Protein AF-A0A356KJ47-F1 (afdb_monomer_lite)

pLDDT: mean 88.31, std 11.06, range [38.31, 97.88]

Structure (mmCIF, N/CA/C/O backbone):
data_AF-A0A356KJ47-F1
#
_entry.id   AF-A0A356KJ47-F1
#
loop_
_atom_site.group_PDB
_atom_site.id
_atom_site.type_symbol
_atom_site.label_atom_id
_atom_site.label_alt_id
_atom_site.label_comp_id
_atom_site.label_asym_id
_atom_site.label_entity_id
_atom_site.label_seq_id
_atom_site.pdbx_PDB_ins_code
_atom_site.Cartn_x
_atom_site.Cartn_y
_atom_site.Cartn_z
_atom_site.occupancy
_atom_site.B_iso_or_equiv
_atom_site.auth_seq_id
_atom_site.auth_comp_id
_atom_site.auth_asym_id
_atom_site.auth_atom_id
_atom_site.pdbx_PDB_model_num
ATOM 1 N N . ARG A 1 1 ? 1.247 -5.560 5.040 1.00 91.50 1 ARG A N 1
ATOM 2 C CA . ARG A 1 1 ? 2.659 -5.220 4.708 1.00 91.50 1 ARG A CA 1
ATOM 3 C C . ARG A 1 1 ? 2.977 -5.726 3.303 1.00 91.50 1 ARG A C 1
ATOM 5 O O . ARG A 1 1 ? 2.408 -6.741 2.907 1.00 91.50 1 ARG A O 1
ATOM 12 N N . CYS A 1 2 ? 3.851 -5.047 2.567 1.00 95.38 2 CYS A N 1
ATOM 13 C CA . CYS A 1 2 ? 4.277 -5.444 1.225 1.00 95.38 2 CYS A CA 1
ATOM 14 C C . CYS A 1 2 ? 5.088 -6.750 1.220 1.00 95.38 2 CYS A C 1
ATOM 16 O O . CYS A 1 2 ? 5.732 -7.090 2.218 1.00 95.38 2 CYS A O 1
ATOM 18 N N . ALA A 1 3 ? 5.081 -7.457 0.088 1.00 93.62 3 ALA A N 1
ATOM 19 C CA . ALA A 1 3 ? 5.963 -8.597 -0.157 1.00 93.62 3 ALA A CA 1
ATOM 20 C C . ALA A 1 3 ? 7.435 -8.176 -0.009 1.00 93.62 3 ALA A C 1
ATOM 22 O O . ALA A 1 3 ? 7.797 -7.057 -0.378 1.00 93.62 3 ALA A O 1
ATOM 23 N N . GLU A 1 4 ? 8.268 -9.054 0.562 1.00 91.94 4 GLU A N 1
ATOM 24 C CA . GLU A 1 4 ? 9.717 -8.839 0.753 1.00 91.94 4 GLU A CA 1
ATOM 25 C C . GLU A 1 4 ? 10.092 -7.517 1.470 1.00 91.94 4 GLU A C 1
ATOM 27 O O . GLU A 1 4 ? 11.220 -7.050 1.349 1.00 91.94 4 GLU A O 1
ATOM 32 N N . ARG A 1 5 ? 9.155 -6.873 2.194 1.00 92.38 5 ARG A N 1
ATOM 33 C CA . ARG A 1 5 ? 9.317 -5.510 2.754 1.00 92.38 5 ARG A CA 1
ATOM 34 C C . ARG A 1 5 ? 9.749 -4.463 1.709 1.00 92.38 5 ARG A C 1
ATOM 36 O O . ARG A 1 5 ? 10.420 -3.487 2.047 1.00 92.38 5 ARG A O 1
ATOM 43 N N . ARG A 1 6 ? 9.354 -4.656 0.448 1.00 95.62 6 ARG A N 1
ATOM 44 C CA . ARG A 1 6 ? 9.635 -3.735 -0.662 1.00 95.62 6 ARG A CA 1
ATOM 45 C C . ARG A 1 6 ? 8.869 -2.427 -0.505 1.00 95.62 6 ARG A C 1
ATOM 47 O O . ARG A 1 6 ? 7.752 -2.419 0.024 1.00 95.62 6 ARG A O 1
ATOM 54 N N . PHE A 1 7 ? 9.426 -1.342 -1.033 1.00 95.88 7 PHE A N 1
ATOM 55 C CA . PHE A 1 7 ? 8.836 -0.004 -0.956 1.00 95.88 7 PHE A CA 1
ATOM 56 C C . PHE A 1 7 ? 7.680 0.230 -1.959 1.00 95.88 7 PHE A C 1
ATOM 58 O O . PHE A 1 7 ? 7.539 1.304 -2.538 1.00 95.88 7 PHE A O 1
ATOM 65 N N . PHE A 1 8 ? 6.814 -0.769 -2.180 1.00 96.38 8 PHE A N 1
ATOM 66 C CA . PHE A 1 8 ? 5.700 -0.682 -3.142 1.00 96.38 8 PHE A CA 1
ATOM 67 C C . PHE A 1 8 ? 4.587 0.301 -2.742 1.00 96.38 8 PHE A C 1
ATOM 69 O O . PHE A 1 8 ? 3.729 0.596 -3.568 1.00 96.38 8 PHE A O 1
ATOM 76 N N . LEU A 1 9 ? 4.587 0.776 -1.494 1.00 94.69 9 LEU A N 1
ATOM 77 C CA . LEU A 1 9 ? 3.679 1.802 -0.979 1.00 94.69 9 LEU A CA 1
ATOM 78 C C . LEU A 1 9 ? 4.397 3.141 -0.754 1.00 94.69 9 LEU A C 1
ATOM 80 O O . LEU A 1 9 ? 3.871 3.989 -0.043 1.00 94.69 9 LEU A O 1
ATOM 84 N N . ARG A 1 10 ? 5.601 3.332 -1.325 1.00 91.94 10 ARG A N 1
ATOM 85 C CA . ARG A 1 10 ? 6.352 4.597 -1.288 1.00 91.94 10 ARG A CA 1
ATOM 86 C C . ARG A 1 10 ? 5.416 5.763 -1.644 1.00 91.94 10 ARG A C 1
ATOM 88 O O . ARG A 1 10 ? 4.994 5.837 -2.807 1.00 91.94 10 ARG A O 1
ATOM 95 N N . PRO A 1 11 ? 5.080 6.642 -0.683 1.00 86.81 11 PRO A N 1
ATOM 96 C CA . PRO A 1 11 ? 4.053 7.640 -0.919 1.00 86.81 11 PRO A CA 1
ATOM 97 C C . PRO A 1 11 ? 4.434 8.615 -2.037 1.00 86.81 11 PRO A C 1
ATOM 99 O O . PRO A 1 11 ? 5.569 9.069 -2.148 1.00 86.81 11 PRO A O 1
ATOM 102 N N . SER A 1 12 ? 3.467 8.891 -2.900 1.00 84.44 12 SER A N 1
ATOM 103 C CA . SER A 1 12 ? 3.481 9.937 -3.922 1.00 84.44 12 SER A CA 1
ATOM 104 C C . SER A 1 12 ? 2.027 10.289 -4.234 1.00 84.44 12 SER A C 1
ATOM 106 O O . SER A 1 12 ? 1.117 9.578 -3.790 1.00 84.44 12 SER A O 1
ATOM 108 N N . LEU A 1 13 ? 1.794 11.352 -5.005 1.00 83.44 13 LEU A N 1
ATOM 109 C CA . LEU A 1 13 ? 0.445 11.729 -5.435 1.00 83.44 13 LEU A CA 1
ATOM 110 C C . LEU A 1 13 ? -0.241 10.561 -6.163 1.00 83.44 13 LEU A C 1
ATOM 112 O O . LEU A 1 13 ? -1.369 10.207 -5.835 1.00 83.44 13 LEU A O 1
ATOM 116 N N . GLU A 1 14 ? 0.468 9.881 -7.065 1.00 87.00 14 GLU A N 1
ATOM 117 C CA . GLU A 1 14 ? -0.036 8.726 -7.812 1.00 87.00 14 GLU A CA 1
ATOM 118 C C . GLU A 1 14 ? -0.272 7.505 -6.913 1.00 87.00 14 GLU A C 1
ATOM 120 O O . GLU A 1 14 ? -1.329 6.878 -7.002 1.00 87.00 14 GLU A O 1
ATOM 125 N N . THR A 1 15 ? 0.675 7.170 -6.025 1.00 91.25 15 THR A N 1
ATOM 126 C CA . THR A 1 15 ? 0.504 6.071 -5.059 1.00 91.25 15 THR A CA 1
ATOM 127 C C . THR A 1 15 ? -0.738 6.306 -4.200 1.00 91.25 15 THR A C 1
ATOM 129 O O . THR A 1 15 ? -1.563 5.404 -4.051 1.00 91.25 15 THR A O 1
ATOM 132 N N . MET A 1 16 ? -0.909 7.515 -3.660 1.00 90.12 16 MET A N 1
ATOM 133 C CA . MET A 1 16 ? -2.009 7.818 -2.746 1.00 90.12 16 MET A CA 1
ATOM 134 C C . MET A 1 16 ? -3.350 7.989 -3.461 1.00 90.12 16 MET A C 1
ATOM 136 O O . MET A 1 16 ? -4.344 7.466 -2.968 1.00 90.12 16 MET A O 1
ATOM 140 N N . HIS A 1 17 ? -3.401 8.603 -4.647 1.00 88.94 17 HIS A N 1
ATOM 141 C CA . HIS A 1 17 ? -4.619 8.673 -5.474 1.00 88.94 17 HIS A CA 1
ATOM 142 C C . HIS A 1 17 ? -5.134 7.278 -5.821 1.00 88.94 17 HIS A C 1
ATOM 144 O O . HIS A 1 17 ? -6.324 6.983 -5.696 1.00 88.94 17 HIS A O 1
ATOM 150 N N . LEU A 1 18 ? -4.210 6.377 -6.151 1.00 92.50 18 LEU A N 1
ATOM 151 C CA . LEU A 1 18 ? -4.520 4.989 -6.443 1.00 92.50 18 LEU A CA 1
ATOM 152 C C . LEU A 1 18 ? -5.058 4.233 -5.218 1.00 92.50 18 LEU A C 1
ATOM 154 O O . LEU A 1 18 ? -5.988 3.431 -5.367 1.00 92.50 18 LEU A O 1
ATOM 158 N N . LEU A 1 19 ? -4.488 4.482 -4.034 1.00 94.75 19 LEU A N 1
ATOM 159 C CA . LEU A 1 19 ? -4.875 3.850 -2.771 1.00 94.75 19 LEU A CA 1
ATOM 160 C C . LEU A 1 19 ? -6.186 4.400 -2.204 1.00 94.75 19 LEU A C 1
ATOM 162 O O . LEU A 1 19 ? -7.038 3.599 -1.834 1.00 94.75 19 LEU A O 1
ATOM 166 N N . LEU A 1 20 ? -6.388 5.719 -2.165 1.00 93.44 20 LEU A N 1
ATOM 167 C CA . LEU A 1 20 ? -7.616 6.318 -1.633 1.00 93.44 20 LEU A CA 1
ATOM 168 C C . LEU A 1 20 ? -8.830 5.947 -2.497 1.00 93.44 20 LEU A C 1
ATOM 170 O O . LEU A 1 20 ? -9.850 5.522 -1.961 1.00 93.44 20 LEU A O 1
ATOM 174 N N . TYR A 1 21 ? -8.712 5.940 -3.829 1.00 93.69 21 TYR A N 1
ATOM 175 C CA . TYR A 1 21 ? -9.805 5.445 -4.674 1.00 93.69 21 TYR A CA 1
ATOM 176 C C . TYR A 1 21 ? -10.115 3.953 -4.413 1.00 93.69 21 TYR A C 1
ATOM 178 O O . TYR A 1 21 ? -11.278 3.544 -4.348 1.00 93.69 21 TYR A O 1
ATOM 186 N N . ALA A 1 22 ? -9.085 3.121 -4.206 1.00 96.50 22 ALA A N 1
ATOM 187 C CA . ALA A 1 22 ? -9.275 1.721 -3.817 1.00 96.50 22 ALA A CA 1
ATOM 188 C C . ALA A 1 22 ? -9.893 1.571 -2.411 1.00 96.50 22 ALA A C 1
ATOM 190 O O . ALA A 1 22 ? -10.615 0.605 -2.176 1.00 96.50 22 ALA A O 1
ATOM 191 N N . LEU A 1 23 ? -9.639 2.515 -1.499 1.00 96.69 23 LEU A N 1
ATOM 192 C CA . LEU A 1 23 ? -10.193 2.570 -0.144 1.00 96.69 23 LEU A CA 1
ATOM 193 C C . LEU A 1 23 ? -11.690 2.907 -0.166 1.00 96.69 23 LEU A C 1
ATOM 195 O O . LEU A 1 23 ? -12.477 2.147 0.393 1.00 96.69 23 LEU A O 1
ATOM 199 N N . GLY A 1 24 ? -12.106 3.950 -0.890 1.00 95.75 24 GLY A N 1
ATOM 200 C CA . GLY A 1 24 ? -13.528 4.280 -1.068 1.00 95.75 24 GLY A CA 1
ATOM 201 C C . GLY A 1 24 ? -14.309 3.144 -1.735 1.00 95.75 24 GLY A C 1
ATOM 202 O O . GLY A 1 24 ? -15.331 2.695 -1.214 1.00 95.75 24 GLY A O 1
ATOM 203 N N . ARG A 1 25 ? -13.769 2.551 -2.814 1.00 96.56 25 ARG A N 1
ATOM 204 C CA . ARG A 1 25 ? -14.350 1.331 -3.415 1.00 96.56 25 ARG A CA 1
ATOM 205 C C . ARG A 1 25 ? -14.387 0.138 -2.454 1.00 96.56 25 ARG A C 1
ATOM 207 O O . ARG A 1 25 ? -15.264 -0.716 -2.593 1.00 96.56 25 ARG A O 1
ATOM 214 N N . ALA A 1 26 ? -13.460 0.042 -1.501 1.00 97.19 26 ALA A N 1
ATOM 215 C CA . ALA A 1 26 ? -13.468 -1.011 -0.492 1.00 97.19 26 ALA A CA 1
ATOM 216 C C . ALA A 1 26 ? -14.526 -0.787 0.594 1.00 97.19 26 ALA A C 1
ATOM 218 O O . ALA A 1 26 ? -15.157 -1.767 0.988 1.00 97.19 26 ALA A O 1
ATOM 219 N N . LEU A 1 27 ? -14.765 0.452 1.030 1.00 97.06 27 LEU A N 1
ATOM 220 C CA . LEU A 1 27 ? -15.774 0.795 2.042 1.00 97.06 27 LEU A CA 1
ATOM 221 C C . LEU A 1 27 ? -17.210 0.721 1.516 1.00 97.06 27 LEU A C 1
ATOM 223 O O . LEU A 1 27 ? -18.087 0.238 2.225 1.00 97.06 27 LEU A O 1
ATOM 227 N N . GLN A 1 28 ? -17.455 1.165 0.278 1.00 95.38 28 GLN A N 1
ATOM 228 C CA . GLN A 1 28 ? -18.810 1.271 -0.273 1.00 95.38 28 GLN A CA 1
ATOM 229 C C . GLN A 1 28 ? -19.624 -0.029 -0.100 1.00 95.38 28 GLN A C 1
ATOM 231 O O . GLN A 1 28 ? -19.170 -1.133 -0.437 1.00 95.38 28 GLN A O 1
ATOM 236 N N . GLY A 1 29 ? -20.833 0.130 0.453 1.00 93.25 29 GLY A N 1
ATOM 237 C CA . GLY A 1 29 ? -21.786 -0.947 0.734 1.00 93.25 29 GLY A CA 1
ATOM 238 C C . GLY A 1 29 ? -21.471 -1.830 1.950 1.00 93.25 29 GLY A C 1
ATOM 239 O O . GLY A 1 29 ? -21.972 -2.949 1.985 1.00 93.25 29 GLY A O 1
ATOM 240 N N . LYS A 1 30 ? -20.634 -1.390 2.904 1.00 95.19 30 LYS A N 1
ATOM 241 C CA . LYS A 1 30 ? -20.268 -2.164 4.111 1.00 95.19 30 LYS A CA 1
ATOM 242 C C . LYS A 1 30 ? -20.576 -1.422 5.403 1.00 95.19 30 LYS A C 1
ATOM 244 O O . LYS A 1 30 ? -20.488 -0.198 5.462 1.00 95.19 30 LYS A O 1
ATOM 249 N N . ARG A 1 31 ? -20.855 -2.184 6.459 1.00 95.81 31 ARG A N 1
ATOM 250 C CA . ARG A 1 31 ? -21.093 -1.706 7.829 1.00 95.81 31 ARG A CA 1
ATOM 251 C C . ARG A 1 31 ? -19.779 -1.387 8.553 1.00 95.81 31 ARG A C 1
ATOM 253 O O . ARG A 1 31 ? -19.488 -1.976 9.585 1.00 95.81 31 ARG A O 1
ATOM 260 N N . LEU A 1 32 ? -18.953 -0.501 7.999 1.00 96.88 32 LEU A N 1
ATOM 261 C CA . LEU A 1 32 ? -17.626 -0.182 8.541 1.00 96.88 32 LEU A CA 1
ATOM 262 C C . LEU A 1 32 ? -17.419 1.333 8.630 1.00 96.88 32 LEU A C 1
ATOM 264 O O . LEU A 1 32 ? -17.431 2.021 7.611 1.00 96.88 32 LEU A O 1
ATOM 268 N N . ALA A 1 33 ? -17.165 1.835 9.836 1.00 96.75 33 ALA A N 1
ATOM 269 C CA . ALA A 1 33 ? -16.771 3.218 10.081 1.00 96.75 33 ALA A CA 1
ATOM 270 C C . ALA A 1 33 ? -15.241 3.334 10.048 1.00 96.75 33 ALA A C 1
ATOM 272 O O . ALA A 1 33 ? -14.554 2.796 10.917 1.00 96.75 33 ALA A O 1
ATOM 273 N N . LEU A 1 34 ? -14.688 4.021 9.045 1.00 96.75 34 LEU A N 1
ATOM 274 C CA . LEU A 1 34 ? -13.248 4.259 8.943 1.00 96.75 34 LEU A CA 1
ATOM 275 C C . LEU A 1 34 ? -12.839 5.443 9.823 1.00 96.75 34 LEU A C 1
ATOM 277 O O . LEU A 1 34 ? -13.273 6.560 9.574 1.00 96.75 34 LEU A O 1
ATOM 281 N N . LEU A 1 35 ? -11.969 5.205 10.804 1.00 95.25 35 LEU A N 1
ATOM 282 C CA . LEU A 1 35 ? -11.455 6.239 11.708 1.00 95.25 35 LEU A CA 1
ATOM 283 C C . LEU A 1 35 ? -10.106 6.781 11.223 1.00 95.25 35 LEU A C 1
ATOM 285 O O . LEU A 1 35 ? -9.904 7.987 11.150 1.00 95.25 35 LEU A O 1
ATOM 289 N N . VAL A 1 36 ? -9.179 5.888 10.854 1.00 92.69 36 VAL A N 1
ATOM 290 C CA . VAL A 1 36 ? -7.845 6.266 10.355 1.00 92.69 36 VAL A CA 1
ATOM 291 C C . VAL A 1 36 ? -7.423 5.369 9.205 1.00 92.69 36 VAL A C 1
ATOM 293 O O . VAL A 1 36 ? -7.503 4.147 9.300 1.00 92.69 36 VAL A O 1
ATOM 296 N N . PHE A 1 37 ? -6.866 5.973 8.159 1.00 92.94 37 PHE A N 1
ATOM 297 C CA . PHE A 1 37 ? -6.012 5.314 7.173 1.00 92.94 37 PHE A CA 1
ATOM 298 C C . PHE A 1 37 ? -4.659 6.035 7.140 1.00 92.94 37 PHE A C 1
ATOM 300 O O . PHE A 1 37 ? -4.618 7.261 7.210 1.00 92.94 37 PHE A O 1
ATOM 307 N N . SER A 1 38 ? -3.551 5.292 7.100 1.00 90.19 38 SER A N 1
ATOM 308 C CA . SER A 1 38 ? -2.186 5.826 7.231 1.00 90.19 38 SER A CA 1
ATOM 309 C C . SER A 1 38 ? -1.208 4.950 6.450 1.00 90.19 38 SER A C 1
ATOM 311 O O . SER A 1 38 ? -1.144 3.746 6.697 1.00 90.19 38 SER A O 1
ATOM 313 N N . VAL A 1 39 ? -0.457 5.515 5.497 1.00 91.69 39 VAL A N 1
ATOM 314 C CA . VAL A 1 39 ? 0.405 4.740 4.577 1.00 91.69 39 VAL A CA 1
ATOM 315 C C . VAL A 1 39 ? 1.890 5.012 4.808 1.00 91.69 39 VAL A C 1
ATOM 317 O O . VAL A 1 39 ? 2.344 6.149 4.768 1.00 91.69 39 VAL A O 1
ATOM 320 N N . GLN A 1 40 ? 2.667 3.947 4.989 1.00 90.81 40 GLN A N 1
ATOM 321 C CA . GLN A 1 40 ? 4.129 3.928 5.068 1.00 90.81 40 GLN A CA 1
ATOM 322 C C . GLN A 1 40 ? 4.699 3.254 3.811 1.00 90.81 40 GLN A C 1
ATOM 324 O O . GLN A 1 40 ? 4.045 2.424 3.183 1.00 90.81 40 GLN A O 1
ATOM 329 N N . ALA A 1 41 ? 5.967 3.493 3.470 1.00 92.12 41 ALA A N 1
ATOM 330 C CA . ALA A 1 41 ? 6.531 2.984 2.212 1.00 92.12 41 ALA A CA 1
ATOM 331 C C . ALA A 1 41 ? 6.454 1.443 2.032 1.00 92.12 41 ALA A C 1
ATOM 333 O O . ALA A 1 41 ? 6.437 0.949 0.904 1.00 92.12 41 ALA A O 1
ATOM 334 N N . THR A 1 42 ? 6.363 0.671 3.125 1.00 93.44 42 THR A N 1
ATOM 335 C CA . THR A 1 42 ? 6.281 -0.808 3.123 1.00 93.44 42 THR A CA 1
ATOM 336 C C . THR A 1 42 ? 4.957 -1.389 3.636 1.00 93.44 42 THR A C 1
ATOM 338 O O . THR A 1 42 ? 4.785 -2.616 3.637 1.00 93.44 42 THR A O 1
ATOM 341 N N . HIS A 1 43 ? 4.036 -0.571 4.150 1.00 93.62 43 HIS A N 1
ATOM 342 C CA . HIS A 1 43 ? 2.796 -1.036 4.780 1.00 93.62 43 HIS A CA 1
ATOM 343 C C . HIS A 1 43 ? 1.778 0.094 4.959 1.00 93.62 43 HIS A C 1
ATOM 345 O O . HIS A 1 43 ? 2.051 1.235 4.637 1.00 93.62 43 HIS A O 1
ATOM 351 N N . TYR A 1 44 ? 0.592 -0.233 5.452 1.00 94.12 44 TYR A N 1
ATOM 352 C CA . TYR A 1 44 ? -0.376 0.756 5.902 1.00 94.12 44 TYR A CA 1
ATOM 353 C C . TYR A 1 44 ? -0.928 0.310 7.253 1.00 94.12 44 TYR A C 1
ATOM 355 O O . TYR A 1 44 ? -0.923 -0.891 7.560 1.00 94.12 44 TYR A O 1
ATOM 363 N N . HIS A 1 45 ? -1.410 1.275 8.024 1.00 93.69 45 HIS A N 1
ATOM 364 C CA . HIS A 1 45 ? -2.281 1.074 9.173 1.00 93.69 45 HIS A CA 1
ATOM 365 C C . HIS A 1 45 ? -3.685 1.545 8.815 1.00 93.69 45 HIS A C 1
ATOM 367 O O . HIS A 1 45 ? -3.869 2.485 8.038 1.00 93.69 45 HIS A O 1
ATOM 373 N N . VAL A 1 46 ? -4.677 0.863 9.373 1.00 95.25 46 VAL A N 1
ATOM 374 C CA . VAL A 1 46 ? -6.081 1.235 9.255 1.00 95.25 46 VAL A CA 1
ATOM 375 C C . VAL A 1 46 ? -6.762 0.961 10.593 1.00 95.25 46 VAL A C 1
ATOM 377 O O . VAL A 1 46 ? -6.485 -0.065 11.217 1.00 95.25 46 VAL A O 1
ATOM 380 N N . VAL A 1 47 ? -7.610 1.881 11.043 1.00 96.12 47 VAL A N 1
ATOM 381 C CA . VAL A 1 47 ? -8.435 1.746 12.249 1.00 96.12 47 VAL A CA 1
ATOM 382 C C . VAL A 1 47 ? -9.885 1.923 11.817 1.00 96.12 47 VAL A C 1
ATOM 384 O O . VAL A 1 47 ? -10.235 2.947 11.233 1.00 96.12 47 VAL A O 1
ATOM 387 N N . ILE A 1 48 ? -10.699 0.896 12.048 1.00 95.94 48 ILE A N 1
ATOM 388 C CA . ILE A 1 48 ? -12.097 0.797 11.618 1.00 95.94 48 ILE A CA 1
ATOM 389 C C . ILE A 1 48 ? -12.916 0.286 12.801 1.00 95.94 48 ILE A C 1
ATOM 391 O O . ILE A 1 48 ? -12.501 -0.683 13.437 1.00 95.94 48 ILE A O 1
ATOM 395 N N . ALA A 1 49 ? -14.079 0.887 13.049 1.00 95.12 49 ALA A N 1
ATOM 396 C CA . ALA A 1 49 ? -15.116 0.277 13.873 1.00 95.12 49 ALA A CA 1
ATOM 397 C C . ALA A 1 49 ? -16.049 -0.558 12.978 1.00 95.12 49 ALA A C 1
ATOM 399 O O . ALA A 1 49 ? -16.485 -0.096 11.918 1.00 95.12 49 ALA A O 1
ATOM 400 N N . ASP A 1 50 ? -16.336 -1.796 13.384 1.00 93.44 50 ASP A N 1
ATOM 401 C CA . ASP A 1 50 ? -17.334 -2.638 12.720 1.00 93.44 50 ASP A CA 1
ATOM 402 C C . ASP A 1 50 ? -18.722 -2.303 13.276 1.00 93.44 50 ASP A C 1
ATOM 404 O O . ASP A 1 50 ? -18.928 -2.305 14.487 1.00 93.44 50 ASP A O 1
ATOM 408 N N . LEU A 1 51 ? -19.661 -1.987 12.387 1.00 93.69 51 LEU A N 1
ATOM 409 C CA . LEU A 1 51 ? -21.038 -1.607 12.713 1.00 93.69 51 LEU A CA 1
ATOM 410 C C . LEU A 1 51 ? -22.012 -2.783 12.508 1.00 93.69 51 LEU A C 1
ATOM 412 O O . LEU A 1 51 ? -23.230 -2.601 12.416 1.00 93.69 51 LEU A O 1
ATOM 416 N N . SER A 1 52 ? -21.493 -4.003 12.370 1.00 88.69 52 SER A N 1
ATOM 417 C CA . SER A 1 52 ? -22.298 -5.222 12.326 1.00 88.69 52 SER A CA 1
ATOM 418 C C . SER A 1 52 ? -22.868 -5.535 13.709 1.00 88.69 52 SER A C 1
ATOM 420 O O . SER A 1 52 ? -22.146 -5.578 14.701 1.00 88.69 52 SER A O 1
ATOM 422 N N . LYS A 1 53 ? -24.182 -5.778 13.774 1.00 86.31 53 LYS A N 1
ATOM 423 C CA . LYS A 1 53 ? -24.871 -6.161 15.015 1.00 86.31 53 LYS A CA 1
ATOM 424 C C . LYS A 1 53 ? -24.294 -7.470 15.594 1.00 86.31 53 LYS A C 1
ATOM 426 O O . LYS A 1 53 ? -23.861 -8.324 14.814 1.00 86.31 53 LYS A O 1
ATOM 431 N N . PRO A 1 54 ? -24.358 -7.692 16.922 1.00 78.69 54 PRO A N 1
ATOM 432 C CA . PRO A 1 54 ? -24.046 -8.988 17.526 1.00 78.69 54 PRO A CA 1
ATOM 433 C C . PRO A 1 54 ? -24.764 -10.143 16.808 1.00 78.69 54 PRO A C 1
ATOM 435 O O . PRO A 1 54 ? -25.925 -10.013 16.428 1.00 78.69 54 PRO A O 1
ATOM 438 N N . GLY A 1 55 ? -24.057 -11.250 16.570 1.00 74.94 55 GLY A N 1
ATOM 439 C CA . GLY A 1 55 ? -24.570 -12.403 15.813 1.00 74.94 55 GLY A CA 1
ATOM 440 C C . GLY A 1 55 ? -24.584 -12.258 14.281 1.00 74.94 55 GLY A C 1
ATOM 441 O O . GLY A 1 55 ? -24.837 -13.243 13.591 1.00 74.94 55 GLY A O 1
ATOM 442 N N . HIS A 1 56 ? -24.272 -11.083 13.720 1.00 80.12 56 HIS A N 1
ATOM 443 C CA . HIS A 1 56 ? -24.164 -10.889 12.267 1.00 80.12 56 HIS A CA 1
ATOM 444 C C . HIS A 1 56 ? -22.708 -10.974 11.761 1.00 80.12 56 HIS A C 1
ATOM 446 O O . HIS A 1 56 ? -21.763 -10.733 12.516 1.00 80.12 56 HIS A O 1
ATOM 452 N N . PRO A 1 57 ? -22.495 -11.290 10.466 1.00 82.00 57 PRO A N 1
ATOM 453 C CA . PRO A 1 57 ? -21.162 -11.353 9.877 1.00 82.00 57 PRO A CA 1
ATOM 454 C C . PRO A 1 57 ? -20.483 -9.984 9.760 1.00 82.00 57 PRO A C 1
ATOM 456 O O . PRO A 1 57 ? -21.065 -9.036 9.239 1.00 82.00 57 PRO A O 1
ATOM 459 N N . SER A 1 58 ? -19.216 -9.924 10.169 1.00 86.94 58 SER A N 1
ATOM 460 C CA . SER A 1 58 ? -18.319 -8.785 9.943 1.00 86.94 58 SER A CA 1
ATOM 461 C C . SER A 1 58 ? -18.056 -8.550 8.451 1.00 86.94 58 SER A C 1
ATOM 463 O O . SER A 1 58 ? -17.734 -9.484 7.711 1.00 86.94 58 SER A O 1
ATOM 465 N N . ASP A 1 59 ? -18.108 -7.289 8.019 1.00 91.81 59 ASP A N 1
ATOM 466 C CA . ASP A 1 59 ? -17.691 -6.871 6.672 1.00 91.81 59 ASP A CA 1
ATOM 467 C C . ASP A 1 59 ? -16.164 -6.683 6.542 1.00 91.81 59 ASP A C 1
ATOM 469 O O . ASP A 1 59 ? -15.640 -6.514 5.434 1.00 91.81 59 ASP A O 1
ATOM 473 N N . LEU A 1 60 ? -15.422 -6.717 7.655 1.00 91.44 60 LEU A N 1
ATOM 474 C CA . LEU A 1 60 ? -13.992 -6.402 7.706 1.00 91.44 60 LEU A CA 1
ATOM 475 C C . LEU A 1 60 ? -13.122 -7.314 6.807 1.00 91.44 60 LEU A C 1
ATOM 477 O O . LEU A 1 60 ? -12.259 -6.777 6.101 1.00 91.44 60 LEU A O 1
ATOM 481 N N . PRO A 1 61 ? -13.343 -8.647 6.720 1.00 89.75 61 PRO A N 1
ATOM 482 C CA . PRO A 1 61 ? -12.605 -9.501 5.786 1.00 89.75 61 PRO A CA 1
ATOM 483 C C . PRO A 1 61 ? -12.859 -9.124 4.321 1.00 89.75 61 PRO A C 1
ATOM 485 O O . PRO A 1 61 ? -11.927 -9.117 3.516 1.00 89.75 61 PRO A O 1
ATOM 488 N N . LEU A 1 62 ? -14.097 -8.745 3.976 1.00 90.81 62 LEU A N 1
ATOM 489 C CA . LEU A 1 62 ? -14.493 -8.339 2.622 1.00 90.81 62 LEU A CA 1
ATOM 490 C C . LEU A 1 62 ? -13.889 -6.983 2.244 1.00 90.81 62 LEU A C 1
ATOM 492 O O . LEU A 1 62 ? -13.450 -6.797 1.108 1.00 90.81 62 LEU A O 1
ATOM 496 N N . PHE A 1 63 ? -13.821 -6.046 3.193 1.00 95.50 63 PHE A N 1
ATOM 497 C CA . PHE A 1 63 ? -13.094 -4.787 3.035 1.00 95.50 63 PHE A CA 1
ATOM 498 C C . PHE A 1 63 ? -11.611 -5.037 2.748 1.00 95.50 63 PHE A C 1
ATOM 500 O O . PHE A 1 63 ? -11.106 -4.584 1.717 1.00 95.50 63 PHE A O 1
ATOM 507 N N . PHE A 1 64 ? -10.919 -5.808 3.596 1.00 95.06 64 PHE A N 1
ATOM 508 C CA . PHE A 1 64 ? -9.499 -6.093 3.391 1.00 95.06 64 PHE A CA 1
ATOM 509 C C . PHE A 1 64 ? -9.255 -6.878 2.101 1.00 95.06 64 PHE A C 1
ATOM 511 O O . PHE A 1 64 ? -8.292 -6.577 1.392 1.00 95.06 64 PHE A O 1
ATOM 518 N N . GLN A 1 65 ? -10.111 -7.840 1.752 1.00 93.69 65 GLN A N 1
ATOM 519 C CA . GLN A 1 65 ? -10.022 -8.552 0.480 1.00 93.69 65 GLN A CA 1
ATOM 520 C C . GLN A 1 65 ? -10.159 -7.571 -0.694 1.00 93.69 65 GLN A C 1
ATOM 522 O O . GLN A 1 65 ? -9.273 -7.529 -1.549 1.00 93.69 65 GLN A O 1
ATOM 527 N N . HIS A 1 66 ? -11.211 -6.745 -0.728 1.00 95.25 66 HIS A N 1
ATOM 528 C CA . HIS A 1 66 ? -11.464 -5.825 -1.840 1.00 95.25 66 HIS A CA 1
ATOM 529 C C . HIS A 1 66 ? -10.366 -4.758 -1.969 1.00 95.25 66 HIS A C 1
ATOM 531 O O . HIS A 1 66 ? -9.803 -4.599 -3.057 1.00 95.25 66 HIS A O 1
ATOM 537 N N . PHE A 1 67 ? -9.992 -4.110 -0.860 1.00 97.31 67 PHE A N 1
ATOM 538 C CA . PHE A 1 67 ? -8.939 -3.095 -0.810 1.00 97.31 67 PHE A CA 1
ATOM 539 C C . PHE A 1 67 ? -7.597 -3.639 -1.306 1.00 97.31 67 PHE A C 1
ATOM 541 O O . PHE A 1 67 ? -7.050 -3.148 -2.295 1.00 97.31 67 PHE A O 1
ATOM 548 N N . ASN A 1 68 ? -7.081 -4.697 -0.666 1.00 96.69 68 ASN A N 1
ATOM 549 C CA . ASN A 1 68 ? -5.775 -5.262 -1.009 1.00 96.69 68 ASN A CA 1
ATOM 550 C C . ASN A 1 68 ? -5.761 -5.801 -2.450 1.00 96.69 68 ASN A C 1
ATOM 552 O O . ASN A 1 68 ? -4.744 -5.680 -3.133 1.00 96.69 68 ASN A O 1
ATOM 556 N N . SER A 1 69 ? -6.881 -6.346 -2.934 1.00 94.38 69 SER A N 1
ATOM 557 C CA . SER A 1 69 ? -7.058 -6.847 -4.303 1.00 94.38 69 SER A CA 1
ATOM 558 C C . SER A 1 69 ? -7.030 -5.717 -5.346 1.00 94.38 69 SER A C 1
ATOM 560 O O . SER A 1 69 ? -6.315 -5.823 -6.348 1.00 94.38 69 SER A O 1
ATOM 562 N N . MET A 1 70 ? -7.738 -4.605 -5.109 1.00 95.62 70 MET A N 1
ATOM 563 C CA . MET A 1 70 ? -7.703 -3.422 -5.981 1.00 95.62 70 MET A CA 1
ATOM 564 C C . MET A 1 70 ? -6.340 -2.726 -5.956 1.00 95.62 70 MET A C 1
ATOM 566 O O . MET A 1 70 ? -5.738 -2.524 -7.015 1.00 95.62 70 MET A O 1
ATOM 570 N N . ALA A 1 71 ? -5.832 -2.410 -4.762 1.00 96.50 71 ALA A N 1
ATOM 571 C CA . ALA A 1 71 ? -4.538 -1.766 -4.572 1.00 96.50 71 ALA A CA 1
ATOM 572 C C . ALA A 1 71 ? -3.407 -2.588 -5.210 1.00 96.50 71 ALA A C 1
ATOM 574 O O . ALA A 1 71 ? -2.579 -2.030 -5.927 1.00 96.50 71 ALA A O 1
ATOM 575 N N . ALA A 1 72 ? -3.413 -3.920 -5.059 1.00 95.88 72 ALA A N 1
ATOM 576 C CA . ALA A 1 72 ? -2.410 -4.780 -5.684 1.00 95.88 72 ALA A CA 1
ATOM 577 C C . ALA A 1 72 ? -2.395 -4.668 -7.216 1.00 95.88 72 ALA A C 1
ATOM 579 O O . ALA A 1 72 ? -1.324 -4.558 -7.815 1.00 95.88 72 ALA A O 1
ATOM 580 N N . ARG A 1 73 ? -3.569 -4.673 -7.866 1.00 93.88 73 ARG A N 1
ATOM 581 C CA . ARG A 1 73 ? -3.660 -4.520 -9.329 1.00 93.88 73 ARG A CA 1
ATOM 582 C C . ARG A 1 73 ? -3.181 -3.145 -9.779 1.00 93.88 73 ARG A C 1
ATOM 584 O O . ARG A 1 73 ? -2.359 -3.071 -10.691 1.00 93.88 73 ARG A O 1
ATOM 591 N N . GLY A 1 74 ? -3.632 -2.082 -9.117 1.00 94.44 74 GLY A N 1
ATOM 592 C CA . GLY A 1 74 ? -3.242 -0.721 -9.470 1.00 94.44 74 GLY A CA 1
ATOM 593 C C . GLY A 1 74 ? -1.740 -0.463 -9.280 1.00 94.44 74 GLY A C 1
ATOM 594 O O . GLY A 1 74 ? -1.079 -0.028 -10.225 1.00 94.44 74 GLY A O 1
ATOM 595 N N . LEU A 1 75 ? -1.179 -0.799 -8.113 1.00 95.81 75 LEU A N 1
ATOM 596 C CA . LEU A 1 75 ? 0.248 -0.614 -7.813 1.00 95.81 75 LEU A CA 1
ATOM 597 C C . LEU A 1 75 ? 1.137 -1.407 -8.779 1.00 95.81 75 LEU A C 1
ATOM 599 O O . LEU A 1 75 ? 2.136 -0.883 -9.262 1.00 95.81 75 LEU A O 1
ATOM 603 N N . ASN A 1 76 ? 0.752 -2.633 -9.150 1.00 94.88 76 ASN A N 1
ATOM 604 C CA . ASN A 1 76 ? 1.464 -3.399 -10.177 1.00 94.88 76 ASN A CA 1
ATOM 605 C C . ASN A 1 76 ? 1.439 -2.716 -11.557 1.00 94.88 76 ASN A C 1
ATOM 607 O O . ASN A 1 76 ? 2.446 -2.711 -12.267 1.00 94.88 76 ASN A O 1
ATOM 611 N N . GLN A 1 77 ? 0.329 -2.093 -11.956 1.00 92.25 77 GLN A N 1
ATOM 612 C CA . GLN A 1 77 ? 0.255 -1.365 -13.231 1.00 92.25 77 GLN A CA 1
ATOM 613 C C . GLN A 1 77 ? 1.167 -0.124 -13.209 1.00 92.25 77 GLN A C 1
ATOM 615 O O . GLN A 1 77 ? 1.985 0.029 -14.127 1.00 92.25 77 GLN A O 1
ATOM 620 N N . HIS A 1 78 ? 1.076 0.677 -12.138 1.00 93.69 78 HIS A N 1
ATOM 621 C CA . HIS A 1 78 ? 1.864 1.889 -11.862 1.00 93.69 78 HIS A CA 1
ATOM 622 C C . HIS A 1 78 ? 3.377 1.613 -11.811 1.00 93.69 78 HIS A C 1
ATOM 624 O O . HIS A 1 78 ? 4.142 2.230 -12.555 1.00 93.69 78 HIS A O 1
ATOM 630 N N . LEU A 1 79 ? 3.796 0.613 -11.026 1.00 94.81 79 LEU A N 1
ATOM 631 C CA . LEU A 1 79 ? 5.191 0.186 -10.850 1.00 94.81 79 LEU A CA 1
ATOM 632 C C . LEU A 1 79 ? 5.706 -0.738 -11.970 1.00 94.81 79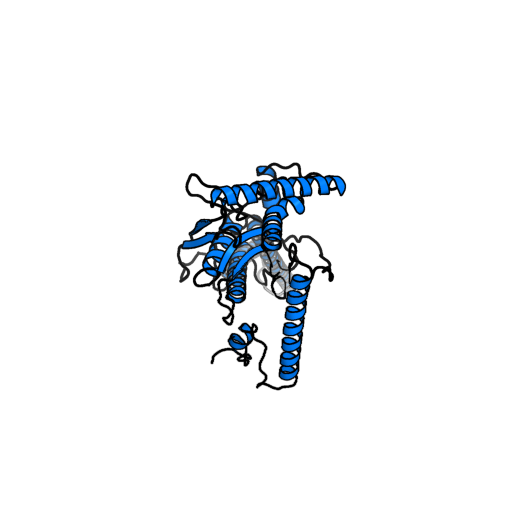 LEU A C 1
ATOM 634 O O . LEU A 1 79 ? 6.840 -1.208 -11.915 1.00 94.81 79 LEU A O 1
ATOM 638 N N . GLY A 1 80 ? 4.914 -1.034 -13.001 1.00 92.81 80 GLY A N 1
ATOM 639 C CA . GLY A 1 80 ? 5.413 -1.785 -14.157 1.00 92.81 80 GLY A CA 1
ATOM 640 C C . GLY A 1 80 ? 5.569 -3.299 -13.976 1.00 92.81 80 GLY A C 1
ATOM 641 O O . GLY A 1 80 ? 6.357 -3.907 -14.699 1.00 92.81 80 GLY A O 1
ATOM 642 N N . ARG A 1 81 ? 4.871 -3.894 -13.007 1.00 92.06 81 ARG A N 1
ATOM 643 C CA . ARG A 1 81 ? 5.193 -5.179 -12.373 1.00 92.06 81 ARG A CA 1
ATOM 644 C C . ARG A 1 81 ? 4.017 -6.187 -12.413 1.00 92.06 81 ARG A C 1
ATOM 646 O O . ARG A 1 81 ? 2.888 -5.826 -12.743 1.00 92.06 81 ARG A O 1
ATOM 653 N N . SER A 1 82 ? 4.300 -7.456 -12.108 1.00 87.94 82 SER A N 1
ATOM 654 C CA . SER A 1 82 ? 3.347 -8.541 -11.807 1.00 87.94 82 SER A CA 1
ATOM 655 C C . SER A 1 82 ? 3.680 -9.200 -10.450 1.00 87.94 82 SER A C 1
ATOM 657 O O . SER A 1 82 ? 4.525 -8.700 -9.710 1.00 87.94 82 SER A O 1
ATOM 659 N N . GLU A 1 83 ? 3.044 -10.317 -10.102 1.00 89.31 83 GLU A N 1
ATOM 660 C CA . GLU A 1 83 ? 3.169 -11.007 -8.802 1.00 89.31 83 GLU A CA 1
ATOM 661 C C . GLU A 1 83 ? 2.549 -10.242 -7.622 1.00 89.31 83 GLU A C 1
ATOM 663 O O . GLU A 1 83 ? 2.007 -9.143 -7.773 1.00 89.31 83 GLU A O 1
ATOM 668 N N . SER A 1 84 ? 2.582 -10.836 -6.425 1.00 93.00 84 SER A N 1
ATOM 669 C CA . SER A 1 84 ? 1.961 -10.244 -5.235 1.00 93.00 84 SER A CA 1
ATOM 670 C C . SER A 1 84 ? 2.521 -8.853 -4.910 1.00 93.00 84 SER A C 1
ATOM 672 O O . SER A 1 84 ? 3.710 -8.566 -5.073 1.00 93.00 84 SER A O 1
ATOM 674 N N . VAL A 1 85 ? 1.661 -7.968 -4.407 1.00 95.75 85 VAL A N 1
ATOM 675 C CA . VAL A 1 85 ? 2.085 -6.725 -3.739 1.00 95.75 85 VAL A CA 1
ATOM 676 C C . VAL A 1 85 ? 2.258 -6.942 -2.237 1.00 95.75 85 VAL A C 1
ATOM 678 O O . VAL A 1 85 ? 3.088 -6.284 -1.615 1.00 95.75 85 VAL A O 1
ATOM 681 N N . TRP A 1 86 ? 1.551 -7.914 -1.669 1.00 95.75 86 TRP A N 1
ATOM 682 C CA . TRP A 1 86 ? 1.449 -8.161 -0.235 1.00 95.75 86 TRP A CA 1
ATOM 683 C C . TRP A 1 86 ? 2.274 -9.371 0.199 1.00 95.75 86 TRP A C 1
ATOM 685 O O . TRP A 1 86 ? 2.504 -10.293 -0.587 1.00 95.75 86 TRP A O 1
ATOM 695 N N . THR A 1 87 ? 2.713 -9.373 1.458 1.00 91.81 87 THR A N 1
ATOM 696 C CA . THR A 1 87 ? 3.271 -10.580 2.084 1.00 91.81 87 THR A CA 1
ATOM 697 C C . THR A 1 87 ? 2.271 -11.736 2.010 1.00 91.81 87 THR A C 1
ATOM 699 O O . THR A 1 87 ? 1.064 -11.505 2.032 1.00 91.81 87 THR A O 1
ATOM 702 N N . GLN A 1 88 ? 2.767 -12.974 1.951 1.00 86.25 88 GLN A N 1
ATOM 703 C CA . GLN A 1 88 ? 1.923 -14.152 2.162 1.00 86.25 88 GLN A CA 1
ATOM 704 C C . GLN A 1 88 ? 1.343 -14.153 3.588 1.00 86.25 88 GLN A C 1
ATOM 706 O O . GLN A 1 88 ? 1.924 -13.560 4.504 1.00 86.25 88 GLN A O 1
ATOM 711 N N . GLY A 1 89 ? 0.207 -14.834 3.756 1.00 82.69 89 GLY A N 1
ATOM 712 C CA . GLY A 1 89 ? -0.597 -14.826 4.980 1.00 82.69 89 GLY A CA 1
ATOM 713 C C . GLY A 1 89 ? -1.678 -13.737 4.989 1.00 82.69 89 GLY A C 1
ATOM 714 O O . GLY A 1 89 ? -1.869 -13.016 4.012 1.00 82.69 89 GLY A O 1
ATOM 715 N N . SER A 1 90 ? -2.406 -13.642 6.104 1.00 81.25 90 SER A N 1
ATOM 716 C CA . SER A 1 90 ? -3.457 -12.634 6.309 1.00 81.25 90 SER A CA 1
ATOM 717 C C . SER A 1 90 ? -2.913 -11.339 6.939 1.00 81.25 90 SER A C 1
ATOM 719 O O . SER A 1 90 ? -1.745 -11.244 7.326 1.00 81.25 90 SER A O 1
ATOM 721 N N . TYR A 1 91 ? -3.768 -10.324 7.049 1.00 86.62 91 TYR A N 1
ATOM 722 C CA . TYR A 1 91 ? -3.459 -9.047 7.688 1.00 86.62 91 TYR A CA 1
ATOM 723 C C . TYR A 1 91 ? -3.305 -9.169 9.216 1.00 86.62 91 TYR A C 1
ATOM 725 O O . TYR A 1 91 ? -3.736 -10.131 9.863 1.00 86.62 91 TYR A O 1
ATOM 733 N N . HIS A 1 92 ? -2.671 -8.163 9.823 1.00 87.50 92 HIS A N 1
ATOM 734 C CA . HIS A 1 92 ? -2.588 -8.070 11.276 1.00 87.50 92 HIS A CA 1
ATOM 735 C C . HIS A 1 92 ? -3.818 -7.347 11.834 1.00 87.50 92 HIS A C 1
ATOM 737 O O . HIS A 1 92 ? -3.789 -6.133 12.000 1.00 87.50 92 HIS A O 1
ATOM 743 N N . SER A 1 93 ? -4.883 -8.093 12.135 1.00 89.44 93 SER A N 1
ATOM 744 C CA . SER A 1 93 ? -5.946 -7.585 13.010 1.00 89.44 93 SER A CA 1
ATOM 745 C C . SER A 1 93 ? -5.466 -7.480 14.462 1.00 89.44 93 SER A C 1
ATOM 747 O O . SER A 1 93 ? -4.770 -8.386 14.940 1.00 89.44 93 SER A O 1
ATOM 749 N N . LEU A 1 94 ? -5.867 -6.397 15.124 1.00 92.38 94 LEU A N 1
ATOM 750 C CA . LEU A 1 94 ? -5.794 -6.143 16.562 1.00 92.38 94 LEU A CA 1
ATOM 751 C C . LEU A 1 94 ? -7.153 -5.554 16.958 1.00 92.38 94 LEU A C 1
ATOM 753 O O . LEU A 1 94 ? -7.572 -4.551 16.389 1.00 92.38 94 LEU A O 1
ATOM 757 N N . GLU A 1 95 ? -7.842 -6.218 17.869 1.00 93.56 95 GLU A N 1
ATOM 758 C CA . GLU A 1 95 ? -9.162 -5.858 18.381 1.00 93.56 95 GLU A CA 1
ATOM 759 C C . GLU A 1 95 ? -8.994 -4.905 19.569 1.00 93.56 95 GLU A C 1
ATOM 761 O O . GLU A 1 95 ? -8.138 -5.150 20.421 1.00 93.56 95 GLU A O 1
ATOM 766 N N . LEU A 1 96 ? -9.747 -3.805 19.609 1.00 94.75 96 LEU A N 1
ATOM 767 C CA . LEU A 1 96 ? -9.508 -2.691 20.531 1.00 94.75 96 LEU A CA 1
ATOM 768 C C . LEU A 1 96 ? -10.649 -2.597 21.542 1.00 94.75 96 LEU A C 1
ATOM 770 O O . LEU A 1 96 ? -11.781 -2.305 21.166 1.00 94.75 96 LEU A O 1
ATOM 774 N N . TRP A 1 97 ? -10.338 -2.825 22.813 1.00 93.81 97 TRP A N 1
ATOM 775 C CA . TRP A 1 97 ? -11.304 -2.822 23.906 1.00 93.81 97 TRP A CA 1
ATOM 776 C C . TRP A 1 97 ? -11.086 -1.603 24.811 1.00 93.81 97 TRP A C 1
ATOM 778 O O . TRP A 1 97 ? -10.000 -1.418 25.372 1.00 93.81 97 TRP A O 1
ATOM 788 N N . GLY A 1 98 ? -12.129 -0.779 24.937 1.00 92.44 98 GLY A N 1
ATOM 789 C CA . GLY A 1 98 ? -12.125 0.485 25.678 1.00 92.44 98 GLY A CA 1
ATOM 790 C C . GLY A 1 98 ? -11.508 1.669 24.917 1.00 92.44 98 GLY A C 1
ATOM 791 O O . GLY A 1 98 ? -10.604 1.511 24.089 1.00 92.44 98 GLY A O 1
ATOM 792 N N . GLU A 1 99 ? -11.972 2.877 25.247 1.00 93.31 99 GLU A N 1
ATOM 793 C CA . GLU A 1 99 ? -11.520 4.159 24.675 1.00 93.31 99 GLU A CA 1
ATOM 794 C C . GLU A 1 99 ? -9.998 4.334 24.712 1.00 93.31 99 GLU A C 1
ATOM 796 O O . GLU A 1 99 ? -9.406 4.835 23.760 1.00 93.31 99 GLU A O 1
ATOM 801 N N . TYR A 1 100 ? -9.340 3.885 25.785 1.00 94.00 100 TYR A N 1
ATOM 802 C CA . TYR A 1 100 ? -7.890 4.001 25.936 1.00 94.00 100 TYR A CA 1
ATOM 803 C C . TYR A 1 100 ? -7.127 3.180 24.881 1.00 94.00 100 TYR A C 1
ATOM 805 O O . TYR A 1 100 ? -6.172 3.683 24.282 1.00 94.00 100 TYR A O 1
ATOM 813 N N . SER A 1 101 ? -7.549 1.936 24.615 1.00 94.62 101 SER A N 1
ATOM 814 C CA . SER A 1 101 ? -6.962 1.099 23.555 1.00 94.62 101 SER A CA 1
ATOM 815 C C . SER A 1 101 ? -7.189 1.715 22.174 1.00 94.62 101 SER A C 1
ATOM 817 O O . SER A 1 101 ? -6.286 1.703 21.335 1.00 94.62 101 SER A O 1
ATOM 819 N N . LEU A 1 102 ? -8.371 2.301 21.950 1.00 95.56 102 LEU A N 1
ATOM 820 C CA . LEU A 1 102 ? -8.702 3.015 20.719 1.00 95.56 102 LEU A CA 1
ATOM 821 C C . LEU A 1 102 ? -7.814 4.257 20.530 1.00 95.56 102 LEU A C 1
ATOM 823 O O . LEU A 1 102 ? -7.099 4.337 19.532 1.00 95.56 102 LEU A O 1
ATOM 827 N N . LEU A 1 103 ? -7.783 5.172 21.503 1.00 95.19 103 LEU A N 1
ATOM 828 C CA . LEU A 1 103 ? -6.940 6.375 21.521 1.00 95.19 103 LEU A CA 1
ATOM 829 C C . LEU A 1 103 ? -5.469 6.041 21.246 1.00 95.19 103 LEU A C 1
ATOM 831 O O . LEU A 1 103 ? -4.852 6.629 20.359 1.00 95.19 103 LEU A O 1
ATOM 835 N N . GLU A 1 104 ? -4.901 5.074 21.965 1.00 94.62 104 GLU A N 1
ATOM 836 C CA . GLU A 1 104 ? -3.505 4.681 21.773 1.00 94.62 104 GLU A CA 1
ATOM 837 C C . GLU A 1 104 ? -3.231 4.085 20.386 1.00 94.62 104 GLU A C 1
ATOM 839 O O . GLU A 1 104 ? -2.147 4.304 19.840 1.00 94.62 104 GLU A O 1
ATOM 844 N N . GLN A 1 105 ? -4.183 3.359 19.794 1.00 95.00 105 GLN A N 1
ATOM 845 C CA . GLN A 1 105 ? -4.027 2.795 18.453 1.00 95.00 105 GLN A CA 1
ATOM 846 C C . GLN A 1 105 ? -4.211 3.847 17.343 1.00 95.00 105 GLN A C 1
ATOM 848 O O . GLN A 1 105 ? -3.517 3.775 16.325 1.00 95.00 105 GLN A O 1
ATOM 853 N N . LEU A 1 106 ? -5.075 4.849 17.545 1.00 94.75 106 LEU A N 1
ATOM 854 C CA . LEU A 1 106 ? -5.190 6.030 16.678 1.00 94.75 106 LEU A CA 1
ATOM 855 C C . LEU A 1 106 ? -3.867 6.820 16.681 1.00 94.75 106 LEU A C 1
ATOM 857 O O . LEU A 1 106 ? -3.250 7.004 15.629 1.00 94.75 106 LEU A O 1
ATOM 861 N N . LEU A 1 107 ? -3.363 7.168 17.874 1.00 94.56 107 LEU A N 1
ATOM 862 C CA . LEU A 1 107 ? -2.066 7.830 18.070 1.00 94.56 107 LEU A CA 1
ATOM 863 C C . LEU A 1 107 ? -0.916 7.046 17.423 1.00 94.56 107 LEU A C 1
ATOM 865 O O . LEU A 1 107 ? -0.072 7.631 16.741 1.00 94.56 107 LEU A O 1
ATOM 869 N N . TYR A 1 108 ? -0.897 5.721 17.596 1.00 93.00 108 TYR A N 1
ATOM 870 C CA . TYR A 1 108 ? 0.090 4.834 16.979 1.00 93.00 108 TYR A CA 1
ATOM 871 C C . TYR A 1 108 ? 0.033 4.861 15.440 1.00 93.00 108 TYR A C 1
ATOM 873 O O . TYR A 1 108 ? 1.079 4.937 14.790 1.00 93.00 108 TYR A O 1
ATOM 881 N N . ALA A 1 109 ? -1.164 4.843 14.845 1.00 92.38 109 ALA A N 1
ATOM 882 C CA . ALA A 1 109 ? -1.340 4.880 13.393 1.00 92.38 109 ALA A CA 1
ATOM 883 C C . ALA A 1 109 ? -0.913 6.224 12.770 1.00 92.38 109 ALA A C 1
ATOM 885 O O . ALA A 1 109 ? -0.384 6.233 11.652 1.00 92.38 109 ALA A O 1
ATOM 886 N N . TRP A 1 110 ? -1.096 7.341 13.482 1.00 91.50 110 TRP A N 1
ATOM 887 C CA . TRP A 1 110 ? -0.620 8.664 13.064 1.00 91.50 110 TRP A CA 1
ATOM 888 C C . TRP A 1 110 ? 0.905 8.792 13.186 1.00 91.50 110 TRP A C 1
ATOM 890 O O . TRP A 1 110 ? 1.581 9.122 12.214 1.00 91.50 110 TRP A O 1
ATOM 900 N N . ILE A 1 111 ? 1.491 8.474 14.341 1.00 91.81 111 ILE A N 1
ATOM 901 C CA . ILE A 1 111 ? 2.884 8.847 14.647 1.00 91.81 111 ILE A CA 1
ATOM 902 C C . ILE A 1 111 ? 3.976 8.045 13.916 1.00 91.81 111 ILE A C 1
ATOM 904 O O . ILE A 1 111 ? 5.147 8.428 13.958 1.00 91.81 111 ILE A O 1
ATOM 908 N N . GLN A 1 112 ? 3.639 6.941 13.240 1.00 89.44 112 GLN A N 1
ATOM 909 C CA . GLN A 1 112 ? 4.632 6.024 12.656 1.00 89.44 112 GLN A CA 1
ATOM 910 C C . GLN A 1 112 ? 5.762 6.681 11.825 1.00 89.44 112 GLN A C 1
ATOM 912 O O . GLN A 1 112 ? 6.898 6.250 12.014 1.00 89.44 112 GLN A O 1
ATOM 917 N N . PRO A 1 113 ? 5.543 7.711 10.975 1.00 88.56 113 PRO A N 1
ATOM 918 C CA . PRO A 1 113 ? 6.635 8.382 10.258 1.00 88.56 113 PRO A CA 1
ATOM 919 C C . PRO A 1 113 ? 7.669 9.049 11.179 1.00 88.56 113 PRO A C 1
ATOM 921 O O . PRO A 1 113 ? 8.857 9.034 10.872 1.00 88.56 113 PRO A O 1
ATOM 924 N N . VAL A 1 114 ? 7.247 9.593 12.326 1.00 90.00 114 VAL A N 1
ATOM 925 C CA . VAL A 1 114 ? 8.157 10.210 13.310 1.00 90.00 114 VAL A CA 1
ATOM 926 C C . VAL A 1 114 ? 8.928 9.139 14.067 1.00 90.00 114 VAL A C 1
ATOM 928 O O . VAL A 1 114 ? 10.154 9.176 14.145 1.00 90.00 114 VAL A O 1
ATOM 931 N N . LYS A 1 115 ? 8.211 8.125 14.560 1.00 87.44 115 LYS A N 1
ATOM 932 C CA . LYS A 1 115 ? 8.801 7.008 15.305 1.00 87.44 115 LYS A CA 1
ATOM 933 C C . LYS A 1 115 ? 9.839 6.242 14.477 1.00 87.44 115 LYS A C 1
ATOM 935 O O . LYS A 1 115 ? 10.929 5.959 14.969 1.00 87.44 115 LYS A O 1
ATOM 940 N N . ASP A 1 116 ? 9.527 5.955 13.213 1.00 85.88 116 ASP A N 1
ATOM 941 C CA . ASP A 1 116 ? 10.436 5.267 12.291 1.00 85.88 116 ASP A CA 1
ATOM 942 C C . ASP A 1 116 ? 11.577 6.180 11.773 1.00 85.88 116 ASP A C 1
ATOM 944 O O . ASP A 1 116 ? 12.380 5.734 10.953 1.00 85.88 116 ASP A O 1
ATOM 948 N N . GLY A 1 117 ? 11.672 7.440 12.227 1.00 86.50 117 GLY A N 1
ATOM 949 C CA . GLY A 1 117 ? 12.757 8.372 11.889 1.00 86.50 117 GLY A CA 1
ATOM 950 C C . GLY A 1 117 ? 12.693 8.956 10.477 1.00 86.50 117 GLY A C 1
ATOM 951 O O . GLY A 1 117 ? 13.728 9.286 9.910 1.00 86.50 117 GLY A O 1
ATOM 952 N N . GLN A 1 118 ? 11.498 9.039 9.891 1.00 86.75 118 GLN A N 1
ATOM 953 C CA . GLN A 1 118 ? 11.264 9.443 8.498 1.00 86.75 118 GLN A CA 1
ATOM 954 C C . GLN A 1 118 ? 10.755 10.892 8.369 1.00 86.75 118 GLN A C 1
ATOM 956 O O . GLN A 1 118 ? 10.692 11.414 7.259 1.00 86.75 118 GLN A O 1
ATOM 961 N N . ALA A 1 119 ? 10.370 11.533 9.480 1.00 88.88 119 ALA A N 1
ATOM 962 C CA . ALA A 1 119 ? 9.909 12.921 9.542 1.00 88.88 119 ALA A CA 1
ATOM 963 C C . ALA A 1 119 ? 10.008 13.491 10.974 1.00 88.88 119 ALA A C 1
ATOM 965 O O . ALA A 1 119 ? 9.870 12.745 11.938 1.00 88.88 119 ALA A O 1
ATOM 966 N N . LYS A 1 120 ? 10.132 14.820 11.140 1.00 88.81 120 LYS A N 1
ATOM 967 C CA . LYS A 1 120 ? 9.955 15.494 12.456 1.00 88.81 120 LYS A CA 1
ATOM 968 C C . LYS A 1 120 ? 8.507 15.465 12.967 1.00 88.81 120 LYS A C 1
ATOM 970 O O . LYS A 1 120 ? 8.260 15.634 14.154 1.00 88.81 120 LYS A O 1
ATOM 975 N N . SER A 1 121 ? 7.547 15.321 12.056 1.00 87.94 121 SER A N 1
ATOM 976 C CA . SER A 1 121 ? 6.116 15.514 12.296 1.00 87.94 121 SER A CA 1
ATOM 977 C C . SER A 1 121 ? 5.309 14.671 11.300 1.00 87.94 121 SER A C 1
ATOM 979 O O . SER A 1 121 ? 5.725 14.586 10.141 1.00 87.94 121 SER A O 1
ATOM 981 N N . PRO A 1 122 ? 4.160 14.070 11.674 1.00 87.06 122 PRO A N 1
ATOM 982 C CA . PRO A 1 122 ? 3.321 13.336 10.723 1.00 87.06 122 PRO A CA 1
ATOM 983 C C . PRO A 1 122 ? 2.802 14.239 9.588 1.00 87.06 122 PRO A C 1
ATOM 985 O O . PRO A 1 122 ? 2.685 13.790 8.452 1.00 87.06 122 PRO A O 1
ATOM 988 N N . TYR A 1 123 ? 2.624 15.538 9.854 1.00 83.56 123 TYR A N 1
ATOM 989 C CA . TYR A 1 123 ? 2.238 16.566 8.875 1.00 83.56 123 TYR A CA 1
ATOM 990 C C . TYR A 1 123 ? 3.326 16.847 7.813 1.00 83.56 123 TYR A C 1
ATOM 992 O O . TYR A 1 123 ? 3.063 17.522 6.821 1.00 83.56 123 TYR A O 1
ATOM 1000 N N . HIS A 1 124 ? 4.557 16.349 7.999 1.00 85.69 124 HIS A N 1
ATOM 1001 C CA . HIS A 1 124 ? 5.624 16.419 6.990 1.00 85.69 124 HIS A CA 1
ATOM 1002 C C . HIS A 1 124 ? 5.671 15.176 6.085 1.00 85.69 124 HIS A C 1
ATOM 1004 O O . HIS A 1 124 ? 6.483 15.130 5.163 1.00 85.69 124 HIS A O 1
ATOM 1010 N N . TRP A 1 125 ? 4.854 14.153 6.347 1.00 86.00 125 TRP A N 1
ATOM 1011 C CA . TRP A 1 125 ? 4.825 12.940 5.535 1.00 86.00 125 TRP A CA 1
ATOM 1012 C C . TRP A 1 125 ? 4.135 13.230 4.178 1.00 86.00 125 TRP A C 1
ATOM 1014 O O . TRP A 1 125 ? 3.146 13.965 4.158 1.00 86.00 125 TRP A O 1
ATOM 1024 N N . PRO A 1 126 ? 4.618 12.702 3.034 1.00 75.00 126 PRO A N 1
ATOM 1025 C CA . PRO A 1 126 ? 4.174 13.147 1.712 1.00 75.00 126 PRO A CA 1
ATOM 1026 C C . PRO A 1 126 ? 3.034 12.283 1.160 1.00 75.00 126 PRO A C 1
ATOM 1028 O O . PRO A 1 126 ? 3.079 11.062 1.264 1.00 75.00 126 PRO A O 1
ATOM 1031 N N . GLY A 1 127 ? 2.010 12.876 0.542 1.00 63.94 127 GLY A N 1
ATOM 1032 C CA . GLY A 1 127 ? 0.828 12.129 0.094 1.00 63.94 127 GLY A CA 1
ATOM 1033 C C . GLY A 1 127 ? -0.158 12.950 -0.728 1.00 63.94 127 GLY A C 1
ATOM 1034 O O . GLY A 1 127 ? 0.207 13.986 -1.273 1.00 63.94 127 GLY A O 1
ATOM 1035 N N . LEU A 1 128 ? -1.404 12.476 -0.846 1.00 50.66 128 LEU A N 1
ATOM 1036 C CA . LEU A 1 128 ? -2.427 13.160 -1.637 1.00 50.66 128 LEU A CA 1
ATOM 1037 C C . LEU A 1 128 ? -2.977 14.357 -0.865 1.00 50.66 128 LEU A C 1
ATOM 1039 O O . LEU A 1 128 ? -3.727 14.202 0.089 1.00 50.66 128 LEU A O 1
ATOM 1043 N N . THR A 1 129 ? -2.673 15.568 -1.295 1.00 44.22 129 THR A N 1
ATOM 1044 C CA . THR A 1 129 ? -3.459 16.737 -0.896 1.00 44.22 129 THR A CA 1
ATOM 1045 C C . THR A 1 129 ? -4.930 16.550 -1.293 1.00 44.22 129 THR A C 1
ATOM 1047 O O . THR A 1 129 ? -5.212 16.349 -2.476 1.00 44.22 129 THR A O 1
ATOM 1050 N N . PHE A 1 130 ? -5.870 16.695 -0.344 1.00 43.38 130 PHE A N 1
ATOM 1051 C CA . PHE A 1 130 ? -7.189 17.261 -0.678 1.00 43.38 130 PHE A CA 1
ATOM 1052 C C . PHE A 1 130 ? -6.943 18.534 -1.535 1.00 43.38 130 PHE A C 1
ATOM 1054 O O . PHE A 1 130 ? -5.994 19.248 -1.230 1.00 43.38 130 PHE A O 1
ATOM 1061 N N . GLN A 1 131 ? -7.731 18.748 -2.602 1.00 38.31 131 GLN A N 1
ATOM 1062 C CA . GLN A 1 131 ? -7.589 19.696 -3.748 1.00 38.31 131 GLN A CA 1
ATOM 1063 C C . GLN A 1 131 ? -8.823 20.599 -4.000 1.00 38.31 131 GLN A C 1
ATOM 1065 O O . GLN A 1 131 ? -8.891 21.240 -5.045 1.00 38.31 131 GLN A O 1
ATOM 1070 N N . ASP A 1 132 ? -9.782 20.689 -3.071 1.00 43.72 132 ASP A N 1
ATOM 1071 C CA . ASP A 1 132 ? -10.689 21.856 -2.997 1.00 43.72 132 ASP A CA 1
ATOM 1072 C C . ASP A 1 132 ? -9.806 23.088 -2.642 1.00 43.72 132 ASP A C 1
ATOM 1074 O O . ASP A 1 132 ? -8.891 22.910 -1.844 1.00 43.72 132 ASP A O 1
ATOM 1078 N N . PRO A 1 133 ? -9.921 24.296 -3.232 1.00 43.81 133 PRO A N 1
ATOM 1079 C CA . PRO A 1 133 ? -8.698 24.970 -3.716 1.00 43.81 133 PRO A CA 1
ATOM 1080 C C . PRO A 1 133 ? -7.806 25.919 -2.853 1.00 43.81 133 PRO A C 1
ATOM 1082 O O . PRO A 1 133 ? -6.913 26.513 -3.448 1.00 43.81 133 PRO A O 1
ATOM 1085 N N . LYS A 1 134 ? -7.868 26.246 -1.549 1.00 40.91 134 LYS A N 1
ATOM 1086 C CA . LYS A 1 134 ? -8.279 25.644 -0.258 1.00 40.91 134 LYS A CA 1
ATOM 1087 C C . LYS A 1 134 ? -7.404 24.471 0.262 1.00 40.91 134 LYS A C 1
ATOM 1089 O O . LYS A 1 134 ? -6.191 24.624 0.348 1.00 40.91 134 LYS A O 1
ATOM 1094 N N . THR A 1 135 ? -8.030 23.363 0.667 1.00 49.59 135 THR A N 1
ATOM 1095 C CA . THR A 1 135 ? -7.566 22.157 1.394 1.00 49.59 135 THR A CA 1
ATOM 1096 C C . THR A 1 135 ? -6.158 21.598 1.106 1.00 49.59 135 THR A C 1
ATOM 1098 O O . THR A 1 135 ? -5.668 21.740 -0.003 1.00 49.59 135 THR A O 1
ATOM 1101 N N . LYS A 1 136 ? -5.546 20.941 2.118 1.00 42.84 136 LYS A N 1
ATOM 1102 C CA . LYS A 1 136 ? -4.383 19.993 2.147 1.00 42.84 136 LYS A CA 1
ATOM 1103 C C . LYS A 1 136 ? -4.455 19.210 3.485 1.00 42.84 136 LYS A C 1
ATOM 1105 O O . LYS A 1 136 ? -5.247 19.613 4.329 1.00 42.84 136 LYS A O 1
ATOM 1110 N N . ASP A 1 137 ? -3.763 18.109 3.805 1.00 55.25 137 ASP A N 1
ATOM 1111 C CA . ASP A 1 137 ? -2.756 17.216 3.187 1.00 55.25 137 ASP A CA 1
ATOM 1112 C C . ASP A 1 137 ? -3.118 15.758 3.594 1.00 55.25 137 ASP A C 1
ATOM 1114 O O . ASP A 1 137 ? -3.497 15.557 4.747 1.00 55.25 137 ASP A O 1
ATOM 1118 N N . VAL A 1 138 ? -2.995 14.728 2.733 1.00 51.72 138 VAL A N 1
ATOM 1119 C CA . VAL A 1 138 ? -3.434 13.345 3.079 1.00 51.72 138 VAL A CA 1
ATOM 1120 C C . VAL A 1 138 ? -2.505 12.210 2.607 1.00 51.72 138 VAL A C 1
ATOM 1122 O O . VAL A 1 138 ? -2.686 11.569 1.567 1.00 51.72 138 VAL A O 1
ATOM 1125 N N . VAL A 1 139 ? -1.554 11.840 3.468 1.00 54.69 139 VAL A N 1
ATOM 1126 C CA . VAL A 1 139 ? -1.076 10.436 3.588 1.00 54.69 139 VAL A CA 1
ATOM 1127 C C . VAL A 1 139 ? -1.758 9.688 4.730 1.00 54.69 139 VAL A C 1
ATOM 1129 O O . VAL A 1 139 ? -1.711 8.457 4.796 1.00 54.69 139 VAL A O 1
ATOM 1132 N N . GLN A 1 140 ? -2.312 10.454 5.666 1.00 70.75 140 GLN A N 1
ATOM 1133 C CA . GLN A 1 140 ? -2.835 10.006 6.941 1.00 70.75 140 GLN A CA 1
ATOM 1134 C C . GLN A 1 140 ? -4.124 10.766 7.226 1.0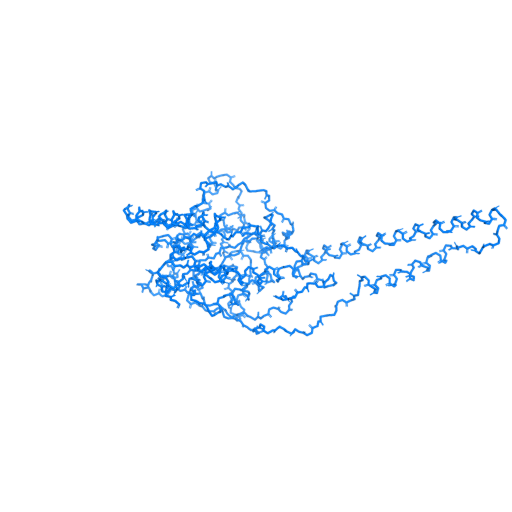0 70.75 140 GLN A C 1
ATOM 1136 O O . GLN A 1 140 ? -4.185 11.975 7.020 1.00 70.75 140 GLN A O 1
ATOM 1141 N N . PHE A 1 141 ? -5.142 10.067 7.712 1.00 84.25 141 PHE A N 1
ATOM 1142 C CA . PHE A 1 141 ? -6.373 10.693 8.188 1.00 84.25 141 PHE A CA 1
ATOM 1143 C C . PHE A 1 141 ? -6.124 11.162 9.623 1.00 84.25 141 PHE A C 1
ATOM 1145 O O . PHE A 1 141 ? -6.372 10.416 10.567 1.00 84.25 141 PHE A O 1
ATOM 1152 N N . LEU A 1 142 ? -5.498 12.333 9.752 1.00 88.56 142 LEU A N 1
ATOM 1153 C CA . LEU A 1 142 ? -5.125 12.993 11.011 1.00 88.56 142 LEU A CA 1
ATOM 1154 C C . LEU A 1 142 ? -6.373 13.497 11.773 1.00 88.56 142 LEU A C 1
ATOM 1156 O O . LEU A 1 142 ? -7.454 13.511 11.176 1.00 88.56 142 LEU A O 1
ATOM 1160 N N . PRO A 1 143 ? -6.264 13.880 13.066 1.00 89.81 143 PRO A N 1
ATOM 1161 C CA . PRO A 1 143 ? -7.410 14.271 13.893 1.00 89.81 143 PRO A CA 1
ATOM 1162 C C . PRO A 1 143 ? -8.374 15.252 13.223 1.00 89.81 143 PRO A C 1
ATOM 1164 O O . PRO A 1 143 ? -9.582 15.048 13.265 1.00 89.81 143 PRO A O 1
ATOM 1167 N N . GLU A 1 144 ? -7.850 16.267 12.541 1.00 88.00 144 GLU A N 1
ATOM 1168 C CA . GLU A 1 144 ? -8.607 17.312 11.846 1.00 88.00 144 GLU A CA 1
ATOM 1169 C C . GLU A 1 144 ? -9.537 16.762 10.744 1.00 88.00 144 GLU A C 1
ATOM 1171 O O . GLU A 1 144 ? -10.542 17.386 10.408 1.00 88.00 144 GLU A O 1
ATOM 1176 N N . GLY A 1 145 ? -9.238 15.576 10.203 1.00 86.06 145 GLY A N 1
ATOM 1177 C CA . GLY A 1 145 ? -10.063 14.887 9.211 1.00 86.06 145 GLY A CA 1
ATOM 1178 C C . GLY A 1 145 ? -11.269 14.139 9.789 1.00 86.06 145 GLY A C 1
ATOM 1179 O O . GLY A 1 145 ? -12.155 13.761 9.022 1.00 86.06 145 GLY A O 1
ATOM 1180 N N . LEU A 1 146 ? -11.342 13.922 11.108 1.00 90.94 146 LEU A N 1
ATOM 1181 C CA . LEU A 1 146 ? -12.477 13.240 11.740 1.00 90.94 146 LEU A CA 1
ATOM 1182 C C . LEU A 1 146 ? -13.784 14.012 11.479 1.00 90.94 146 LEU A C 1
ATOM 1184 O O . LEU A 1 146 ? -13.812 15.247 11.518 1.00 90.94 146 LEU A O 1
ATOM 1188 N N . GLY A 1 147 ? -14.861 13.280 11.187 1.00 91.06 147 GLY A N 1
ATOM 1189 C CA . GLY A 1 147 ? -16.170 13.835 10.832 1.00 91.06 147 GLY A CA 1
ATOM 1190 C C . GLY A 1 147 ? -16.269 14.414 9.414 1.00 91.06 147 GLY A C 1
ATOM 1191 O O . GLY A 1 147 ? -17.262 15.068 9.110 1.00 91.06 147 GLY A O 1
ATOM 1192 N N . THR A 1 148 ? -15.268 14.218 8.546 1.00 90.06 148 THR A N 1
ATOM 1193 C CA . THR A 1 148 ? -15.290 14.708 7.150 1.00 90.06 148 THR A CA 1
ATOM 1194 C C . THR A 1 148 ? -15.508 13.580 6.138 1.00 90.06 148 THR A C 1
ATOM 1196 O O . THR A 1 148 ? -15.298 12.409 6.448 1.00 90.06 148 THR A O 1
ATOM 1199 N N . THR A 1 149 ? -15.892 13.922 4.904 1.00 90.56 149 THR A N 1
ATOM 1200 C CA . THR A 1 149 ? -15.958 12.975 3.778 1.00 90.56 149 THR A CA 1
ATOM 1201 C C . THR A 1 149 ? -14.993 13.409 2.680 1.00 90.56 149 THR A C 1
ATOM 1203 O O . THR A 1 149 ? -15.000 14.562 2.255 1.00 90.56 149 THR A O 1
ATOM 1206 N N . LEU A 1 150 ? -14.161 12.478 2.210 1.00 85.50 150 LEU A N 1
ATOM 1207 C CA . LEU A 1 150 ? -13.155 12.706 1.172 1.00 85.50 150 LEU A CA 1
ATOM 1208 C C . LEU A 1 150 ? -13.617 12.078 -0.151 1.00 85.50 150 LEU A C 1
ATOM 1210 O O . LEU A 1 150 ? -13.691 10.854 -0.267 1.00 85.50 150 LEU A O 1
ATOM 1214 N N . THR A 1 151 ? -13.902 12.910 -1.155 1.00 89.12 151 THR A N 1
ATOM 1215 C CA . THR A 1 151 ? -14.255 12.465 -2.515 1.00 89.12 151 THR A CA 1
ATOM 1216 C C . THR A 1 151 ? -12.999 12.252 -3.362 1.00 89.12 151 THR A C 1
ATOM 1218 O O . THR A 1 151 ? -12.134 13.124 -3.439 1.00 89.12 151 THR A O 1
ATOM 1221 N N . VAL A 1 152 ? -12.886 11.090 -4.012 1.00 87.38 152 VAL A N 1
ATOM 1222 C CA . VAL A 1 152 ? -11.753 10.710 -4.869 1.00 87.38 152 VAL A CA 1
ATOM 1223 C C . VAL A 1 152 ? -12.239 10.367 -6.270 1.00 87.38 152 VAL A C 1
ATOM 1225 O O . VAL A 1 152 ? -12.917 9.356 -6.467 1.00 87.38 152 VAL A O 1
ATOM 1228 N N . SER A 1 153 ? -11.817 11.148 -7.261 1.00 89.19 153 SER A N 1
ATOM 1229 C CA . SER A 1 153 ? -11.983 10.802 -8.674 1.00 89.19 153 SER A CA 1
ATOM 1230 C C . SER A 1 153 ? -11.129 9.589 -9.062 1.00 89.19 153 SER A C 1
ATOM 1232 O O . SER A 1 153 ? -10.078 9.322 -8.479 1.00 89.19 153 SER A O 1
ATOM 1234 N N . ARG A 1 154 ? -11.563 8.813 -10.052 1.00 88.88 154 ARG A N 1
ATOM 1235 C CA . ARG A 1 154 ? -10.887 7.593 -10.506 1.00 88.88 154 ARG A CA 1
ATOM 1236 C C . ARG A 1 154 ? -9.603 7.947 -11.273 1.00 88.88 154 ARG A C 1
ATOM 1238 O O . ARG A 1 154 ? -9.708 8.532 -12.345 1.00 88.88 154 ARG A O 1
ATOM 1245 N N . PRO A 1 155 ? -8.399 7.551 -10.812 1.00 86.31 155 PRO A N 1
ATOM 1246 C CA . PRO A 1 155 ? -7.157 7.894 -11.507 1.00 86.31 155 PRO A CA 1
ATOM 1247 C C . PRO A 1 155 ? -7.055 7.253 -12.901 1.00 86.31 155 PRO A C 1
ATOM 1249 O O . PRO A 1 155 ? -6.877 6.038 -13.020 1.00 86.31 155 PRO A O 1
ATOM 1252 N N . ASP A 1 156 ? -7.072 8.071 -13.959 1.00 82.69 156 ASP A N 1
ATOM 1253 C CA . ASP A 1 156 ? -6.975 7.629 -15.365 1.00 82.69 156 ASP A CA 1
ATOM 1254 C C . ASP A 1 156 ? -5.694 6.841 -15.679 1.00 82.69 156 ASP A C 1
ATOM 1256 O O . ASP A 1 156 ? -5.682 5.919 -16.501 1.00 82.69 156 ASP A O 1
ATOM 1260 N N . PHE A 1 157 ? -4.590 7.178 -15.004 1.00 82.81 157 PHE A N 1
ATOM 1261 C CA . PHE A 1 157 ? -3.310 6.487 -15.168 1.00 82.81 157 PHE A CA 1
ATOM 1262 C C . PHE A 1 157 ? -3.308 5.079 -14.552 1.00 82.81 157 PHE A C 1
ATOM 1264 O O . PHE A 1 157 ? -2.452 4.255 -14.906 1.00 82.81 157 PHE A O 1
ATOM 1271 N N . ALA A 1 158 ? -4.218 4.797 -13.614 1.00 83.94 158 ALA A N 1
ATOM 1272 C CA . ALA A 1 158 ? -4.284 3.529 -12.905 1.00 83.94 158 ALA A CA 1
ATOM 1273 C C . ALA A 1 158 ? -4.947 2.444 -13.770 1.00 83.94 158 ALA A C 1
ATOM 1275 O O . ALA A 1 158 ? -5.344 2.653 -14.920 1.00 83.94 158 ALA A O 1
ATOM 1276 N N . ASN A 1 159 ? -5.019 1.227 -13.235 1.00 85.56 159 ASN A N 1
ATOM 1277 C CA . ASN A 1 159 ? -5.927 0.210 -13.746 1.00 85.56 159 ASN A CA 1
ATOM 1278 C C . ASN A 1 159 ? -6.186 -0.854 -12.671 1.00 85.56 159 ASN A C 1
ATOM 1280 O O . ASN A 1 159 ? -5.278 -1.577 -12.264 1.00 85.56 159 ASN A O 1
ATOM 1284 N N . TYR A 1 160 ? -7.442 -0.973 -12.254 1.00 87.06 160 TYR A N 1
ATOM 1285 C CA . TYR A 1 160 ? -7.879 -1.897 -11.210 1.00 87.06 160 TYR A CA 1
ATOM 1286 C C . TYR A 1 160 ? -8.426 -3.229 -11.752 1.00 87.06 160 TYR A C 1
ATOM 1288 O O . TYR A 1 160 ? -8.951 -4.018 -10.967 1.00 87.06 160 TYR A O 1
ATOM 1296 N N . GLY A 1 161 ? -8.312 -3.514 -13.057 1.00 80.44 161 GLY A N 1
ATOM 1297 C CA . GLY A 1 161 ? -8.840 -4.736 -13.677 1.00 80.44 161 GLY A CA 1
ATOM 1298 C C . GLY A 1 161 ? -8.007 -5.278 -14.846 1.00 80.44 161 GLY A C 1
ATOM 1299 O O . GLY A 1 161 ? -7.250 -4.562 -15.496 1.00 80.44 161 GLY A O 1
ATOM 1300 N N . GLY A 1 162 ? -8.153 -6.573 -15.136 1.00 72.81 162 GLY A N 1
ATOM 1301 C CA . GLY A 1 162 ? -7.477 -7.235 -16.260 1.00 72.81 162 GLY A CA 1
ATOM 1302 C C . GLY A 1 162 ? -5.951 -7.385 -16.121 1.00 72.81 162 GLY A C 1
ATOM 1303 O O . GLY A 1 162 ? -5.329 -6.958 -15.147 1.00 72.81 162 GLY A O 1
ATOM 1304 N N . ARG A 1 163 ? -5.331 -8.035 -17.116 1.00 71.31 163 ARG A N 1
ATOM 1305 C CA . ARG A 1 163 ? -3.875 -8.266 -17.158 1.00 71.31 163 ARG A CA 1
ATOM 1306 C C . ARG A 1 163 ? -3.126 -7.025 -17.661 1.00 71.31 163 ARG A C 1
ATOM 1308 O O . ARG A 1 163 ? -3.598 -6.305 -18.539 1.00 71.31 163 ARG A O 1
ATOM 1315 N N . ARG A 1 164 ? -1.926 -6.782 -17.126 1.00 78.31 164 ARG A N 1
ATOM 1316 C CA . ARG A 1 164 ? -1.010 -5.727 -17.593 1.00 78.31 164 ARG A CA 1
ATOM 1317 C C . ARG A 1 164 ? -0.441 -6.084 -18.970 1.00 78.31 164 ARG A C 1
ATOM 1319 O O . ARG A 1 164 ? 0.123 -7.159 -19.135 1.00 78.31 164 ARG A O 1
ATOM 1326 N N . SER A 1 165 ? -0.511 -5.164 -19.934 1.00 82.56 165 SER A N 1
ATOM 1327 C CA . SER A 1 165 ? 0.258 -5.295 -21.181 1.00 82.56 165 SER A CA 1
ATOM 1328 C C . SER A 1 165 ? 1.758 -5.120 -20.889 1.00 82.56 165 SER A C 1
ATOM 1330 O O . SER A 1 165 ? 2.127 -4.090 -20.315 1.00 82.56 165 SER A O 1
ATOM 1332 N N . PRO A 1 166 ? 2.651 -6.037 -21.316 1.00 81.81 166 PRO A N 1
ATOM 1333 C CA . PRO A 1 166 ? 4.108 -5.883 -21.169 1.00 81.81 166 PRO A CA 1
ATOM 1334 C C . PRO A 1 166 ? 4.695 -4.652 -21.883 1.00 81.81 166 PRO A C 1
ATOM 1336 O O . PRO A 1 166 ? 5.852 -4.282 -21.652 1.00 81.81 166 PRO A O 1
ATOM 1339 N N . HIS A 1 167 ? 3.910 -4.025 -22.764 1.00 86.75 167 HIS A N 1
ATOM 1340 C CA . HIS A 1 167 ? 4.289 -2.853 -23.552 1.00 86.75 167 HIS A CA 1
ATOM 1341 C C . HIS A 1 167 ? 3.749 -1.542 -22.955 1.00 86.75 167 HIS A C 1
ATOM 1343 O O . HIS A 1 167 ? 4.262 -0.480 -23.299 1.00 86.75 167 HIS A O 1
ATOM 1349 N N . ARG A 1 168 ? 2.777 -1.593 -22.019 1.00 88.81 168 ARG A N 1
ATOM 1350 C CA . ARG A 1 168 ? 2.358 -0.413 -21.235 1.00 88.81 168 ARG A CA 1
ATOM 1351 C C . ARG A 1 168 ? 3.577 0.098 -20.452 1.00 88.81 168 ARG A C 1
ATOM 1353 O O . ARG A 1 168 ? 4.184 -0.708 -19.732 1.00 88.81 168 ARG A O 1
ATOM 1360 N N . PRO A 1 169 ? 3.946 1.387 -20.538 1.00 91.88 169 PRO A N 1
ATOM 1361 C CA . PRO A 1 169 ? 4.979 1.948 -19.673 1.00 91.88 169 PRO A CA 1
ATOM 1362 C C . PRO A 1 169 ? 4.508 1.942 -18.203 1.00 91.88 169 PRO A C 1
ATOM 1364 O O . PRO A 1 169 ? 3.302 1.967 -17.947 1.00 91.88 169 PRO A O 1
ATOM 1367 N N . PRO A 1 170 ? 5.414 1.851 -17.218 1.00 94.31 170 PRO A N 1
ATOM 1368 C CA . PRO A 1 170 ? 5.114 2.225 -15.834 1.00 94.31 170 PRO A CA 1
ATOM 1369 C C . PRO A 1 170 ? 4.803 3.726 -15.756 1.00 94.31 170 PRO A C 1
ATOM 1371 O O . PRO A 1 170 ? 5.250 4.475 -16.626 1.00 94.31 170 PRO A O 1
ATOM 1374 N N . THR A 1 171 ? 4.085 4.164 -14.721 1.00 92.69 171 THR A N 1
ATOM 1375 C CA . THR A 1 171 ? 3.849 5.599 -14.472 1.00 92.69 171 THR A CA 1
ATOM 1376 C C . THR A 1 171 ? 4.636 6.152 -13.286 1.00 92.69 171 THR A C 1
ATOM 1378 O O . THR A 1 171 ? 4.848 7.355 -13.245 1.00 92.69 171 THR A O 1
ATOM 1381 N N . ASP A 1 172 ? 5.179 5.313 -12.393 1.00 93.94 172 ASP A N 1
ATOM 1382 C CA . ASP A 1 172 ? 6.225 5.771 -11.465 1.00 93.94 172 ASP A CA 1
ATOM 1383 C C . ASP A 1 172 ? 7.516 6.140 -12.238 1.00 93.94 172 ASP A C 1
ATOM 1385 O O . ASP A 1 172 ? 7.997 5.324 -13.040 1.00 93.94 172 ASP A O 1
ATOM 1389 N N . PRO A 1 173 ? 8.135 7.313 -11.992 1.00 93.62 173 PRO A N 1
ATOM 1390 C CA . PRO A 1 173 ? 9.356 7.732 -12.682 1.00 93.62 173 PRO A CA 1
ATOM 1391 C C . PRO A 1 173 ? 10.563 6.791 -12.526 1.00 93.62 173 PRO A C 1
ATOM 1393 O O . PRO A 1 173 ? 11.362 6.673 -13.463 1.00 93.62 173 PRO A O 1
ATOM 1396 N N . ILE A 1 174 ? 10.733 6.111 -11.384 1.00 95.56 174 ILE A N 1
ATOM 1397 C CA . ILE A 1 174 ? 11.869 5.194 -11.160 1.00 95.56 174 ILE A CA 1
ATOM 1398 C C . ILE A 1 174 ? 11.637 3.883 -11.922 1.00 95.56 174 ILE A C 1
ATOM 1400 O O . ILE A 1 174 ? 12.514 3.421 -12.663 1.00 95.56 174 ILE A O 1
ATOM 1404 N N . ALA A 1 175 ? 10.430 3.328 -11.836 1.00 95.62 175 ALA A N 1
ATOM 1405 C CA . ALA A 1 175 ? 9.973 2.182 -12.605 1.00 95.62 175 ALA A CA 1
ATOM 1406 C C . ALA A 1 175 ? 10.043 2.439 -14.111 1.00 95.62 175 ALA A C 1
ATOM 1408 O O . ALA A 1 175 ? 10.529 1.574 -14.841 1.00 95.62 175 ALA A O 1
ATOM 1409 N N . LEU A 1 176 ? 9.654 3.622 -14.591 1.00 95.62 176 LEU A N 1
ATOM 1410 C CA . LEU A 1 176 ? 9.762 3.999 -16.001 1.00 95.62 176 LEU A CA 1
ATOM 1411 C C . LEU A 1 176 ? 11.227 4.013 -16.466 1.00 95.62 176 LEU A C 1
ATOM 1413 O O . LEU A 1 176 ? 11.564 3.359 -17.459 1.00 95.62 176 LEU A O 1
ATOM 1417 N N . LYS A 1 177 ? 12.129 4.657 -15.708 1.00 96.56 177 LYS A N 1
ATOM 1418 C CA . LYS A 1 177 ? 13.583 4.626 -15.967 1.00 96.56 177 LYS A CA 1
ATOM 1419 C C . LYS A 1 177 ? 14.124 3.184 -15.970 1.00 96.56 177 LYS A C 1
ATOM 1421 O O . LYS A 1 177 ? 14.905 2.822 -16.858 1.00 96.56 177 LYS A O 1
ATOM 1426 N N . ARG A 1 178 ? 13.677 2.330 -15.038 1.00 95.25 178 ARG A N 1
ATOM 1427 C CA . ARG A 1 178 ? 14.033 0.898 -14.963 1.00 95.25 178 ARG A CA 1
ATOM 1428 C C . ARG A 1 178 ? 13.520 0.108 -16.174 1.00 95.25 178 ARG A C 1
ATOM 1430 O O . ARG A 1 178 ? 14.289 -0.649 -16.763 1.00 95.25 178 ARG A O 1
ATOM 1437 N N . TRP A 1 179 ? 12.270 0.303 -16.583 1.00 94.38 179 TRP A N 1
ATOM 1438 C CA . TRP A 1 179 ? 11.638 -0.380 -17.718 1.00 94.38 179 TRP A CA 1
ATOM 1439 C C . TRP A 1 179 ? 12.308 -0.003 -19.044 1.00 94.38 179 TRP A C 1
ATOM 1441 O O . TRP A 1 179 ? 12.673 -0.891 -19.816 1.00 94.38 179 TRP A O 1
ATOM 1451 N N . ILE A 1 180 ? 12.597 1.286 -19.268 1.00 94.69 180 ILE A N 1
ATOM 1452 C CA . ILE A 1 180 ? 13.371 1.752 -20.432 1.00 94.69 180 ILE A CA 1
ATOM 1453 C C . ILE A 1 180 ? 14.763 1.098 -20.451 1.00 94.69 180 ILE A C 1
ATOM 1455 O O . ILE A 1 180 ? 15.208 0.623 -21.498 1.00 94.69 180 ILE A O 1
ATOM 1459 N N . ARG A 1 181 ? 15.447 1.019 -19.299 1.00 95.56 181 ARG A N 1
ATOM 1460 C CA . ARG A 1 181 ? 16.763 0.365 -19.164 1.00 95.56 181 ARG A CA 1
ATOM 1461 C C . ARG A 1 181 ? 16.699 -1.137 -19.475 1.00 95.56 181 ARG A C 1
ATOM 1463 O O . ARG A 1 181 ? 17.587 -1.643 -20.161 1.00 95.56 181 ARG A O 1
ATOM 1470 N N . ILE A 1 182 ? 15.662 -1.841 -19.015 1.00 92.88 182 ILE A N 1
ATOM 1471 C CA . ILE A 1 182 ? 15.434 -3.267 -19.310 1.00 92.88 182 ILE A CA 1
ATOM 1472 C C . ILE A 1 182 ? 15.194 -3.468 -20.812 1.00 92.88 182 ILE A C 1
ATOM 1474 O O . ILE A 1 182 ? 15.917 -4.244 -21.433 1.00 92.88 182 ILE A O 1
ATOM 1478 N N . ARG A 1 183 ? 14.270 -2.712 -21.418 1.00 91.69 183 ARG A N 1
ATOM 1479 C CA . ARG A 1 183 ? 13.957 -2.797 -22.857 1.00 91.69 183 ARG A CA 1
ATOM 1480 C C . ARG A 1 183 ? 15.151 -2.445 -23.758 1.00 91.69 183 ARG A C 1
ATOM 1482 O O . ARG A 1 183 ? 15.349 -3.086 -24.784 1.00 91.69 183 ARG A O 1
ATOM 1489 N N . LYS A 1 184 ? 16.004 -1.486 -23.367 1.00 94.12 184 LYS A N 1
ATOM 1490 C CA . LYS A 1 184 ? 17.274 -1.206 -24.073 1.00 94.12 184 LYS A CA 1
ATOM 1491 C C . LYS A 1 184 ? 18.263 -2.381 -23.977 1.00 94.12 184 LYS A C 1
ATOM 1493 O O . LYS A 1 184 ? 18.892 -2.722 -24.974 1.00 94.12 184 LYS A O 1
ATOM 1498 N N . ARG A 1 185 ? 18.388 -3.032 -22.811 1.00 95.75 185 ARG A N 1
ATOM 1499 C CA . ARG A 1 185 ? 19.257 -4.217 -22.626 1.00 95.75 185 ARG A CA 1
ATOM 1500 C C . ARG A 1 185 ? 18.754 -5.446 -23.393 1.00 95.75 185 ARG A C 1
ATOM 1502 O O . ARG A 1 185 ? 19.566 -6.196 -23.924 1.00 95.75 185 ARG A O 1
ATOM 1509 N N . GLU A 1 186 ? 17.441 -5.647 -23.451 1.00 93.88 186 GLU A N 1
ATOM 1510 C CA . GLU A 1 186 ? 16.779 -6.667 -24.276 1.00 93.88 186 GLU A CA 1
ATOM 1511 C C . GLU A 1 186 ? 17.115 -6.474 -25.764 1.00 93.88 186 GLU A C 1
ATOM 1513 O O . GLU A 1 186 ? 17.640 -7.385 -26.405 1.00 93.88 186 GLU A O 1
ATOM 1518 N N . GLU A 1 187 ? 16.916 -5.261 -26.286 1.00 94.69 187 GLU A N 1
ATOM 1519 C CA . GLU A 1 187 ? 17.185 -4.931 -27.688 1.00 94.69 187 GLU A CA 1
ATOM 1520 C C . GLU A 1 187 ? 18.666 -5.101 -28.068 1.00 94.69 187 GLU A C 1
ATOM 1522 O O . GLU A 1 187 ? 18.969 -5.717 -29.092 1.00 94.69 187 GLU A O 1
ATOM 1527 N N . GLU A 1 188 ? 19.607 -4.634 -27.238 1.00 96.69 188 GLU A N 1
ATOM 1528 C CA . GLU A 1 188 ? 21.041 -4.824 -27.504 1.00 96.69 188 GLU A CA 1
ATOM 1529 C C . GLU A 1 188 ? 21.467 -6.302 -27.431 1.00 96.69 188 GLU A C 1
ATOM 1531 O O . GLU A 1 188 ? 22.314 -6.720 -28.222 1.00 96.69 188 GLU A O 1
ATOM 1536 N N . ARG A 1 189 ? 20.852 -7.131 -26.570 1.00 97.00 189 ARG A N 1
ATOM 1537 C CA . ARG A 1 189 ? 21.082 -8.592 -26.552 1.00 97.00 189 ARG A CA 1
ATOM 1538 C C . ARG A 1 189 ? 20.631 -9.251 -27.858 1.00 97.00 189 ARG A C 1
ATOM 1540 O O . ARG A 1 189 ? 21.388 -10.031 -28.437 1.00 97.00 189 ARG A O 1
ATOM 1547 N N . VAL A 1 190 ? 19.435 -8.919 -28.350 1.00 96.88 190 VAL A N 1
ATOM 1548 C CA . VAL A 1 190 ? 18.894 -9.446 -29.619 1.00 96.88 190 VAL A CA 1
ATOM 1549 C C . VAL A 1 190 ? 19.760 -9.007 -30.807 1.00 96.88 190 VAL A C 1
ATOM 1551 O O . VAL A 1 190 ? 20.204 -9.836 -31.607 1.00 96.88 190 VAL A O 1
ATOM 1554 N N . LYS A 1 191 ? 20.102 -7.718 -30.865 1.00 97.31 191 LYS A N 1
ATOM 1555 C CA . LYS A 1 191 ? 20.990 -7.102 -31.862 1.00 97.31 191 LYS A CA 1
ATOM 1556 C C . LYS A 1 191 ? 22.396 -7.712 -31.856 1.00 97.31 191 LYS A C 1
ATOM 1558 O O . LYS A 1 191 ? 22.958 -7.952 -32.927 1.00 97.31 191 LYS A O 1
ATOM 1563 N N . ALA A 1 192 ? 22.960 -8.009 -30.683 1.00 97.50 192 ALA A N 1
ATOM 1564 C CA . ALA A 1 192 ? 24.244 -8.697 -30.545 1.00 97.50 192 ALA A CA 1
ATOM 1565 C C . ALA A 1 192 ? 24.173 -10.153 -31.035 1.00 97.50 192 ALA A C 1
ATOM 1567 O O . ALA A 1 192 ? 25.026 -10.563 -31.828 1.00 97.50 192 ALA A O 1
ATOM 1568 N N . ARG A 1 193 ? 23.132 -10.907 -30.647 1.00 97.88 193 ARG A N 1
ATOM 1569 C CA . ARG A 1 193 ? 22.897 -12.289 -31.105 1.00 97.88 193 ARG A CA 1
ATOM 1570 C C . ARG A 1 193 ? 22.781 -12.353 -32.630 1.00 97.88 193 ARG A C 1
ATOM 1572 O O . ARG A 1 193 ? 23.526 -13.098 -33.261 1.00 97.88 193 ARG A O 1
ATOM 1579 N N . HIS A 1 194 ? 21.939 -11.516 -33.237 1.00 97.50 194 HIS A N 1
ATOM 1580 C CA . HIS A 1 194 ? 21.775 -11.492 -34.694 1.00 97.50 194 HIS A CA 1
ATOM 1581 C C . HIS A 1 194 ? 23.058 -11.042 -35.421 1.00 97.50 194 HIS A C 1
ATOM 1583 O O . HIS A 1 194 ? 23.435 -11.619 -36.442 1.00 97.50 194 HIS A O 1
ATOM 1589 N N . ARG A 1 195 ? 23.798 -10.065 -34.874 1.00 97.25 195 ARG A N 1
ATOM 1590 C CA . ARG A 1 195 ? 25.119 -9.663 -35.396 1.00 97.25 195 ARG A CA 1
ATOM 1591 C C . ARG A 1 195 ? 26.125 -10.823 -35.365 1.00 97.25 195 ARG A C 1
ATOM 1593 O O . ARG A 1 195 ? 26.894 -10.966 -36.316 1.00 97.25 195 ARG A O 1
ATOM 1600 N N . ALA A 1 196 ? 26.120 -11.657 -34.325 1.00 97.00 196 ALA A N 1
ATOM 1601 C CA . ALA A 1 196 ? 26.949 -12.862 -34.265 1.00 97.00 196 ALA A CA 1
ATOM 1602 C C . ALA A 1 196 ? 26.533 -13.891 -35.335 1.00 97.00 196 ALA A C 1
ATOM 1604 O O . ALA A 1 196 ? 27.393 -14.381 -36.069 1.00 97.00 196 ALA A O 1
ATOM 1605 N N . THR A 1 197 ? 25.230 -14.134 -35.519 1.00 97.56 197 THR A N 1
ATOM 1606 C CA . THR A 1 197 ? 24.703 -15.000 -36.592 1.00 97.56 197 THR A CA 1
ATOM 1607 C C . THR A 1 197 ? 25.120 -14.518 -37.988 1.00 97.56 197 THR A C 1
ATOM 1609 O O . THR A 1 197 ? 25.559 -15.323 -38.811 1.00 97.56 197 THR A O 1
ATOM 1612 N N . LEU A 1 198 ? 25.059 -1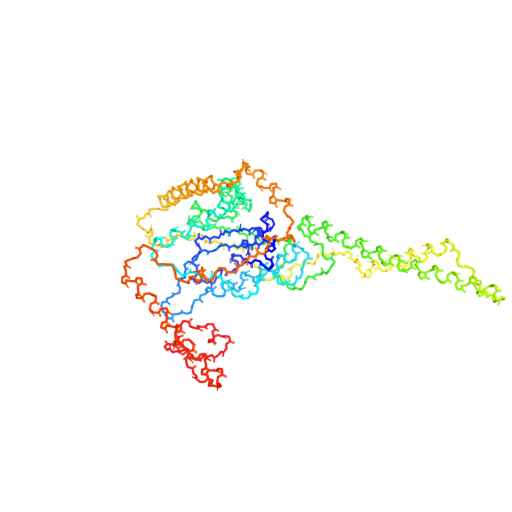3.209 -38.264 1.00 96.88 198 LEU A N 1
ATOM 1613 C CA . LEU A 1 198 ? 25.510 -12.639 -39.542 1.00 96.88 198 LEU A CA 1
ATOM 1614 C C . LEU A 1 198 ? 27.025 -12.786 -39.757 1.00 96.88 198 LEU A C 1
ATOM 1616 O O . LEU A 1 198 ? 27.442 -13.127 -40.866 1.00 96.88 198 LEU A O 1
ATOM 1620 N N . ARG A 1 199 ? 27.843 -12.601 -38.710 1.00 95.00 199 ARG A N 1
ATOM 1621 C CA . ARG A 1 199 ? 29.298 -12.845 -38.755 1.00 95.00 199 ARG A CA 1
ATOM 1622 C C . ARG A 1 199 ? 29.613 -14.313 -39.059 1.00 95.00 199 ARG A C 1
ATOM 1624 O O . ARG A 1 199 ? 30.383 -14.585 -39.978 1.00 95.00 199 ARG A O 1
ATOM 1631 N N . ALA A 1 200 ? 28.967 -15.251 -38.364 1.00 95.94 200 ALA A N 1
ATOM 1632 C CA . ALA A 1 200 ? 29.118 -16.686 -38.610 1.00 95.94 200 ALA A CA 1
ATOM 1633 C C . ALA A 1 200 ? 28.697 -17.067 -40.044 1.00 95.94 200 ALA A C 1
ATOM 1635 O O . ALA A 1 200 ? 29.431 -17.766 -40.744 1.00 95.94 200 ALA A O 1
ATOM 1636 N N . ARG A 1 201 ? 27.573 -16.526 -40.539 1.00 95.81 201 ARG A N 1
ATOM 1637 C CA . ARG A 1 201 ? 27.110 -16.716 -41.928 1.00 95.81 201 ARG A CA 1
ATOM 1638 C C . ARG A 1 201 ? 28.102 -16.156 -42.955 1.00 95.81 201 ARG A C 1
ATOM 1640 O O . ARG A 1 201 ? 28.292 -16.763 -44.008 1.00 95.81 201 ARG A O 1
ATOM 1647 N N . ALA A 1 202 ? 28.745 -15.023 -42.666 1.00 94.56 202 ALA A N 1
ATOM 1648 C CA . ALA A 1 202 ? 29.764 -14.433 -43.533 1.00 94.56 202 ALA A CA 1
ATOM 1649 C C . ALA A 1 202 ? 31.043 -15.285 -43.583 1.00 94.56 202 ALA A C 1
ATOM 1651 O O . ALA A 1 202 ? 31.529 -15.574 -44.679 1.00 94.56 202 ALA A O 1
ATOM 1652 N N . GLN A 1 203 ? 31.537 -15.761 -42.435 1.00 94.56 203 GLN A N 1
ATOM 1653 C CA . GLN A 1 203 ? 32.699 -16.654 -42.378 1.00 94.56 203 GLN A CA 1
ATOM 1654 C C . GLN A 1 203 ? 32.400 -18.007 -43.043 1.00 94.56 203 GLN A C 1
ATOM 1656 O O . GLN A 1 203 ? 33.176 -18.464 -43.876 1.00 94.56 203 GLN A O 1
ATOM 1661 N N . GLY A 1 204 ? 31.226 -18.602 -42.806 1.00 95.44 204 GLY A N 1
ATOM 1662 C CA . GLY A 1 204 ? 30.802 -19.829 -43.493 1.00 95.44 204 GLY A CA 1
ATOM 1663 C C . GLY A 1 204 ? 30.753 -19.685 -45.022 1.00 95.44 204 GLY A C 1
ATOM 1664 O O . GLY A 1 204 ? 31.101 -20.621 -45.744 1.00 95.44 204 GLY A O 1
ATOM 1665 N N . LYS A 1 205 ? 30.396 -18.501 -45.543 1.00 93.75 205 LYS A N 1
ATOM 1666 C CA . LYS A 1 205 ? 30.518 -18.191 -46.978 1.00 93.75 205 LYS A CA 1
ATOM 1667 C C . LYS A 1 205 ? 31.973 -18.015 -47.434 1.00 93.75 205 LYS A C 1
ATOM 1669 O O . LYS A 1 205 ? 32.303 -18.497 -48.515 1.00 93.75 205 LYS A O 1
ATOM 1674 N N . ARG A 1 206 ? 32.838 -17.368 -46.641 1.00 93.19 206 ARG A N 1
ATOM 1675 C CA . ARG A 1 206 ? 34.284 -17.238 -46.927 1.00 93.19 206 ARG A CA 1
ATOM 1676 C C . ARG A 1 206 ? 34.936 -18.616 -47.062 1.00 93.19 206 ARG A C 1
ATOM 1678 O O . ARG A 1 206 ? 35.530 -18.896 -48.099 1.00 93.19 206 ARG A O 1
ATOM 1685 N N . ASN A 1 207 ? 34.710 -19.499 -46.091 1.00 94.56 207 ASN A N 1
ATOM 1686 C CA . ASN A 1 207 ? 35.233 -20.866 -46.091 1.00 94.56 207 ASN A CA 1
ATOM 1687 C C . ASN A 1 207 ? 34.731 -21.668 -47.311 1.00 94.56 207 ASN A C 1
ATOM 1689 O O . ASN A 1 207 ? 35.497 -22.409 -47.923 1.00 94.56 207 ASN A O 1
ATOM 1693 N N . LYS A 1 208 ? 33.460 -21.496 -47.717 1.00 93.88 208 LYS A N 1
ATOM 1694 C CA . LYS A 1 208 ? 32.920 -22.121 -48.942 1.00 93.88 208 LYS A CA 1
ATOM 1695 C C . LYS A 1 208 ? 33.598 -21.604 -50.219 1.00 93.88 208 LYS A C 1
ATOM 1697 O O . LYS A 1 208 ? 33.901 -22.423 -51.080 1.00 93.88 208 LYS A O 1
ATOM 1702 N N . ARG A 1 209 ? 33.892 -20.298 -50.320 1.00 92.38 209 ARG A N 1
ATOM 1703 C CA . ARG A 1 209 ? 34.660 -19.724 -51.446 1.00 92.38 209 ARG A CA 1
ATOM 1704 C C . ARG A 1 209 ? 36.104 -20.233 -51.493 1.00 92.38 209 ARG A C 1
ATOM 1706 O O . ARG A 1 209 ? 36.590 -20.517 -52.577 1.00 92.38 209 ARG A O 1
ATOM 1713 N N . GLN A 1 210 ? 36.766 -20.384 -50.342 1.00 91.50 210 GLN A N 1
ATOM 1714 C CA . GLN A 1 210 ? 38.118 -20.964 -50.263 1.00 91.50 210 GLN A CA 1
ATOM 1715 C C . GLN A 1 210 ? 38.146 -22.435 -50.713 1.00 91.50 210 GLN A C 1
ATOM 1717 O O . GLN A 1 210 ? 39.123 -22.870 -51.304 1.00 91.50 210 GLN A O 1
ATOM 1722 N N . ARG A 1 211 ? 37.051 -23.183 -50.517 1.00 93.94 211 ARG A N 1
ATOM 1723 C CA . ARG A 1 211 ? 36.844 -24.539 -51.062 1.00 93.94 211 ARG A CA 1
ATOM 1724 C C . ARG A 1 211 ? 36.209 -24.533 -52.468 1.00 93.94 211 ARG A C 1
ATOM 1726 O O . ARG A 1 211 ? 35.342 -25.357 -52.751 1.00 93.94 211 ARG A O 1
ATOM 1733 N N . GLY A 1 212 ? 36.544 -23.550 -53.308 1.00 92.06 212 GLY A N 1
ATOM 1734 C CA . GLY A 1 212 ? 36.121 -23.448 -54.715 1.00 92.06 212 GLY A CA 1
ATOM 1735 C C . GLY A 1 212 ? 34.624 -23.216 -54.993 1.00 92.06 212 GLY A C 1
ATOM 1736 O O . GLY A 1 212 ? 34.244 -23.005 -56.144 1.00 92.06 212 GLY A O 1
ATOM 1737 N N . ARG A 1 213 ? 33.733 -23.222 -53.989 1.00 90.31 213 ARG A N 1
ATOM 1738 C CA . ARG A 1 213 ? 32.282 -23.124 -54.234 1.00 90.31 213 ARG A CA 1
ATOM 1739 C C . ARG A 1 213 ? 31.869 -21.692 -54.589 1.00 90.31 213 ARG A C 1
ATOM 1741 O O . ARG A 1 213 ? 32.034 -20.771 -53.784 1.00 90.31 213 ARG A O 1
ATOM 1748 N N . LYS A 1 214 ? 31.231 -21.526 -55.754 1.00 91.56 214 LYS A N 1
ATOM 1749 C CA . LYS A 1 214 ? 30.617 -20.269 -56.220 1.00 91.56 214 LYS A CA 1
ATOM 1750 C C . LYS A 1 214 ? 29.471 -19.845 -55.279 1.00 91.56 214 LYS A C 1
ATOM 1752 O O . LYS A 1 214 ? 28.341 -20.294 -55.428 1.00 91.56 214 LYS A O 1
ATOM 1757 N N . VAL A 1 215 ? 29.754 -18.991 -54.286 1.00 90.81 215 VAL A N 1
ATOM 1758 C CA . VAL A 1 215 ? 28.741 -18.403 -53.381 1.00 90.81 215 VAL A CA 1
ATOM 1759 C C . VAL A 1 215 ? 28.940 -16.886 -53.205 1.00 90.81 215 VAL A C 1
ATOM 1761 O O . VAL A 1 215 ? 30.071 -16.442 -52.999 1.00 90.81 215 VAL A O 1
ATOM 1764 N N . PRO A 1 216 ? 27.868 -16.065 -53.233 1.00 90.50 216 PRO A N 1
ATOM 1765 C CA . PRO A 1 216 ? 27.990 -14.605 -53.261 1.00 90.50 216 PRO A CA 1
ATOM 1766 C C . PRO A 1 216 ? 28.402 -14.020 -51.904 1.00 90.50 216 PRO A C 1
ATOM 1768 O O . PRO A 1 216 ? 27.799 -14.340 -50.875 1.00 90.50 216 PRO A O 1
ATOM 1771 N N . THR A 1 217 ? 29.399 -13.133 -51.899 1.00 90.44 217 THR A N 1
ATOM 1772 C CA . THR A 1 217 ? 29.972 -12.488 -50.702 1.00 90.44 217 THR A CA 1
ATOM 1773 C C . THR A 1 217 ? 28.916 -11.775 -49.848 1.00 90.44 217 THR A C 1
ATOM 1775 O O . THR A 1 217 ? 28.085 -11.030 -50.356 1.00 90.44 217 THR A O 1
ATOM 1778 N N . LEU A 1 218 ? 28.963 -11.958 -48.523 1.00 93.06 218 LEU A N 1
ATOM 1779 C CA . LEU A 1 218 ? 28.108 -11.233 -47.575 1.00 93.06 218 LEU A CA 1
ATOM 1780 C C . LEU A 1 218 ? 28.853 -9.997 -47.039 1.00 93.06 218 LEU A C 1
ATOM 1782 O O . LEU A 1 218 ? 29.494 -10.055 -45.989 1.00 93.06 218 LEU A O 1
ATOM 1786 N N . THR A 1 219 ? 28.812 -8.900 -47.799 1.00 93.50 219 THR A N 1
ATOM 1787 C CA . THR A 1 219 ? 29.553 -7.652 -47.522 1.00 93.50 219 THR A CA 1
ATOM 1788 C C . THR A 1 219 ? 29.160 -7.009 -46.186 1.00 93.50 219 THR A C 1
ATOM 1790 O O . THR A 1 219 ? 28.051 -7.220 -45.690 1.00 93.50 219 THR A O 1
ATOM 1793 N N . ARG A 1 220 ? 30.045 -6.178 -45.604 1.00 93.06 220 ARG A N 1
ATOM 1794 C CA . ARG A 1 220 ? 29.748 -5.426 -44.365 1.00 93.06 220 ARG A CA 1
ATOM 1795 C C . ARG A 1 220 ? 28.476 -4.577 -44.513 1.00 93.06 220 ARG A C 1
ATOM 1797 O O . ARG A 1 220 ? 27.621 -4.628 -43.638 1.00 93.06 220 ARG A O 1
ATOM 1804 N N . ALA A 1 221 ? 28.304 -3.892 -45.647 1.00 94.31 221 ALA A N 1
ATOM 1805 C CA . ALA A 1 221 ? 27.100 -3.115 -45.948 1.00 94.31 221 ALA A CA 1
ATOM 1806 C C . ALA A 1 221 ? 25.823 -3.978 -45.936 1.00 94.31 221 ALA A C 1
ATOM 1808 O O . ALA A 1 221 ? 24.857 -3.633 -45.255 1.00 94.31 221 ALA A O 1
ATOM 1809 N N . ARG A 1 222 ? 25.824 -5.150 -46.596 1.00 94.56 222 ARG A N 1
ATOM 1810 C CA . ARG A 1 222 ? 24.646 -6.037 -46.603 1.00 94.56 222 ARG A CA 1
ATOM 1811 C C . ARG A 1 222 ? 24.377 -6.673 -45.236 1.00 94.56 222 ARG A C 1
ATOM 1813 O O . ARG A 1 222 ? 23.214 -6.875 -44.908 1.00 94.56 222 ARG A O 1
ATOM 1820 N N . GLN A 1 223 ? 25.402 -6.931 -44.416 1.00 95.25 223 GLN A N 1
ATOM 1821 C CA . GLN A 1 223 ? 25.213 -7.331 -43.011 1.00 95.25 223 GLN A CA 1
ATOM 1822 C C . GLN A 1 223 ? 24.549 -6.215 -42.192 1.00 95.25 223 GLN A C 1
ATOM 1824 O O . GLN A 1 223 ? 23.600 -6.484 -41.461 1.00 95.25 223 GLN A O 1
ATOM 1829 N N . THR A 1 224 ? 25.004 -4.967 -42.336 1.00 95.75 224 THR A N 1
ATOM 1830 C CA . THR A 1 224 ? 24.389 -3.811 -41.666 1.00 95.75 224 THR A CA 1
ATOM 1831 C C . THR A 1 224 ? 22.932 -3.631 -42.083 1.00 95.75 224 THR A C 1
ATOM 1833 O O . THR A 1 224 ? 22.095 -3.407 -41.213 1.00 95.75 224 THR A O 1
ATOM 1836 N N . GLN A 1 225 ? 22.606 -3.780 -43.372 1.00 96.88 225 GLN A N 1
ATOM 1837 C CA . GLN A 1 225 ? 21.220 -3.669 -43.829 1.00 96.88 225 GLN A CA 1
ATOM 1838 C C . GLN A 1 225 ? 20.349 -4.806 -43.285 1.00 96.88 225 GLN A C 1
ATOM 1840 O O . GLN A 1 225 ? 19.347 -4.521 -42.647 1.00 96.88 225 GLN A O 1
ATOM 1845 N N . LEU A 1 226 ? 20.777 -6.071 -43.396 1.00 97.19 226 LEU A N 1
ATOM 1846 C CA . LEU A 1 226 ? 20.026 -7.205 -42.834 1.00 97.19 226 LEU A CA 1
ATOM 1847 C C . LEU A 1 226 ? 19.796 -7.069 -41.317 1.00 97.19 226 LEU A C 1
ATOM 1849 O O . LEU A 1 226 ? 18.736 -7.443 -40.824 1.00 97.19 226 LEU A O 1
ATOM 1853 N N . LEU A 1 227 ? 20.754 -6.494 -40.578 1.00 97.38 227 LEU A N 1
ATOM 1854 C CA . LEU A 1 227 ? 20.579 -6.183 -39.159 1.00 97.38 227 LEU A CA 1
ATOM 1855 C C . LEU A 1 227 ? 19.579 -5.034 -38.930 1.00 97.38 227 LEU A C 1
ATOM 1857 O O . LEU A 1 227 ? 18.814 -5.106 -37.973 1.00 97.38 227 LEU A O 1
ATOM 1861 N N . LYS A 1 228 ? 19.552 -3.992 -39.776 1.00 97.19 228 LYS A N 1
ATOM 1862 C CA . LYS A 1 228 ? 18.516 -2.942 -39.721 1.00 97.19 228 LYS A CA 1
ATOM 1863 C C . LYS A 1 228 ? 17.129 -3.530 -39.991 1.00 97.19 228 LYS A C 1
ATOM 1865 O O . LYS A 1 228 ? 16.227 -3.294 -39.194 1.00 97.19 228 LYS A O 1
ATOM 1870 N N . ASP A 1 229 ? 16.993 -4.310 -41.063 1.00 97.69 229 ASP A N 1
ATOM 1871 C CA . ASP A 1 229 ? 15.742 -4.937 -41.504 1.00 97.69 229 ASP A CA 1
ATOM 1872 C C . ASP A 1 229 ? 15.177 -5.843 -40.391 1.00 97.69 229 ASP A C 1
ATOM 1874 O O . ASP A 1 229 ? 14.039 -5.675 -39.953 1.00 97.69 229 ASP A O 1
ATOM 1878 N N . TYR A 1 230 ? 16.015 -6.732 -39.842 1.00 97.81 230 TYR A N 1
ATOM 1879 C CA . TYR A 1 230 ? 15.654 -7.614 -38.728 1.00 97.81 230 TYR A CA 1
ATOM 1880 C C . TYR A 1 230 ? 15.274 -6.842 -37.455 1.00 97.81 230 TYR A C 1
ATOM 1882 O O . TYR A 1 230 ? 14.255 -7.138 -36.835 1.00 97.81 230 TYR A O 1
ATOM 1890 N N . MET A 1 231 ? 16.053 -5.824 -37.066 1.00 97.31 231 MET A N 1
ATOM 1891 C CA . MET A 1 231 ? 15.745 -5.016 -35.877 1.00 97.31 231 MET A CA 1
ATOM 1892 C C . MET A 1 231 ? 14.553 -4.064 -36.079 1.00 97.31 231 MET A C 1
ATOM 1894 O O . MET A 1 231 ? 14.052 -3.527 -35.092 1.00 97.31 231 MET A O 1
ATOM 1898 N N . LYS A 1 232 ? 14.087 -3.825 -37.313 1.00 96.12 232 LYS A N 1
ATOM 1899 C CA . LYS A 1 232 ? 12.803 -3.158 -37.571 1.00 96.12 232 LYS A CA 1
ATOM 1900 C C . LYS A 1 232 ? 11.657 -4.118 -37.239 1.00 96.12 232 LYS A C 1
ATOM 1902 O O . LYS A 1 232 ? 10.937 -3.860 -36.277 1.00 96.12 232 LYS A O 1
ATOM 1907 N N . ALA A 1 233 ? 11.587 -5.256 -37.933 1.00 95.69 233 ALA A N 1
ATOM 1908 C CA . ALA A 1 233 ? 10.534 -6.256 -37.738 1.00 95.69 233 ALA A CA 1
ATOM 1909 C C . ALA A 1 233 ? 10.451 -6.745 -36.278 1.00 95.69 233 ALA A C 1
ATOM 1911 O O . ALA A 1 233 ? 9.372 -6.784 -35.690 1.00 95.69 233 ALA A O 1
ATOM 1912 N N . TRP A 1 234 ? 11.599 -7.012 -35.638 1.00 95.88 234 TRP A N 1
ATOM 1913 C CA . TRP A 1 234 ? 11.635 -7.418 -34.230 1.00 95.88 234 TRP A CA 1
ATOM 1914 C C . TRP A 1 234 ? 11.029 -6.364 -33.288 1.00 95.88 234 TRP A C 1
ATOM 1916 O O . TRP A 1 234 ? 10.353 -6.730 -32.327 1.00 95.88 234 TRP A O 1
ATOM 1926 N N . ARG A 1 235 ? 11.227 -5.060 -33.540 1.00 93.94 235 ARG A N 1
ATOM 1927 C CA . ARG A 1 235 ? 10.608 -3.999 -32.723 1.00 93.94 235 ARG A CA 1
ATOM 1928 C C . ARG A 1 235 ? 9.109 -3.879 -32.973 1.00 93.94 235 ARG A C 1
ATOM 1930 O O . ARG A 1 235 ? 8.382 -3.617 -32.022 1.00 93.94 235 ARG A O 1
ATOM 1937 N N . GLU A 1 236 ? 8.661 -4.059 -34.210 1.00 92.00 236 GLU A N 1
ATOM 1938 C CA . GLU A 1 236 ? 7.237 -4.005 -34.570 1.00 92.00 236 GLU A CA 1
ATOM 1939 C C . GLU A 1 236 ? 6.451 -5.122 -33.858 1.00 92.00 236 GLU A C 1
ATOM 1941 O O . GLU A 1 236 ? 5.392 -4.858 -33.292 1.00 92.00 236 GLU A O 1
ATOM 1946 N N . GLU A 1 237 ? 7.031 -6.323 -33.768 1.00 91.56 237 GLU A N 1
ATOM 1947 C CA . GLU A 1 237 ? 6.489 -7.479 -33.037 1.00 91.56 237 GLU A CA 1
ATOM 1948 C C . GLU A 1 237 ? 6.644 -7.369 -31.501 1.00 91.56 237 GLU A C 1
ATOM 1950 O O . GLU A 1 237 ? 5.675 -7.512 -30.756 1.00 91.56 237 GLU A O 1
ATOM 1955 N N . ASN A 1 238 ? 7.855 -7.103 -30.993 1.00 89.38 238 ASN A N 1
ATOM 1956 C CA . ASN A 1 238 ? 8.194 -7.271 -29.565 1.00 89.38 238 ASN A CA 1
ATOM 1957 C C . ASN A 1 238 ? 8.145 -5.960 -28.761 1.00 89.38 238 ASN A C 1
ATOM 1959 O O . ASN A 1 238 ? 8.139 -5.970 -27.522 1.00 89.38 238 ASN A O 1
ATOM 1963 N N . ARG A 1 239 ? 8.119 -4.810 -29.442 1.00 86.19 239 ARG A N 1
ATOM 1964 C CA . ARG A 1 239 ? 8.044 -3.468 -28.842 1.00 86.19 239 ARG A CA 1
ATOM 1965 C C . ARG A 1 239 ? 6.969 -2.565 -29.495 1.00 86.19 239 ARG A C 1
ATOM 1967 O O . ARG A 1 239 ? 7.250 -1.377 -29.674 1.00 86.19 239 ARG A O 1
ATOM 1974 N N . PRO A 1 240 ? 5.746 -3.057 -29.802 1.00 85.94 240 PRO A N 1
ATOM 1975 C CA . PRO A 1 240 ? 4.678 -2.218 -30.341 1.00 85.94 240 PRO A CA 1
ATOM 1976 C C . PRO A 1 240 ? 4.384 -1.030 -29.420 1.00 85.94 240 PRO A C 1
ATOM 1978 O O . PRO A 1 240 ? 4.394 -1.151 -28.190 1.00 85.94 240 PRO A O 1
ATOM 1981 N N . VAL A 1 241 ? 4.099 0.127 -30.023 1.00 84.88 241 VAL A N 1
ATOM 1982 C CA . VAL A 1 241 ? 3.726 1.345 -29.293 1.00 84.88 241 VAL A CA 1
ATOM 1983 C C . VAL A 1 241 ? 2.420 1.087 -28.546 1.00 84.88 241 VAL A C 1
ATOM 1985 O O . VAL A 1 241 ? 1.376 0.871 -29.163 1.00 84.88 241 VAL A O 1
ATOM 1988 N N . TYR A 1 242 ? 2.468 1.114 -27.212 1.00 85.81 242 TYR A N 1
ATOM 1989 C CA . TYR A 1 242 ? 1.268 0.971 -26.396 1.00 85.81 242 TYR A CA 1
ATOM 1990 C C . TYR A 1 242 ? 0.334 2.160 -26.630 1.00 85.81 242 TYR A C 1
ATOM 1992 O O . TYR A 1 242 ? 0.621 3.281 -26.215 1.00 85.81 242 TYR A O 1
ATOM 2000 N N . ARG A 1 243 ? -0.805 1.890 -27.269 1.00 83.06 243 ARG A N 1
ATOM 2001 C CA . ARG A 1 243 ? -1.933 2.817 -27.342 1.00 83.06 243 ARG A CA 1
ATOM 2002 C C . ARG A 1 243 ? -2.893 2.488 -26.192 1.00 83.06 243 ARG A C 1
ATOM 2004 O O . ARG A 1 243 ? -3.303 1.325 -26.093 1.00 83.06 243 ARG A O 1
ATOM 2011 N N . PRO A 1 244 ? -3.249 3.444 -25.314 1.00 77.12 244 PRO A N 1
ATOM 2012 C CA . PRO A 1 244 ? -4.307 3.217 -24.338 1.00 77.12 244 PRO A CA 1
ATOM 2013 C C . PRO A 1 244 ? -5.618 2.915 -25.076 1.00 77.12 244 PRO A C 1
ATOM 2015 O O . PRO A 1 244 ? -5.921 3.520 -26.102 1.00 77.12 244 PRO A O 1
ATOM 2018 N N . ARG A 1 245 ? -6.383 1.947 -24.567 1.00 74.50 245 ARG A N 1
ATOM 2019 C CA . ARG A 1 245 ? -7.745 1.663 -25.039 1.00 74.50 245 ARG A CA 1
ATOM 2020 C C . ARG A 1 245 ? -8.744 2.385 -24.126 1.00 74.50 245 ARG A C 1
ATOM 2022 O O . ARG A 1 245 ? -8.447 2.486 -22.933 1.00 74.50 245 ARG A O 1
ATOM 2029 N N . PRO A 1 246 ? -9.915 2.818 -24.632 1.00 69.75 246 PRO A N 1
ATOM 2030 C CA . PRO A 1 246 ? -10.991 3.336 -23.792 1.00 69.75 246 PRO A CA 1
ATOM 2031 C C . PRO A 1 246 ? -11.313 2.384 -22.636 1.00 69.75 246 PRO A C 1
ATOM 2033 O O . PRO A 1 246 ? -11.367 1.161 -22.813 1.00 69.75 246 PRO A O 1
ATOM 2036 N N . SER A 1 247 ? -11.499 2.943 -21.442 1.00 70.31 247 SER A N 1
ATOM 2037 C CA . SER A 1 247 ? -11.720 2.160 -20.229 1.00 70.31 247 SER A CA 1
ATOM 2038 C C . SER A 1 247 ? -13.117 1.537 -20.235 1.00 70.31 247 SER A C 1
ATOM 2040 O O . SER A 1 247 ? -14.108 2.223 -20.016 1.00 70.31 247 SER A O 1
ATOM 2042 N N . ARG A 1 248 ? -13.200 0.213 -20.413 1.00 74.44 248 ARG A N 1
ATOM 2043 C CA . ARG A 1 248 ? -14.433 -0.575 -20.199 1.00 74.44 248 ARG A CA 1
ATOM 2044 C C . ARG A 1 248 ? -14.702 -0.860 -18.708 1.00 74.44 248 ARG A C 1
ATOM 2046 O O . ARG A 1 248 ? -15.292 -1.879 -18.367 1.00 74.44 248 ARG A O 1
ATOM 2053 N N . SER A 1 249 ? -14.187 -0.021 -17.808 1.00 80.06 249 SER A N 1
ATOM 2054 C CA . SER A 1 249 ? -14.297 -0.223 -16.363 1.00 80.06 249 SER A CA 1
ATOM 2055 C C . SER A 1 249 ? -15.633 0.300 -15.841 1.00 80.06 249 SER A C 1
ATOM 2057 O O . SER A 1 249 ? -15.867 1.508 -15.849 1.00 80.06 249 SER A O 1
ATOM 2059 N N . THR A 1 250 ? -16.453 -0.612 -15.319 1.00 86.12 250 THR A N 1
ATOM 2060 C CA . THR A 1 250 ? -17.718 -0.344 -14.610 1.00 86.12 250 THR A CA 1
ATOM 2061 C C . THR A 1 250 ? -17.526 0.219 -13.196 1.00 86.12 250 THR A C 1
ATOM 2063 O O . THR A 1 250 ? -18.496 0.426 -12.474 1.00 86.12 250 THR A O 1
ATOM 2066 N N . LEU A 1 251 ? -16.283 0.468 -12.768 1.00 91.31 251 LEU A N 1
ATOM 2067 C CA . LEU A 1 251 ? -16.011 1.146 -11.500 1.00 91.31 251 LEU A CA 1
ATOM 2068 C C . LEU A 1 251 ? -16.434 2.629 -11.593 1.00 91.31 251 LEU A C 1
ATOM 2070 O O . LEU A 1 251 ? -16.064 3.261 -12.585 1.00 91.31 251 LEU A O 1
ATOM 2074 N N . PRO A 1 252 ? -17.130 3.194 -10.585 1.00 92.88 252 PRO A N 1
ATOM 2075 C CA . PRO A 1 252 ? -17.555 4.597 -10.546 1.00 92.88 252 PRO A CA 1
ATOM 2076 C C . PRO A 1 252 ? -16.468 5.608 -10.921 1.00 92.88 252 PRO A C 1
ATOM 2078 O O . PRO A 1 252 ? -15.288 5.380 -10.656 1.00 92.88 252 PRO A O 1
ATOM 2081 N N . GLN A 1 253 ? -16.860 6.744 -11.502 1.00 90.06 253 GLN A N 1
ATOM 2082 C CA . GLN A 1 253 ? -15.910 7.824 -11.790 1.00 90.06 253 GLN A CA 1
ATOM 2083 C C . GLN A 1 253 ? -15.384 8.484 -10.513 1.00 90.06 253 GLN A C 1
ATOM 2085 O O . GLN A 1 253 ? -14.250 8.941 -10.516 1.00 90.06 253 GLN A O 1
ATOM 2090 N N . GLU A 1 254 ? -16.150 8.461 -9.421 1.00 91.06 254 GLU A N 1
ATOM 2091 C CA . GLU A 1 254 ? -15.752 8.994 -8.116 1.00 91.06 254 GLU A CA 1
ATOM 2092 C C . GLU A 1 254 ? -16.158 8.041 -6.984 1.00 91.06 254 GLU A C 1
ATOM 2094 O O . GLU A 1 254 ? -17.030 7.182 -7.158 1.00 91.06 254 GLU A O 1
ATOM 2099 N N . VAL A 1 255 ? -15.510 8.170 -5.828 1.00 93.00 255 VAL A N 1
ATOM 2100 C CA . VAL A 1 255 ? -15.886 7.489 -4.582 1.00 93.00 255 VAL A CA 1
ATOM 2101 C C . VAL A 1 255 ? -15.780 8.422 -3.393 1.00 93.00 255 VAL A C 1
ATOM 2103 O O . VAL A 1 255 ? -14.890 9.261 -3.340 1.00 93.00 255 VAL A O 1
ATOM 2106 N N . GLU A 1 256 ? -16.640 8.205 -2.410 1.00 92.94 256 GLU A N 1
ATOM 2107 C CA . GLU A 1 256 ? -16.597 8.886 -1.122 1.00 92.94 256 GLU A CA 1
ATOM 2108 C C . GLU A 1 256 ? -15.885 8.019 -0.081 1.00 92.94 256 GLU A C 1
ATOM 2110 O O . GLU A 1 256 ? -15.966 6.784 -0.102 1.00 92.94 256 GLU A O 1
ATOM 2115 N N . ILE A 1 257 ? -15.190 8.680 0.839 1.00 93.94 257 ILE A N 1
ATOM 2116 C CA . ILE A 1 257 ? -14.528 8.077 1.992 1.00 93.94 257 ILE A CA 1
ATOM 2117 C C . ILE A 1 257 ? -14.958 8.869 3.234 1.00 93.94 257 ILE A C 1
ATOM 2119 O O . ILE A 1 257 ? -14.328 9.883 3.543 1.00 93.94 257 ILE A O 1
ATOM 2123 N N . PRO A 1 258 ? -16.033 8.464 3.932 1.00 93.69 258 PRO A N 1
ATOM 2124 C CA . PRO A 1 258 ? -16.388 9.065 5.210 1.00 93.69 258 PRO A CA 1
ATOM 2125 C C . PRO A 1 258 ? -15.338 8.695 6.264 1.00 93.69 258 PRO A C 1
ATOM 2127 O O . PRO A 1 258 ? -15.024 7.517 6.461 1.00 93.69 258 PRO A O 1
ATOM 2130 N N . ILE A 1 259 ? -14.799 9.710 6.933 1.00 93.12 259 ILE A N 1
ATOM 2131 C CA . ILE A 1 259 ? -13.892 9.597 8.073 1.00 93.12 259 ILE A CA 1
ATOM 2132 C C . ILE A 1 259 ? -14.749 9.771 9.326 1.00 93.12 259 ILE A C 1
ATOM 2134 O O . ILE A 1 259 ? -15.127 10.881 9.700 1.00 93.12 259 ILE A O 1
ATOM 2138 N N . ALA A 1 260 ? -15.117 8.657 9.944 1.00 94.88 260 ALA A N 1
ATOM 2139 C CA . ALA A 1 260 ? -16.044 8.629 11.062 1.00 94.88 260 ALA A CA 1
ATOM 2140 C C . ALA A 1 260 ? -15.425 9.162 12.367 1.00 94.88 260 ALA A C 1
ATOM 2142 O O . ALA A 1 260 ? -14.207 9.189 12.549 1.00 94.88 260 ALA A O 1
ATOM 2143 N N . VAL A 1 261 ? -16.299 9.567 13.286 1.00 94.06 261 VAL A N 1
ATOM 2144 C CA . VAL A 1 261 ? -15.956 9.928 14.667 1.00 94.06 261 VAL A CA 1
ATOM 2145 C C . VAL A 1 261 ? -15.601 8.656 15.461 1.00 94.06 261 VAL A C 1
ATOM 2147 O O . VAL A 1 261 ? -16.309 7.656 15.318 1.00 94.06 261 VAL A O 1
ATOM 2150 N N . PRO A 1 262 ? -14.525 8.643 16.275 1.00 94.00 262 PRO A N 1
ATOM 2151 C CA . PRO A 1 262 ? -14.201 7.506 17.136 1.00 94.00 262 PRO A CA 1
ATOM 2152 C C . PRO A 1 262 ? -15.265 7.300 18.230 1.00 94.00 262 PRO A C 1
ATOM 2154 O O . PRO A 1 262 ? -15.590 8.264 18.922 1.00 94.00 262 PRO A O 1
ATOM 2157 N N . PRO A 1 263 ? -15.790 6.074 18.423 1.00 93.12 263 PRO A N 1
ATOM 2158 C CA . PRO A 1 263 ? -16.789 5.809 19.457 1.00 93.12 263 PRO A CA 1
ATOM 2159 C C . PRO A 1 263 ? -16.216 5.934 20.878 1.00 93.12 263 PRO A C 1
ATOM 2161 O O . PRO A 1 263 ? -15.024 5.693 21.092 1.00 93.12 263 PRO A O 1
ATOM 2164 N N . GLY A 1 264 ? -17.071 6.294 21.837 1.00 90.25 264 GLY A N 1
ATOM 2165 C CA . GLY A 1 264 ? -16.729 6.628 23.231 1.00 90.25 264 GLY A CA 1
ATOM 2166 C C . GLY A 1 264 ? -16.468 8.125 23.472 1.00 90.25 264 GLY A C 1
ATOM 2167 O O . GLY A 1 264 ? -16.420 8.586 24.612 1.00 90.25 264 GLY A O 1
ATOM 2168 N N . PHE A 1 265 ? -16.336 8.917 22.404 1.00 91.44 265 PHE A N 1
ATOM 2169 C CA . PHE A 1 265 ? -16.074 10.359 22.464 1.00 91.44 265 PHE A CA 1
ATOM 2170 C C . PHE A 1 265 ? -17.324 11.213 22.176 1.00 91.44 265 PHE A C 1
ATOM 2172 O O . PHE A 1 265 ? -17.216 12.425 22.007 1.00 91.44 265 PHE A O 1
ATOM 2179 N N . GLU A 1 266 ? -18.521 10.615 22.169 1.00 90.25 266 GLU A N 1
ATOM 2180 C CA . GLU A 1 266 ? -19.810 11.272 21.873 1.00 90.25 266 GLU A CA 1
ATOM 2181 C C . GLU A 1 266 ? -20.202 12.357 22.896 1.00 90.25 266 GLU A C 1
ATOM 2183 O O . GLU A 1 266 ? -21.118 13.140 22.657 1.00 90.25 266 GLU A O 1
ATOM 2188 N N . HIS A 1 267 ? -19.509 12.406 24.035 1.00 92.31 267 HIS A N 1
ATOM 2189 C CA . HIS A 1 267 ? -19.655 13.429 25.070 1.00 92.31 267 HIS A CA 1
ATOM 2190 C C . HIS A 1 267 ? -18.899 14.739 24.758 1.00 92.31 267 HIS A C 1
ATOM 2192 O O . HIS A 1 267 ? -19.031 15.709 25.504 1.00 92.31 267 HIS A O 1
ATOM 2198 N N . MET A 1 268 ? -18.096 14.773 23.689 1.00 94.50 268 MET A N 1
ATOM 2199 C CA . MET A 1 268 ? -17.419 15.970 23.181 1.00 94.50 268 MET A CA 1
ATOM 2200 C C . MET A 1 268 ? -18.070 16.431 21.873 1.00 94.50 268 MET A C 1
ATOM 2202 O O . MET A 1 268 ? -18.500 15.608 21.064 1.00 94.50 268 MET A O 1
ATOM 2206 N N . ASP A 1 269 ? -18.076 17.739 21.605 1.00 96.31 269 ASP A N 1
ATOM 2207 C CA . ASP A 1 269 ? -18.323 18.209 20.242 1.00 96.31 269 ASP A CA 1
ATOM 2208 C C . ASP A 1 269 ? -17.152 17.835 19.311 1.00 96.31 269 ASP A C 1
ATOM 2210 O O . ASP A 1 269 ? -16.035 17.538 19.750 1.00 96.31 269 ASP A O 1
ATOM 2214 N N . LEU A 1 270 ? -17.409 17.853 18.001 1.00 93.56 270 LEU A N 1
ATOM 2215 C CA . LEU A 1 270 ? -16.450 17.420 16.984 1.00 93.56 270 LEU A CA 1
ATOM 2216 C C . LEU A 1 270 ? -15.117 18.185 17.045 1.00 93.56 270 LEU A C 1
ATOM 2218 O O . LEU A 1 270 ? -14.066 17.597 16.792 1.00 93.56 270 LEU A O 1
ATOM 2222 N N . GLU A 1 271 ? -15.138 19.475 17.369 1.00 94.44 271 GLU A N 1
ATOM 2223 C CA . GLU A 1 271 ? -13.954 20.330 17.337 1.00 94.44 271 GLU A CA 1
ATOM 2224 C C . GLU A 1 271 ? -13.171 20.255 18.657 1.00 94.44 271 GLU A C 1
ATOM 2226 O O . GLU A 1 271 ? -11.949 20.086 18.629 1.00 94.44 271 GLU A O 1
ATOM 2231 N N . ALA A 1 272 ? -13.851 20.203 19.807 1.00 95.81 272 ALA A N 1
ATOM 2232 C CA . ALA A 1 272 ? -13.219 19.849 21.081 1.00 95.81 272 ALA A CA 1
ATOM 2233 C C . ALA A 1 272 ? -12.551 18.462 21.025 1.00 95.81 272 ALA A C 1
ATOM 2235 O O . ALA A 1 272 ? -11.414 18.296 21.479 1.00 95.81 272 ALA A O 1
ATOM 2236 N N . MET A 1 273 ? -13.203 17.474 20.404 1.00 94.88 273 MET A N 1
ATOM 2237 C CA . MET A 1 273 ? -12.647 16.131 20.214 1.00 94.88 273 MET A CA 1
ATOM 2238 C C . MET A 1 273 ? -11.411 16.136 19.296 1.00 94.88 273 MET A C 1
ATOM 2240 O O . MET A 1 273 ? -10.396 15.506 19.612 1.00 94.88 273 MET A O 1
ATOM 2244 N N . ARG A 1 274 ? -11.448 16.870 18.174 1.00 93.88 274 ARG A N 1
ATOM 2245 C CA . ARG A 1 274 ? -10.275 17.064 17.298 1.00 93.88 274 ARG A CA 1
ATOM 2246 C C . ARG A 1 274 ? -9.102 17.654 18.069 1.00 93.88 274 ARG A C 1
ATOM 2248 O O . ARG A 1 274 ? -7.995 17.121 17.992 1.00 93.88 274 ARG A O 1
ATOM 2255 N N . GLN A 1 275 ? -9.346 18.700 18.854 1.00 94.81 275 GLN A N 1
ATOM 2256 C CA . GLN A 1 275 ? -8.329 19.371 19.665 1.00 94.81 275 GLN A CA 1
ATOM 2257 C C . GLN A 1 275 ? -7.796 18.475 20.794 1.00 94.81 275 GLN A C 1
ATOM 2259 O O . GLN A 1 275 ? -6.590 18.482 21.060 1.00 94.81 275 GLN A O 1
ATOM 2264 N N . HIS A 1 276 ? -8.640 17.627 21.393 1.00 95.12 276 HIS A N 1
ATOM 2265 C CA . HIS A 1 276 ? -8.210 16.582 22.326 1.00 95.12 276 HIS A CA 1
ATOM 2266 C C . HIS A 1 276 ? -7.212 15.623 21.659 1.00 95.12 276 HIS A C 1
ATOM 2268 O O . HIS A 1 276 ? -6.078 15.479 22.130 1.00 95.12 276 HIS A O 1
ATOM 2274 N N . PHE A 1 277 ? -7.587 14.999 20.536 1.00 94.50 277 PHE A N 1
ATOM 2275 C CA . PHE A 1 277 ? -6.699 14.081 19.812 1.00 94.50 277 PHE A CA 1
ATOM 2276 C C . PHE A 1 277 ? -5.424 14.778 19.317 1.00 94.50 277 PHE A C 1
ATOM 2278 O O . PHE A 1 277 ? -4.342 14.192 19.403 1.00 94.50 277 PHE A O 1
ATOM 2285 N N . ARG A 1 278 ? -5.519 16.039 18.875 1.00 93.31 278 ARG A N 1
ATOM 2286 C CA . ARG A 1 278 ? -4.379 16.867 18.459 1.00 93.31 278 ARG A CA 1
ATOM 2287 C C . ARG A 1 278 ? -3.364 17.039 19.588 1.00 93.31 278 ARG A C 1
ATOM 2289 O O . ARG A 1 278 ? -2.208 16.653 19.432 1.00 93.31 278 ARG A O 1
ATOM 2296 N N . LYS A 1 279 ? -3.818 17.496 20.760 1.00 96.06 279 LYS A N 1
ATOM 2297 C CA . LYS A 1 279 ? -2.993 17.674 21.967 1.00 96.06 279 LYS A CA 1
ATOM 2298 C C . LYS A 1 279 ? -2.300 16.375 22.394 1.00 96.06 279 LYS A C 1
ATOM 2300 O O . LYS A 1 279 ? -1.117 16.392 22.739 1.00 96.06 279 LYS A O 1
ATOM 2305 N N . ARG A 1 280 ? -3.010 15.241 22.340 1.00 96.44 280 ARG A N 1
ATOM 2306 C CA . ARG A 1 280 ? -2.447 13.913 22.654 1.00 96.44 280 ARG A CA 1
ATOM 2307 C C . ARG A 1 280 ? -1.430 13.451 21.601 1.00 96.44 280 ARG A C 1
ATOM 2309 O O . ARG A 1 280 ? -0.435 12.825 21.966 1.00 96.44 280 ARG A O 1
ATOM 2316 N N . LEU A 1 281 ? -1.615 13.801 20.326 1.00 94.12 281 LEU A N 1
ATOM 2317 C CA . LEU A 1 281 ? -0.646 13.535 19.258 1.00 94.12 281 LEU A CA 1
ATOM 2318 C C . LEU A 1 281 ? 0.639 14.361 19.434 1.00 94.12 281 LEU A C 1
ATOM 2320 O O . LEU A 1 281 ? 1.724 13.789 19.357 1.00 94.12 281 LEU A O 1
ATOM 2324 N N . ASP A 1 282 ? 0.551 15.653 19.760 1.00 94.44 282 ASP A N 1
ATOM 2325 C CA . ASP A 1 282 ? 1.726 16.510 20.016 1.00 94.44 282 ASP A CA 1
ATOM 2326 C C . ASP A 1 282 ? 2.514 16.106 21.277 1.00 94.44 282 ASP A C 1
ATOM 2328 O O . ASP A 1 282 ? 3.734 16.270 21.357 1.00 94.44 282 ASP A O 1
ATOM 2332 N N . GLU A 1 283 ? 1.841 15.539 22.278 1.00 95.88 283 GLU A N 1
ATOM 2333 C CA . GLU A 1 283 ? 2.488 14.883 23.417 1.00 95.88 283 GLU A CA 1
ATOM 2334 C C . GLU A 1 283 ? 3.230 13.607 22.994 1.00 95.88 283 GLU A C 1
ATOM 2336 O O . GLU A 1 283 ? 4.410 13.444 23.312 1.00 95.88 283 GLU A O 1
ATOM 2341 N N . LYS A 1 284 ? 2.581 12.743 22.203 1.00 94.50 284 LYS A N 1
ATOM 2342 C CA . LYS A 1 284 ? 3.181 11.505 21.684 1.00 94.50 284 LYS A CA 1
ATOM 2343 C C . LYS A 1 284 ? 4.378 11.787 20.764 1.00 94.50 284 LYS A C 1
ATOM 2345 O O . LYS A 1 284 ? 5.353 11.035 20.798 1.00 94.50 284 LYS A O 1
ATOM 2350 N N . ILE A 1 285 ? 4.332 12.870 19.976 1.00 93.38 285 ILE A N 1
ATOM 2351 C CA . ILE A 1 285 ? 5.437 13.353 19.127 1.00 93.38 285 ILE A CA 1
ATOM 2352 C C . ILE A 1 285 ? 6.638 13.731 19.990 1.00 93.38 285 ILE A C 1
ATOM 2354 O O . ILE A 1 285 ? 7.718 13.193 19.764 1.00 93.38 285 ILE A O 1
ATOM 2358 N N . ARG A 1 286 ? 6.456 14.564 21.024 1.00 93.56 286 ARG A N 1
ATOM 2359 C CA . ARG A 1 286 ? 7.545 14.932 21.950 1.00 93.56 286 ARG A CA 1
ATOM 2360 C C . ARG A 1 286 ? 8.153 13.712 22.646 1.00 93.56 286 ARG A C 1
ATOM 2362 O O . ARG A 1 286 ? 9.370 13.579 22.649 1.00 93.56 286 ARG A O 1
ATOM 2369 N N . GLN A 1 287 ? 7.323 12.788 23.139 1.00 92.50 287 GLN A N 1
ATOM 2370 C CA . GLN A 1 287 ? 7.780 11.513 23.718 1.00 92.50 287 GLN A CA 1
ATOM 2371 C C . GLN A 1 287 ? 8.586 10.669 22.714 1.00 92.50 287 GLN A C 1
ATOM 2373 O O . GLN A 1 287 ? 9.584 10.058 23.078 1.00 92.50 287 GLN A O 1
ATOM 2378 N N . SER A 1 288 ? 8.169 10.634 21.445 1.00 90.75 288 SER A N 1
ATOM 2379 C CA . SER A 1 288 ? 8.828 9.825 20.407 1.00 90.75 288 SER A CA 1
ATOM 2380 C C . SER A 1 288 ? 10.091 10.466 19.835 1.00 90.75 288 SER A C 1
ATOM 2382 O O . SER A 1 288 ? 10.911 9.744 19.278 1.00 90.75 288 SER A O 1
ATOM 2384 N N . LEU A 1 289 ? 10.246 11.788 19.944 1.00 89.31 289 LEU A N 1
ATOM 2385 C CA . LEU A 1 289 ? 11.489 12.489 19.620 1.00 89.31 289 LEU A CA 1
ATOM 2386 C C . LEU A 1 289 ? 12.491 12.336 20.767 1.00 89.31 289 LEU A C 1
ATOM 2388 O O . LEU A 1 289 ? 13.532 11.734 20.546 1.00 89.31 289 LEU A O 1
ATOM 2392 N N . GLY A 1 290 ? 12.117 12.707 21.999 1.00 88.94 290 GLY A N 1
ATOM 2393 C CA . GLY A 1 290 ? 12.997 12.562 23.166 1.00 88.94 290 GLY A CA 1
ATOM 2394 C C . GLY A 1 290 ? 13.495 11.128 23.361 1.00 88.94 290 GLY A C 1
ATOM 2395 O O . GLY A 1 290 ? 14.678 10.918 23.599 1.00 88.94 290 GLY A O 1
ATOM 2396 N N . LYS A 1 291 ? 12.645 10.117 23.120 1.00 88.31 291 LYS A N 1
ATOM 2397 C CA . LYS A 1 291 ? 13.090 8.719 23.144 1.00 88.31 291 LYS A CA 1
ATOM 2398 C C . LYS A 1 291 ? 14.133 8.374 22.062 1.00 88.31 291 LYS A C 1
ATOM 2400 O O . LYS A 1 291 ? 14.970 7.504 22.279 1.00 88.31 291 LYS A O 1
ATOM 2405 N N . ARG A 1 292 ? 14.092 8.998 20.882 1.00 87.69 292 ARG A N 1
ATOM 2406 C CA . ARG A 1 292 ? 15.128 8.781 19.855 1.00 87.69 292 ARG A CA 1
ATOM 2407 C C . ARG A 1 292 ? 16.457 9.395 20.274 1.00 87.69 292 ARG A C 1
ATOM 2409 O O . ARG A 1 292 ? 17.486 8.790 20.000 1.00 87.69 292 ARG A O 1
ATOM 2416 N N . ASP A 1 293 ? 16.402 10.534 20.954 1.00 85.06 293 ASP A N 1
ATOM 2417 C CA . ASP A 1 293 ? 17.572 11.205 21.512 1.00 85.06 293 ASP A CA 1
ATOM 2418 C C . ASP A 1 293 ? 18.166 10.372 22.678 1.00 85.06 293 ASP A C 1
ATOM 2420 O O . ASP A 1 293 ? 19.379 10.211 22.763 1.00 85.06 293 ASP A O 1
ATOM 2424 N N . GLU A 1 294 ? 17.324 9.738 23.512 1.00 89.50 294 GLU A N 1
ATOM 2425 C CA . GLU A 1 294 ? 17.726 8.731 24.521 1.00 89.50 294 GLU A CA 1
ATOM 2426 C C . GLU A 1 294 ? 18.336 7.453 23.907 1.00 89.50 294 GLU A C 1
ATOM 2428 O O . GLU A 1 294 ? 19.261 6.876 24.475 1.00 89.50 294 GLU A O 1
ATOM 2433 N N . ASP A 1 295 ? 17.804 6.982 22.771 1.00 87.75 295 ASP A N 1
ATOM 2434 C CA . ASP A 1 295 ? 18.266 5.778 22.058 1.00 87.75 295 ASP A CA 1
ATOM 2435 C C . ASP A 1 295 ? 19.520 6.047 21.170 1.00 87.75 295 ASP A C 1
ATOM 2437 O O . ASP A 1 295 ? 19.892 5.175 20.379 1.00 87.75 295 ASP A O 1
ATOM 2441 N N . ASP A 1 296 ? 20.145 7.235 21.260 1.00 86.44 296 ASP A N 1
ATOM 2442 C CA . ASP A 1 296 ? 21.256 7.740 20.413 1.00 86.44 296 ASP A CA 1
ATOM 2443 C C . ASP A 1 296 ? 21.006 7.565 18.897 1.00 86.44 296 ASP A C 1
ATOM 2445 O O . ASP A 1 296 ? 21.872 7.199 18.096 1.00 86.44 296 ASP A O 1
ATOM 2449 N N . LEU A 1 297 ? 19.754 7.779 18.479 1.00 82.31 297 LEU A N 1
ATOM 2450 C CA . LEU A 1 297 ? 19.344 7.678 17.082 1.00 82.31 297 LEU A CA 1
ATOM 2451 C C . LEU A 1 297 ? 19.464 9.043 16.398 1.00 82.31 297 LEU A C 1
ATOM 2453 O O . LEU A 1 297 ? 18.957 10.031 16.926 1.00 82.31 297 LEU A O 1
ATOM 2457 N N . PRO A 1 298 ? 20.015 9.117 15.169 1.00 75.00 298 PRO A N 1
ATOM 2458 C CA . PRO A 1 298 ? 20.256 10.393 14.508 1.00 75.00 298 PRO A CA 1
ATOM 2459 C C . PRO A 1 298 ? 18.962 11.218 14.386 1.00 75.00 298 PRO A C 1
ATOM 2461 O O . PRO A 1 298 ? 17.916 10.669 13.991 1.00 75.00 298 PRO A O 1
ATOM 2464 N N . PRO A 1 299 ? 19.003 12.528 14.694 1.00 69.62 299 PRO A N 1
ATOM 2465 C CA . PRO A 1 299 ? 17.841 13.390 14.572 1.00 69.62 299 PRO A CA 1
ATOM 2466 C C . PRO A 1 299 ? 17.438 13.482 13.100 1.00 69.62 299 PRO A C 1
ATOM 2468 O O . PRO A 1 299 ? 18.258 13.751 12.221 1.00 69.62 299 PRO A O 1
ATOM 2471 N N . PHE A 1 300 ? 16.154 13.275 12.803 1.00 71.19 300 PHE A N 1
ATOM 2472 C CA . PHE A 1 300 ? 15.660 13.563 11.461 1.00 71.19 300 PHE A CA 1
ATOM 2473 C C . PHE A 1 300 ? 15.539 15.081 11.322 1.00 71.19 300 PHE A C 1
ATOM 2475 O O . PHE A 1 300 ? 14.569 15.665 11.793 1.00 71.19 300 PHE A O 1
ATOM 2482 N N . GLU A 1 301 ? 16.516 15.748 10.710 1.00 67.12 301 GLU A N 1
ATOM 2483 C CA . GLU A 1 301 ? 16.525 17.216 10.671 1.00 67.12 301 GLU A CA 1
ATOM 2484 C C . GLU A 1 301 ? 15.569 17.833 9.635 1.00 67.12 301 GLU A C 1
ATOM 2486 O O . GLU A 1 301 ? 15.173 18.994 9.780 1.00 67.12 301 GLU A O 1
ATOM 2491 N N . GLY A 1 302 ? 15.161 17.059 8.626 1.00 72.62 302 GLY A N 1
ATOM 2492 C CA . GLY A 1 302 ? 14.467 17.543 7.433 1.00 72.62 302 GLY A CA 1
ATOM 2493 C C . GLY A 1 302 ? 13.121 18.246 7.669 1.00 72.62 302 GLY A C 1
ATOM 2494 O O . GLY A 1 302 ? 12.289 17.843 8.489 1.00 72.62 302 GLY A O 1
ATOM 2495 N N . ASN A 1 303 ? 12.881 19.286 6.867 1.00 83.50 303 ASN A N 1
ATOM 2496 C CA . ASN A 1 303 ? 11.562 19.895 6.678 1.00 83.50 303 ASN A CA 1
ATOM 2497 C C . ASN A 1 303 ? 10.684 19.042 5.729 1.00 83.50 303 ASN A C 1
ATOM 2499 O O . ASN A 1 303 ? 11.152 18.047 5.173 1.00 83.50 303 ASN A O 1
ATOM 2503 N N . LYS A 1 304 ? 9.416 19.428 5.516 1.00 84.12 304 LYS A N 1
ATOM 2504 C CA . LYS A 1 304 ? 8.482 18.700 4.630 1.00 84.12 304 LYS A CA 1
ATOM 2505 C C . LYS A 1 304 ? 9.042 18.467 3.217 1.00 84.12 304 LYS A C 1
ATOM 2507 O O . LYS A 1 304 ? 8.986 17.343 2.731 1.00 84.12 304 LYS A O 1
ATOM 2512 N N . ALA A 1 305 ? 9.658 19.479 2.602 1.00 84.50 305 ALA A N 1
ATOM 2513 C CA . ALA A 1 305 ? 10.241 19.362 1.262 1.00 84.50 305 ALA A CA 1
ATOM 2514 C C . ALA A 1 305 ? 11.423 18.369 1.205 1.00 84.50 305 ALA A C 1
ATOM 2516 O O . ALA A 1 305 ? 11.601 17.670 0.208 1.00 84.50 305 ALA A O 1
ATOM 2517 N N . GLN A 1 306 ? 12.208 18.252 2.282 1.00 87.25 306 GLN A N 1
ATOM 2518 C CA . GLN A 1 306 ? 13.257 17.235 2.392 1.00 87.25 306 GLN A CA 1
ATOM 2519 C C . GLN A 1 306 ? 12.662 15.822 2.517 1.00 87.25 306 GLN A C 1
ATOM 2521 O O . GLN A 1 306 ? 13.120 14.916 1.820 1.00 87.25 306 GLN A O 1
ATOM 2526 N N . VAL A 1 307 ? 11.611 15.635 3.330 1.00 87.50 307 VAL A N 1
ATOM 2527 C CA . VAL A 1 307 ? 10.887 14.350 3.426 1.00 87.50 307 VAL A CA 1
ATOM 2528 C C . VAL A 1 307 ? 10.311 13.955 2.061 1.00 87.50 307 VAL A C 1
ATOM 2530 O O . VAL A 1 307 ? 10.521 12.832 1.603 1.00 87.50 307 VAL A O 1
ATOM 2533 N N . GLU A 1 308 ? 9.638 14.883 1.376 1.00 86.06 308 GLU A N 1
ATOM 2534 C CA . GLU A 1 308 ? 9.132 14.707 0.008 1.00 86.06 308 GLU A CA 1
ATOM 2535 C C . GLU A 1 308 ? 10.250 14.290 -0.957 1.00 86.06 308 GLU A C 1
ATOM 2537 O O . GLU A 1 308 ? 10.093 13.319 -1.702 1.00 86.06 308 GLU A O 1
ATOM 2542 N N . ALA A 1 309 ? 11.402 14.964 -0.912 1.00 87.75 309 ALA A N 1
ATOM 2543 C CA . ALA A 1 309 ? 12.545 14.655 -1.763 1.00 87.75 309 ALA A CA 1
ATOM 2544 C C . ALA A 1 309 ? 13.148 13.268 -1.474 1.00 87.75 309 ALA A C 1
ATOM 2546 O O . ALA A 1 309 ? 13.509 12.558 -2.414 1.00 87.75 309 ALA A O 1
ATOM 2547 N N . ASP A 1 310 ? 13.267 12.854 -0.212 1.00 88.88 310 ASP A N 1
ATOM 2548 C CA . ASP A 1 310 ? 13.867 11.565 0.163 1.00 88.88 310 ASP A CA 1
ATOM 2549 C C . ASP A 1 310 ? 12.922 10.380 -0.077 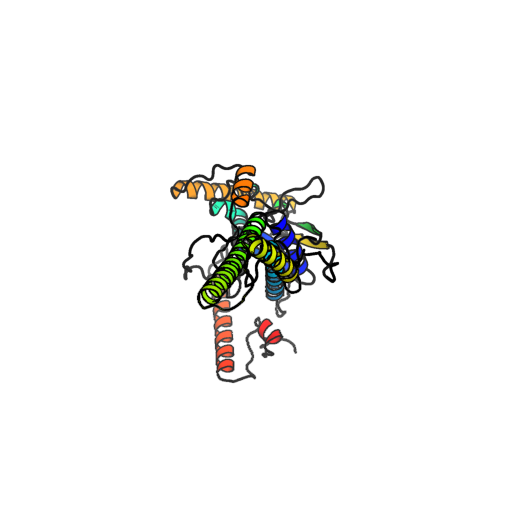1.00 88.88 310 ASP A C 1
ATOM 2551 O O . ASP A 1 310 ? 13.342 9.329 -0.583 1.00 88.88 310 ASP A O 1
ATOM 2555 N N . VAL A 1 311 ? 11.620 10.569 0.140 1.00 88.69 311 VAL A N 1
ATOM 2556 C CA . VAL A 1 311 ? 10.609 9.610 -0.319 1.00 88.69 311 VAL A CA 1
ATOM 2557 C C . VAL A 1 311 ? 10.601 9.538 -1.849 1.00 88.69 311 VAL A C 1
ATOM 2559 O O . VAL A 1 311 ? 10.617 8.433 -2.386 1.00 88.69 311 VAL A O 1
ATOM 2562 N N . ALA A 1 312 ? 10.692 10.653 -2.582 1.00 88.31 312 ALA A N 1
ATOM 2563 C CA . ALA A 1 312 ? 10.764 10.633 -4.048 1.00 88.31 312 ALA A CA 1
ATOM 2564 C C . ALA A 1 312 ? 12.027 9.930 -4.595 1.00 88.31 312 ALA A C 1
ATOM 2566 O O . ALA A 1 312 ? 11.954 9.265 -5.634 1.00 88.31 312 ALA A O 1
ATOM 2567 N N . LYS A 1 313 ? 13.169 10.024 -3.894 1.00 91.50 313 LYS A N 1
ATOM 2568 C CA . LYS A 1 313 ? 14.422 9.302 -4.212 1.00 91.50 313 LYS A CA 1
ATOM 2569 C C . LYS A 1 313 ? 14.341 7.796 -3.929 1.00 91.50 313 LYS A C 1
ATOM 2571 O O . LYS A 1 313 ? 15.076 7.030 -4.553 1.00 91.50 313 LYS A O 1
ATOM 2576 N N . THR A 1 314 ? 13.478 7.364 -3.006 1.00 92.38 314 THR A N 1
ATOM 2577 C CA . THR A 1 314 ? 13.371 5.961 -2.574 1.00 92.38 314 THR A CA 1
ATOM 2578 C C . THR A 1 314 ? 12.963 5.058 -3.745 1.00 92.38 314 THR A C 1
ATOM 2580 O O . THR A 1 314 ? 11.901 5.238 -4.341 1.00 92.38 314 THR A O 1
ATOM 2583 N N . ASP A 1 315 ? 13.790 4.058 -4.075 1.00 95.19 315 ASP A N 1
ATOM 2584 C CA . ASP A 1 315 ? 13.476 3.069 -5.114 1.00 95.19 315 ASP A CA 1
ATOM 2585 C C . ASP A 1 315 ? 12.326 2.155 -4.633 1.00 95.19 315 ASP A C 1
ATOM 2587 O O . ASP A 1 315 ? 12.523 1.408 -3.670 1.00 95.19 315 ASP A O 1
ATOM 2591 N N . PRO A 1 316 ? 11.145 2.134 -5.292 1.00 95.38 316 PRO A N 1
ATOM 2592 C CA . PRO A 1 316 ? 10.026 1.273 -4.895 1.00 95.38 316 PRO A CA 1
ATOM 2593 C C . PRO A 1 316 ? 10.345 -0.233 -4.972 1.00 95.38 316 PRO A C 1
ATOM 2595 O O . PRO A 1 316 ? 9.594 -1.053 -4.440 1.00 95.38 316 PRO A O 1
ATOM 2598 N N . PHE A 1 317 ? 11.448 -0.622 -5.621 1.00 95.31 317 PHE A N 1
ATOM 2599 C CA . PHE A 1 317 ? 11.950 -1.995 -5.671 1.00 95.31 317 PHE A CA 1
ATOM 2600 C C . PHE A 1 317 ? 13.073 -2.291 -4.672 1.00 95.31 317 PHE A C 1
ATOM 2602 O O . PHE A 1 317 ? 13.449 -3.460 -4.547 1.00 95.31 317 PHE A O 1
ATOM 2609 N N . ALA A 1 318 ? 13.601 -1.305 -3.945 1.00 95.81 318 ALA A N 1
ATOM 2610 C CA . ALA A 1 318 ? 14.415 -1.584 -2.765 1.00 95.81 318 ALA A CA 1
ATOM 2611 C C . ALA A 1 318 ? 13.531 -2.160 -1.638 1.00 95.81 318 ALA A C 1
ATOM 2613 O O . ALA A 1 318 ? 12.299 -2.167 -1.729 1.00 95.81 318 ALA A O 1
ATOM 2614 N N . ALA A 1 319 ? 14.160 -2.709 -0.600 1.00 92.75 319 ALA A N 1
ATOM 2615 C CA . ALA A 1 319 ? 13.489 -3.344 0.531 1.00 92.75 319 ALA A CA 1
ATOM 2616 C C . ALA A 1 319 ? 14.060 -2.830 1.852 1.00 92.75 319 ALA A C 1
ATOM 2618 O O . ALA A 1 319 ? 15.265 -2.606 1.956 1.00 92.75 319 ALA A O 1
ATOM 2619 N N . ALA A 1 320 ? 13.215 -2.716 2.876 1.00 88.25 320 ALA A N 1
ATOM 2620 C CA . ALA A 1 320 ? 13.600 -2.261 4.215 1.00 88.25 320 ALA A CA 1
ATOM 2621 C C . ALA A 1 320 ? 14.361 -3.332 5.033 1.00 88.25 320 ALA A C 1
ATOM 2623 O O . ALA A 1 320 ? 14.073 -3.523 6.215 1.00 88.25 320 ALA A O 1
ATOM 2624 N N . GLY A 1 321 ? 15.264 -4.087 4.403 1.00 85.75 321 GLY A N 1
ATOM 2625 C CA . GLY A 1 321 ? 16.004 -5.193 5.018 1.00 85.75 321 GLY A CA 1
ATOM 2626 C C . GLY A 1 321 ? 15.134 -6.371 5.498 1.00 85.75 321 GLY A C 1
ATOM 2627 O O . GLY A 1 321 ? 13.902 -6.348 5.363 1.00 85.75 321 GLY A O 1
ATOM 2628 N N . PRO A 1 322 ? 15.759 -7.422 6.064 1.00 77.69 322 PRO A N 1
ATOM 2629 C CA . PRO A 1 322 ? 15.045 -8.499 6.745 1.00 77.69 322 PRO A CA 1
ATOM 2630 C C . PRO A 1 322 ? 14.302 -7.978 7.986 1.00 77.69 322 PRO A C 1
ATOM 2632 O O . PRO A 1 322 ? 14.566 -6.893 8.498 1.00 77.69 322 PRO A O 1
ATOM 2635 N N . CYS A 1 323 ? 13.347 -8.758 8.488 1.00 69.62 323 CYS A N 1
ATOM 2636 C CA . CYS A 1 323 ? 12.657 -8.463 9.741 1.00 69.62 323 CYS A CA 1
ATOM 2637 C C . CYS A 1 323 ? 12.273 -9.775 10.407 1.00 69.62 323 CYS A C 1
ATOM 2639 O O . CYS A 1 323 ? 11.399 -10.492 9.917 1.00 69.62 323 CYS A O 1
ATOM 2641 N N . TRP A 1 324 ? 12.937 -10.081 11.516 1.00 67.75 324 TRP A N 1
ATOM 2642 C CA . TRP A 1 324 ? 12.640 -11.264 12.305 1.00 67.75 324 TRP A CA 1
ATOM 2643 C C . TRP A 1 324 ? 11.262 -11.113 12.968 1.00 67.75 324 TRP A C 1
ATOM 2645 O O . TRP A 1 324 ? 10.987 -10.075 13.580 1.00 67.75 324 TRP A O 1
ATOM 2655 N N . PRO A 1 325 ? 10.359 -12.101 12.837 1.00 59.91 325 PRO A N 1
ATOM 2656 C CA . PRO A 1 325 ? 9.033 -12.016 13.430 1.00 59.91 325 PRO A CA 1
ATOM 2657 C C . PRO A 1 325 ? 9.143 -12.140 14.952 1.00 59.91 325 PRO A C 1
ATOM 2659 O O . PRO A 1 325 ? 9.363 -13.232 15.465 1.00 59.91 325 PRO A O 1
ATOM 2662 N N . ASN A 1 326 ? 8.959 -11.040 15.689 1.00 58.16 326 ASN A N 1
ATOM 2663 C CA . ASN A 1 326 ? 8.928 -11.081 17.152 1.00 58.16 326 ASN A CA 1
ATOM 2664 C C . ASN A 1 326 ? 7.710 -11.911 17.624 1.00 58.16 326 ASN A C 1
ATOM 2666 O O . ASN A 1 326 ? 6.572 -11.454 17.465 1.00 58.16 326 ASN A O 1
ATOM 2670 N N . PRO A 1 327 ? 7.900 -13.109 18.215 1.00 53.34 327 PRO A N 1
ATOM 2671 C CA . PRO A 1 327 ? 6.790 -13.986 18.575 1.00 53.34 327 PRO A CA 1
ATOM 2672 C C . PRO A 1 327 ? 5.962 -13.436 19.741 1.00 53.34 327 PRO A C 1
ATOM 2674 O O . PRO A 1 327 ? 4.776 -13.751 19.827 1.00 53.34 327 PRO A O 1
ATOM 2677 N N . LYS A 1 328 ? 6.550 -12.581 20.594 1.00 48.47 328 LYS A N 1
ATOM 2678 C CA . LYS A 1 328 ? 5.873 -11.945 21.736 1.00 48.47 328 LYS A CA 1
ATOM 2679 C C . LYS A 1 328 ? 4.865 -10.876 21.292 1.00 48.47 328 LYS A C 1
ATOM 2681 O O . LYS A 1 328 ? 3.940 -10.570 22.034 1.00 48.47 328 LYS A O 1
ATOM 2686 N N . ASN A 1 329 ? 5.003 -10.335 20.076 1.00 54.34 329 ASN A N 1
ATOM 2687 C CA . ASN A 1 329 ? 4.165 -9.244 19.567 1.00 54.34 329 ASN A CA 1
ATOM 2688 C C . ASN A 1 329 ? 2.995 -9.731 18.683 1.00 54.34 329 ASN A C 1
ATOM 2690 O O . ASN A 1 329 ? 2.647 -9.099 17.690 1.00 54.34 329 ASN A O 1
ATOM 2694 N N . LYS A 1 330 ? 2.411 -10.889 19.021 1.00 61.59 330 LYS A N 1
ATOM 2695 C CA . LYS A 1 330 ? 1.252 -11.501 18.336 1.00 61.59 330 LYS A CA 1
ATOM 2696 C C . LYS A 1 330 ? -0.085 -11.222 19.048 1.00 61.59 330 LYS A C 1
ATOM 2698 O O . LYS A 1 330 ? -1.021 -12.011 18.912 1.00 61.59 330 LYS A O 1
ATOM 2703 N N . ARG A 1 331 ? -0.172 -10.144 19.839 1.00 74.06 331 ARG A N 1
ATOM 2704 C CA . ARG A 1 331 ? -1.415 -9.756 20.529 1.00 74.06 331 ARG A CA 1
ATOM 2705 C C . ARG A 1 331 ? -2.521 -9.521 19.497 1.00 74.06 331 ARG A C 1
ATOM 2707 O O . ARG A 1 331 ? -2.299 -8.848 18.495 1.00 74.06 331 ARG A O 1
ATOM 2714 N N . ARG A 1 332 ? -3.690 -10.120 19.732 1.00 87.69 332 ARG A N 1
ATOM 2715 C CA . ARG A 1 332 ? -4.900 -9.938 18.908 1.00 87.69 332 ARG A CA 1
ATOM 2716 C C . ARG A 1 332 ? -5.986 -9.135 19.605 1.00 87.69 332 ARG A C 1
ATOM 2718 O O . ARG A 1 332 ? -6.875 -8.657 18.922 1.00 87.69 332 ARG A O 1
ATOM 2725 N N . LEU A 1 333 ? -5.842 -8.955 20.911 1.00 92.75 333 LEU A N 1
ATOM 2726 C CA . LEU A 1 333 ? -6.641 -8.091 21.760 1.00 92.75 333 LEU A CA 1
ATOM 2727 C C . LEU A 1 333 ? -5.712 -6.995 22.294 1.00 92.75 333 LEU A C 1
ATOM 2729 O O . LEU A 1 333 ? -4.590 -7.299 22.722 1.00 92.75 333 LEU A O 1
ATOM 2733 N N . ASP A 1 334 ? -6.174 -5.754 22.288 1.00 93.50 334 ASP A N 1
ATOM 2734 C CA . ASP A 1 334 ? -5.647 -4.672 23.107 1.00 93.50 334 ASP A CA 1
ATOM 2735 C C . ASP A 1 334 ? -6.730 -4.265 24.101 1.00 93.50 334 ASP A C 1
ATOM 2737 O O . ASP A 1 334 ? -7.830 -3.882 23.713 1.00 93.50 334 ASP A O 1
ATOM 2741 N N . THR A 1 335 ? -6.425 -4.424 25.384 1.00 94.19 335 THR A N 1
ATOM 2742 C CA . THR A 1 335 ? -7.357 -4.239 26.504 1.00 94.19 335 THR A CA 1
ATOM 2743 C C . THR A 1 335 ? -6.759 -3.275 27.537 1.00 94.19 335 THR A C 1
ATOM 2745 O O . THR A 1 335 ? -6.972 -3.392 28.745 1.00 94.19 335 THR A O 1
ATOM 2748 N N . ARG A 1 336 ? -5.921 -2.336 27.077 1.00 92.00 336 ARG A N 1
ATOM 2749 C CA . ARG A 1 336 ? -5.294 -1.315 27.924 1.00 92.00 336 ARG A CA 1
ATOM 2750 C C . ARG A 1 336 ? -6.353 -0.335 28.437 1.00 92.00 336 ARG A C 1
ATOM 2752 O O . ARG A 1 336 ? -7.281 0.021 27.726 1.00 92.00 336 ARG A O 1
ATOM 2759 N N . GLY A 1 337 ? -6.196 0.100 29.686 1.00 91.94 337 GLY A N 1
ATOM 2760 C CA . GLY A 1 337 ? -7.164 0.952 30.386 1.00 91.94 337 GLY A CA 1
ATOM 2761 C C . GLY A 1 337 ? -8.277 0.190 31.117 1.00 91.94 337 GLY A C 1
ATOM 2762 O O . GLY A 1 337 ? -8.771 0.702 32.113 1.00 91.94 337 GLY A O 1
ATOM 2763 N N . LEU A 1 338 ? -8.617 -1.039 30.706 1.00 94.62 338 LEU A N 1
ATOM 2764 C CA . LEU A 1 338 ? -9.671 -1.816 31.368 1.00 94.62 338 LEU A CA 1
ATOM 2765 C C . LEU A 1 338 ? -9.238 -2.394 32.740 1.00 94.62 338 LEU A C 1
ATOM 2767 O O . LEU A 1 338 ? -8.055 -2.716 32.933 1.00 94.62 338 LEU A O 1
ATOM 2771 N N . PRO A 1 339 ? -10.180 -2.593 33.686 1.00 96.25 339 PRO A N 1
ATOM 2772 C CA . PRO A 1 339 ? -9.987 -3.326 34.941 1.00 96.25 339 PRO A CA 1
ATOM 2773 C C . PRO A 1 339 ? -9.393 -4.734 34.785 1.00 96.25 339 PRO A C 1
ATOM 2775 O O . PRO A 1 339 ? -9.331 -5.316 33.705 1.00 96.25 339 PRO A O 1
ATOM 2778 N N . LYS A 1 340 ? -8.875 -5.312 35.877 1.00 95.06 340 LYS A N 1
ATOM 2779 C CA . LYS A 1 340 ? -8.216 -6.635 35.837 1.00 95.06 340 LYS A CA 1
ATOM 2780 C C . LYS A 1 340 ? -9.165 -7.762 35.412 1.00 95.06 340 LYS A C 1
ATOM 2782 O O . LYS A 1 340 ? -8.753 -8.601 34.616 1.00 95.06 340 LYS A O 1
ATOM 2787 N N . GLU A 1 341 ? -10.400 -7.764 35.907 1.00 95.56 341 GLU A N 1
ATOM 2788 C CA . GLU A 1 341 ? -11.320 -8.884 35.686 1.00 95.56 341 GLU A CA 1
ATOM 2789 C C . GLU A 1 341 ? -11.979 -8.839 34.296 1.00 95.56 341 GLU A C 1
ATOM 2791 O O . GLU A 1 341 ? -11.969 -9.856 33.614 1.00 95.56 341 GLU A O 1
ATOM 2796 N N . GLU A 1 342 ? -12.379 -7.667 33.785 1.00 95.25 342 GLU A N 1
ATOM 2797 C CA . GLU A 1 342 ? -12.806 -7.505 32.377 1.00 95.25 342 GLU A CA 1
ATOM 2798 C C . GLU A 1 342 ? -11.720 -7.969 31.393 1.00 95.25 342 GLU A C 1
ATOM 2800 O O . GLU A 1 342 ? -11.975 -8.728 30.458 1.00 95.25 342 GLU A O 1
ATOM 2805 N N . ARG A 1 343 ? -10.458 -7.572 31.629 1.00 93.88 343 ARG A N 1
ATOM 2806 C CA . ARG A 1 343 ? -9.321 -8.024 30.807 1.00 93.88 343 ARG A CA 1
ATOM 2807 C C . ARG A 1 343 ? -9.147 -9.537 30.829 1.00 93.88 343 ARG A C 1
ATOM 2809 O O . ARG A 1 343 ? -8.674 -10.088 29.837 1.00 93.88 343 ARG A O 1
ATOM 2816 N N . LYS A 1 344 ? -9.476 -10.187 31.947 1.00 94.19 344 LYS A N 1
ATOM 2817 C CA . LYS A 1 344 ? -9.453 -11.643 32.072 1.00 94.19 344 LYS A CA 1
ATOM 2818 C C . LYS A 1 344 ? -10.604 -12.255 31.273 1.00 94.19 344 LYS A C 1
ATOM 2820 O O . LYS A 1 344 ? -10.337 -13.101 30.431 1.00 94.19 344 LYS A O 1
ATOM 2825 N N . GLU A 1 345 ? -11.834 -11.781 31.461 1.00 95.00 345 GLU A N 1
ATOM 2826 C CA . GLU A 1 345 ? -13.029 -12.259 30.752 1.00 95.00 345 GLU A CA 1
ATOM 2827 C C . GLU A 1 345 ? -12.861 -12.212 29.223 1.00 95.00 345 GLU A C 1
ATOM 2829 O O . GLU A 1 345 ? -13.044 -13.225 28.546 1.00 95.00 345 GLU A O 1
ATOM 2834 N N . ILE A 1 346 ? -12.407 -11.076 28.681 1.00 93.75 346 ILE A N 1
ATOM 2835 C CA . ILE A 1 346 ? -12.169 -10.893 27.238 1.00 93.75 346 ILE A CA 1
ATOM 2836 C C . ILE A 1 346 ? -11.096 -11.873 26.719 1.00 93.75 346 ILE A C 1
ATOM 2838 O O . ILE A 1 346 ? -11.229 -12.447 25.635 1.00 93.75 346 ILE A O 1
ATOM 2842 N N . VAL A 1 347 ? -10.022 -12.093 27.486 1.00 91.69 347 VAL A N 1
ATOM 2843 C CA . VAL A 1 347 ? -8.926 -13.005 27.110 1.00 91.69 347 VAL A CA 1
ATOM 2844 C C . VAL A 1 347 ? -9.351 -14.472 27.204 1.00 91.69 347 VAL A C 1
ATOM 2846 O O . VAL A 1 347 ? -9.039 -15.248 26.295 1.00 91.69 347 VAL A O 1
ATOM 2849 N N . ASP A 1 348 ? -10.077 -14.851 28.252 1.00 93.06 348 ASP A N 1
ATOM 2850 C CA . ASP A 1 348 ? -10.568 -16.213 28.470 1.00 93.06 348 ASP A CA 1
ATOM 2851 C C . ASP A 1 348 ? -11.631 -16.577 27.418 1.00 93.06 348 ASP A C 1
ATOM 2853 O O . ASP A 1 348 ? -11.537 -17.638 26.795 1.00 93.06 348 ASP A O 1
ATOM 2857 N N . GLY A 1 349 ? -12.562 -15.666 27.106 1.00 91.44 349 GLY A N 1
ATOM 2858 C CA . GLY A 1 349 ? -13.544 -15.824 26.025 1.00 91.44 349 GLY A CA 1
ATOM 2859 C C . GLY A 1 349 ? -12.902 -15.959 24.637 1.00 91.44 349 GLY A C 1
ATOM 2860 O O . GLY A 1 349 ? -13.298 -16.812 23.836 1.00 91.44 349 GLY A O 1
ATOM 2861 N N . TRP A 1 350 ? -11.840 -15.195 24.360 1.00 90.94 350 TRP A N 1
ATOM 2862 C CA . TRP A 1 350 ? -11.062 -15.329 23.123 1.00 90.94 350 TRP A CA 1
ATOM 2863 C C . TRP A 1 350 ? -10.328 -16.675 23.033 1.00 90.94 350 TRP A C 1
ATOM 2865 O O . TRP A 1 350 ? -10.298 -17.297 21.966 1.00 90.94 350 TRP A O 1
ATOM 2875 N N . TRP A 1 351 ? -9.760 -17.170 24.137 1.00 91.75 351 TRP A N 1
ATOM 2876 C CA . TRP A 1 351 ? -9.152 -18.504 24.173 1.00 91.75 351 TRP A CA 1
ATOM 2877 C C . TRP A 1 351 ? -10.185 -19.624 24.030 1.00 91.75 351 TRP A C 1
ATOM 2879 O O . TRP A 1 351 ? -9.931 -20.569 23.280 1.00 91.75 351 TRP A O 1
ATOM 2889 N N . TRP A 1 352 ? -11.356 -19.492 24.654 1.00 92.62 352 TRP A N 1
ATOM 2890 C CA . TRP A 1 352 ? -12.489 -20.410 24.511 1.00 92.62 352 TRP A CA 1
ATOM 2891 C C . TRP A 1 352 ? -12.954 -20.514 23.052 1.00 92.62 352 TRP A C 1
ATOM 2893 O O . TRP A 1 352 ? -12.972 -21.615 22.491 1.00 92.62 352 TRP A O 1
ATOM 2903 N N . PHE A 1 353 ? -13.188 -19.380 22.379 1.00 91.06 353 PHE A N 1
ATOM 2904 C CA . PHE A 1 353 ? -13.522 -19.345 20.949 1.00 91.06 353 PHE A CA 1
ATOM 2905 C C . PHE A 1 353 ? -12.452 -20.046 20.094 1.00 91.06 353 PHE A C 1
ATOM 2907 O O . PHE A 1 353 ? -12.771 -20.816 19.186 1.00 91.06 353 PHE A O 1
ATOM 2914 N N . ARG A 1 354 ? -11.165 -19.835 20.401 1.00 90.75 354 ARG A N 1
ATOM 2915 C CA . ARG A 1 354 ? 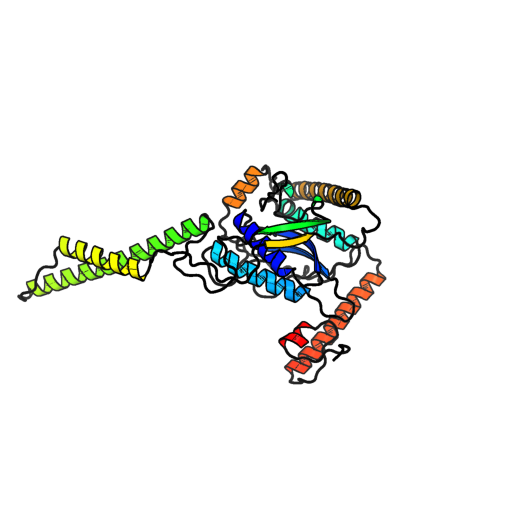-10.053 -20.501 19.698 1.00 90.75 354 ARG A CA 1
ATOM 2916 C C . ARG A 1 354 ? -9.960 -21.997 19.982 1.00 90.75 354 ARG A C 1
ATOM 2918 O O . ARG A 1 354 ? -9.492 -22.726 19.107 1.00 90.75 354 ARG A O 1
ATOM 2925 N N . GLY A 1 355 ? -10.379 -22.444 21.163 1.00 92.31 355 GLY A N 1
ATOM 2926 C CA . GLY A 1 355 ? -10.536 -23.855 21.506 1.00 92.31 355 GLY A CA 1
ATOM 2927 C C . GLY A 1 355 ? -11.598 -24.508 20.626 1.00 92.31 355 GLY A C 1
ATOM 2928 O O . GLY A 1 355 ? -11.283 -25.437 19.883 1.00 92.31 355 GLY A O 1
ATOM 2929 N N . LEU A 1 356 ? -12.812 -23.946 20.615 1.00 93.06 356 LEU A N 1
ATOM 2930 C CA . LEU A 1 356 ? -13.914 -24.417 19.766 1.00 93.06 356 LEU A CA 1
ATOM 2931 C C . LEU A 1 356 ? -13.550 -24.405 18.276 1.00 93.06 356 LEU A C 1
ATOM 2933 O O . LEU A 1 356 ? -13.782 -25.391 17.580 1.00 93.06 356 LEU A O 1
ATOM 2937 N N . TYR A 1 357 ? -12.922 -23.328 17.792 1.00 93.38 357 TYR A N 1
ATOM 2938 C CA . TYR A 1 357 ? -12.471 -23.223 16.402 1.00 93.38 357 TYR A CA 1
ATOM 2939 C C . TYR A 1 357 ? -11.506 -24.354 16.028 1.00 93.38 357 TYR A C 1
ATOM 2941 O O . TYR A 1 357 ? -11.645 -24.961 14.970 1.00 93.38 357 TYR A O 1
ATOM 2949 N N . LYS A 1 358 ? -10.521 -24.642 16.890 1.00 93.44 358 LYS A N 1
ATOM 2950 C CA . LYS A 1 358 ? -9.548 -25.718 16.660 1.00 93.44 358 LYS A CA 1
ATOM 2951 C C . LYS A 1 358 ? -10.192 -27.101 16.697 1.00 93.44 358 LYS A C 1
ATOM 2953 O O . LYS A 1 358 ? -9.843 -27.924 15.860 1.00 93.44 358 LYS A O 1
ATOM 2958 N N . GLY A 1 359 ? -11.110 -27.346 17.633 1.00 94.88 359 GLY A N 1
ATOM 2959 C CA . GLY A 1 359 ? -11.841 -28.613 17.716 1.00 94.88 359 GLY A CA 1
ATOM 2960 C C . GLY A 1 359 ? -12.661 -28.872 16.452 1.00 94.88 359 GLY A C 1
ATOM 2961 O O . GLY A 1 359 ? -12.505 -29.915 15.821 1.00 94.88 359 GLY A O 1
ATOM 2962 N N . ALA A 1 360 ? -13.450 -27.881 16.023 1.00 94.25 360 ALA A N 1
ATOM 2963 C CA . ALA A 1 360 ? -14.230 -27.956 14.788 1.00 94.25 360 ALA A CA 1
ATOM 2964 C C . ALA A 1 360 ? -13.350 -28.091 13.531 1.00 94.25 360 ALA A C 1
ATOM 2966 O O . ALA A 1 360 ? -13.713 -28.814 12.603 1.00 94.25 360 ALA A O 1
ATOM 2967 N N . LEU A 1 361 ? -12.180 -27.437 13.504 1.00 93.50 361 LEU A N 1
ATOM 2968 C CA . LEU A 1 361 ? -11.224 -27.584 12.407 1.00 93.50 361 LEU A CA 1
ATOM 2969 C C . LEU A 1 361 ? -10.637 -29.000 12.346 1.00 93.50 361 LEU A C 1
ATOM 2971 O O . LEU A 1 361 ? -10.713 -29.595 11.277 1.00 93.50 361 LEU A O 1
ATOM 2975 N N . SER A 1 362 ? -10.146 -29.549 13.467 1.00 95.88 362 SER A N 1
ATOM 2976 C CA . SER A 1 362 ? -9.615 -30.923 13.524 1.00 95.88 362 SER A CA 1
ATOM 2977 C C . SER A 1 362 ? -10.658 -31.905 13.018 1.00 95.88 362 SER A C 1
ATOM 2979 O O . SER A 1 362 ? -10.422 -32.561 12.016 1.00 95.88 362 SER A O 1
ATOM 2981 N N . MET A 1 363 ? -11.870 -31.890 13.589 1.00 93.94 363 MET A N 1
ATOM 2982 C CA . MET A 1 363 ? -12.958 -32.778 13.162 1.00 93.94 363 MET A CA 1
ATOM 2983 C C . MET A 1 363 ? -13.232 -32.701 11.651 1.00 93.94 363 MET A C 1
ATOM 2985 O O . MET A 1 363 ? -13.552 -33.717 11.039 1.00 93.94 363 MET A O 1
ATOM 2989 N N . ARG A 1 364 ? -13.101 -31.519 11.031 1.00 91.69 364 ARG A N 1
ATOM 2990 C CA . ARG A 1 364 ? -13.296 -31.340 9.584 1.00 91.69 364 ARG A CA 1
ATOM 2991 C C . ARG A 1 364 ? -12.102 -31.790 8.740 1.00 91.69 364 ARG A C 1
ATOM 2993 O O . ARG A 1 364 ? -12.314 -32.246 7.615 1.00 91.69 364 ARG A O 1
ATOM 3000 N N . GLU A 1 365 ? -10.884 -31.670 9.257 1.00 93.12 365 GLU A N 1
ATOM 3001 C CA . GLU A 1 365 ? -9.658 -32.223 8.663 1.00 93.12 365 GLU A CA 1
ATOM 3002 C C . GLU A 1 365 ? -9.660 -33.763 8.760 1.00 93.12 365 GLU A C 1
ATOM 3004 O O . GLU A 1 365 ? -9.378 -34.431 7.766 1.00 93.12 365 GLU A O 1
ATOM 3009 N N . ASP A 1 366 ? -10.159 -34.308 9.873 1.00 95.69 366 ASP A N 1
ATOM 3010 C CA . ASP A 1 366 ? -10.475 -35.724 10.129 1.00 95.69 366 ASP A CA 1
ATOM 3011 C C . ASP A 1 366 ? -11.693 -36.235 9.310 1.00 95.69 366 ASP A C 1
ATOM 3013 O O . ASP A 1 366 ? -12.095 -37.394 9.410 1.00 95.69 366 ASP A O 1
ATOM 3017 N N . GLY A 1 367 ? -12.290 -35.381 8.467 1.00 94.06 367 GLY A N 1
ATOM 3018 C CA . GLY A 1 367 ? -13.292 -35.744 7.460 1.00 94.06 367 GLY A CA 1
ATOM 3019 C C . GLY A 1 367 ? -14.747 -35.390 7.787 1.00 94.06 367 GLY A C 1
ATOM 3020 O O . GLY A 1 367 ? -15.576 -35.397 6.872 1.00 94.06 367 GLY A O 1
ATOM 3021 N N . ASN A 1 368 ? -15.081 -35.013 9.026 1.00 92.12 368 ASN A N 1
ATOM 3022 C CA . ASN A 1 368 ? -16.449 -34.656 9.417 1.00 92.12 368 ASN A CA 1
ATOM 3023 C C . ASN A 1 368 ? -16.897 -33.345 8.742 1.00 92.12 368 ASN A C 1
ATOM 3025 O O . ASN A 1 368 ? -16.533 -32.241 9.151 1.00 92.12 368 ASN A O 1
ATOM 3029 N N . ARG A 1 369 ? -17.719 -33.452 7.693 1.00 90.00 369 ARG A N 1
ATOM 3030 C CA . ARG A 1 369 ? -18.254 -32.285 6.966 1.00 90.00 369 ARG A CA 1
ATOM 3031 C C . ARG A 1 369 ? -19.399 -31.583 7.691 1.00 90.00 369 ARG A C 1
ATOM 3033 O O . ARG A 1 369 ? -19.595 -30.391 7.460 1.00 90.00 369 ARG A O 1
ATOM 3040 N N . GLU A 1 370 ? -20.071 -32.299 8.586 1.00 90.31 370 GLU A N 1
ATOM 3041 C CA . GLU A 1 370 ? -21.290 -31.886 9.284 1.00 90.31 370 GLU A CA 1
ATOM 3042 C C . GLU A 1 370 ? -21.021 -31.011 10.518 1.00 90.31 370 GLU A C 1
ATOM 3044 O O . GLU A 1 370 ? -21.959 -30.415 11.057 1.00 90.31 370 GLU A O 1
ATOM 3049 N N . VAL A 1 371 ? -19.758 -30.929 10.958 1.00 91.94 371 VAL A N 1
ATOM 3050 C CA . VAL A 1 371 ? -19.338 -30.195 12.158 1.00 91.94 371 VAL A CA 1
ATOM 3051 C C . VAL A 1 371 ? -19.671 -28.702 12.079 1.00 91.94 371 VAL A C 1
ATOM 3053 O O . VAL A 1 371 ? -19.396 -28.022 11.085 1.00 91.94 371 VAL A O 1
ATOM 3056 N N . ALA A 1 372 ? -20.251 -28.188 13.164 1.00 91.81 372 ALA A N 1
ATOM 3057 C CA . ALA A 1 372 ? -20.550 -26.774 13.325 1.00 91.81 372 ALA A CA 1
ATOM 3058 C C . ALA A 1 372 ? -19.345 -26.028 13.916 1.00 91.81 372 ALA A C 1
ATOM 3060 O O . ALA A 1 372 ? -18.830 -26.385 14.975 1.00 91.81 372 ALA A O 1
ATOM 3061 N N . PHE A 1 373 ? -18.913 -24.964 13.245 1.00 92.62 373 PHE A N 1
ATOM 3062 C CA . PHE A 1 373 ? -17.903 -24.040 13.753 1.00 92.62 373 PHE A CA 1
ATOM 3063 C C . PHE A 1 373 ? -18.537 -23.025 14.720 1.00 92.62 373 PHE A C 1
ATOM 3065 O O . PHE A 1 373 ? -19.733 -22.742 14.613 1.00 92.62 373 PHE A O 1
ATOM 3072 N N . PRO A 1 374 ? -17.777 -22.443 15.666 1.00 89.75 374 PRO A N 1
ATOM 3073 C CA . PRO A 1 374 ? -18.316 -21.437 16.579 1.00 89.75 374 PRO A CA 1
ATOM 3074 C C . PRO A 1 374 ? -18.784 -20.169 15.847 1.00 89.75 374 PRO A C 1
ATOM 3076 O O . PRO A 1 374 ? -18.231 -19.787 14.809 1.00 89.75 374 PRO A O 1
ATOM 3079 N N . LEU A 1 375 ? -19.778 -19.489 16.426 1.00 84.38 375 LEU A N 1
ATOM 3080 C CA . LEU A 1 375 ? -20.237 -18.161 16.009 1.00 84.38 375 LEU A CA 1
ATOM 3081 C C . LEU A 1 375 ? -19.043 -17.199 15.846 1.00 84.38 375 LEU A C 1
ATOM 3083 O O . LEU A 1 375 ? -18.131 -17.201 16.667 1.00 84.38 375 LEU A O 1
ATOM 3087 N N . GLY A 1 376 ? -19.023 -16.403 14.772 1.00 79.31 376 GLY A N 1
ATOM 3088 C CA . GLY A 1 376 ? -17.864 -15.574 14.392 1.00 79.31 376 GLY A CA 1
ATOM 3089 C C . GLY A 1 376 ? -17.069 -16.099 13.187 1.00 79.31 376 GLY A C 1
ATOM 3090 O O . GLY A 1 376 ? -16.316 -15.351 12.569 1.00 79.31 376 GLY A O 1
ATOM 3091 N N . THR A 1 377 ? -17.264 -17.356 12.783 1.00 85.06 377 THR A N 1
ATOM 3092 C CA . THR A 1 377 ? -16.510 -18.012 11.689 1.00 85.06 377 THR A CA 1
ATOM 3093 C C . THR A 1 377 ? -17.085 -17.792 10.280 1.00 85.06 377 THR A C 1
ATOM 3095 O O . THR A 1 377 ? -16.815 -18.561 9.361 1.00 85.06 377 THR A O 1
ATOM 3098 N N . TYR A 1 378 ? -17.858 -16.722 10.077 1.00 77.38 378 TYR A N 1
ATOM 3099 C CA . TYR A 1 378 ? -18.766 -16.530 8.933 1.00 77.38 378 TYR A CA 1
ATOM 3100 C C . TYR A 1 378 ? -18.142 -16.606 7.527 1.00 77.38 378 TYR A C 1
ATOM 3102 O O . TYR A 1 378 ? -18.835 -16.951 6.570 1.00 77.38 378 TYR A O 1
ATOM 3110 N N . ASP A 1 379 ? -16.845 -16.327 7.375 1.00 76.81 379 ASP A N 1
ATOM 3111 C CA . ASP A 1 379 ? -16.152 -16.498 6.089 1.00 76.81 379 ASP A CA 1
ATOM 3112 C C . ASP A 1 379 ? -16.084 -17.980 5.664 1.00 76.81 379 ASP A C 1
ATOM 3114 O O . ASP A 1 379 ? -16.200 -18.292 4.479 1.00 76.81 379 ASP A O 1
ATOM 3118 N N . LEU A 1 380 ? -16.018 -18.911 6.626 1.00 82.94 380 LEU A N 1
ATOM 3119 C CA . LEU A 1 380 ? -16.081 -20.350 6.364 1.00 82.94 380 LEU A CA 1
ATOM 3120 C C . LEU A 1 380 ? -17.474 -20.789 5.888 1.00 82.94 380 LEU A C 1
ATOM 3122 O O . LEU A 1 380 ? -17.568 -21.612 4.979 1.00 82.94 380 LEU A O 1
ATOM 3126 N N . LEU A 1 381 ? -18.554 -20.221 6.435 1.00 80.19 381 LEU A N 1
ATOM 3127 C CA . LEU A 1 381 ? -19.913 -20.458 5.928 1.00 80.19 381 LEU A CA 1
ATOM 3128 C C . LEU A 1 381 ? -20.017 -19.996 4.468 1.00 80.19 381 LEU A C 1
ATOM 3130 O O . LEU A 1 381 ? -20.449 -20.757 3.604 1.00 80.19 381 LEU A O 1
ATOM 3134 N N . ARG A 1 382 ? -19.532 -18.783 4.174 1.00 76.44 382 ARG A N 1
ATOM 3135 C CA . ARG A 1 382 ? -19.615 -18.174 2.839 1.00 76.44 382 ARG A CA 1
ATOM 3136 C C . ARG A 1 382 ? -18.755 -18.868 1.776 1.00 76.44 382 ARG A C 1
ATOM 3138 O O . ARG A 1 382 ? -19.228 -19.064 0.661 1.00 76.44 382 ARG A O 1
ATOM 3145 N N . ASN A 1 383 ? -17.505 -19.200 2.098 1.00 80.25 383 ASN A N 1
ATOM 3146 C CA . ASN A 1 383 ? -16.511 -19.665 1.119 1.00 80.25 383 ASN A CA 1
ATOM 3147 C C . ASN A 1 383 ? -16.292 -21.188 1.140 1.00 80.25 383 ASN A C 1
ATOM 3149 O O . ASN A 1 383 ? -15.777 -21.744 0.171 1.00 80.25 383 ASN A O 1
ATOM 3153 N N . HIS A 1 384 ? -16.669 -21.865 2.230 1.00 82.94 384 HIS A N 1
ATOM 3154 C CA . HIS A 1 384 ? -16.424 -23.296 2.442 1.00 82.94 384 HIS A CA 1
ATOM 3155 C C . HIS A 1 384 ? -17.674 -24.089 2.863 1.00 82.94 384 HIS A C 1
ATOM 3157 O O . HIS A 1 384 ? -17.552 -25.286 3.136 1.00 82.94 384 HIS A O 1
ATOM 3163 N N . GLN A 1 385 ? -18.854 -23.451 2.899 1.00 83.38 385 GLN A N 1
ATOM 3164 C CA . GLN A 1 385 ? -20.150 -24.078 3.195 1.00 83.38 385 GLN A CA 1
ATOM 3165 C C . GLN A 1 385 ? -20.113 -24.907 4.495 1.00 83.38 385 GLN A C 1
ATOM 3167 O O . GLN A 1 385 ? -20.537 -26.061 4.537 1.00 83.38 385 GLN A O 1
ATOM 3172 N N . VAL A 1 386 ? -19.525 -24.342 5.557 1.00 86.81 386 VAL A N 1
ATOM 3173 C CA . VAL A 1 386 ? -19.511 -24.959 6.898 1.00 86.81 386 VAL A CA 1
ATOM 3174 C C . VAL A 1 386 ? -20.751 -24.546 7.686 1.00 86.81 386 VAL A C 1
ATOM 3176 O O . VAL A 1 386 ? -21.201 -23.407 7.564 1.00 86.81 386 VAL A O 1
ATOM 3179 N N . ARG A 1 387 ? -21.271 -25.429 8.546 1.00 85.88 387 ARG A N 1
ATOM 3180 C CA . ARG A 1 387 ? -22.288 -25.038 9.533 1.00 85.88 387 ARG A CA 1
ATOM 3181 C C . ARG A 1 387 ? -21.669 -24.137 10.598 1.00 85.88 387 ARG A C 1
ATOM 3183 O O . ARG A 1 387 ? -20.516 -24.335 10.978 1.00 85.88 387 ARG A O 1
ATOM 3190 N N . ILE A 1 388 ? -22.443 -23.187 11.115 1.00 85.06 388 ILE A N 1
ATOM 3191 C CA . ILE A 1 388 ? -22.047 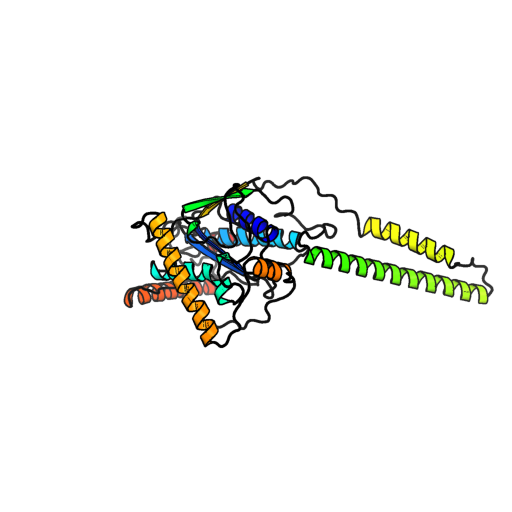-22.337 12.244 1.00 85.06 388 ILE A CA 1
ATOM 3192 C C . ILE A 1 388 ? -23.066 -22.504 13.367 1.00 85.06 388 ILE A C 1
ATOM 3194 O O . ILE A 1 388 ? -24.269 -22.388 13.145 1.00 85.06 388 ILE A O 1
ATOM 3198 N N . ALA A 1 389 ? -22.582 -22.781 14.575 1.00 81.69 389 ALA A N 1
ATOM 3199 C CA . ALA A 1 389 ? -23.418 -22.931 15.757 1.00 81.69 389 ALA A CA 1
ATOM 3200 C C . ALA A 1 389 ? -24.087 -21.591 16.110 1.00 81.69 389 ALA A C 1
ATOM 3202 O O . ALA A 1 389 ? -23.403 -20.581 16.281 1.00 81.69 389 ALA A O 1
ATOM 3203 N N . GLY A 1 390 ? -25.418 -21.587 16.215 1.00 70.25 390 GLY A N 1
ATOM 3204 C CA . GLY A 1 390 ? -26.201 -20.400 16.573 1.00 70.25 390 GLY A CA 1
ATOM 3205 C C . GLY A 1 390 ? -26.367 -19.352 15.465 1.00 70.25 390 GLY A C 1
ATOM 3206 O O . GLY A 1 390 ? -26.936 -18.297 15.731 1.00 70.25 390 GLY A O 1
ATOM 3207 N N . ALA A 1 391 ? -25.906 -19.610 14.237 1.00 59.38 391 ALA A N 1
ATOM 3208 C CA . ALA A 1 391 ? -26.288 -18.781 13.096 1.00 59.38 391 ALA A CA 1
ATOM 3209 C C . ALA A 1 391 ? -27.748 -19.086 12.688 1.00 59.38 391 ALA A C 1
ATOM 3211 O O . ALA A 1 391 ? -28.124 -20.262 12.681 1.00 59.38 391 ALA A O 1
ATOM 3212 N N . PRO A 1 392 ? -28.568 -18.075 12.336 1.00 51.53 392 PRO A N 1
ATOM 3213 C CA . PRO A 1 392 ? -29.850 -18.321 11.679 1.00 51.53 392 PRO A CA 1
ATOM 3214 C C . PRO A 1 392 ? -29.633 -18.985 10.301 1.00 51.53 392 PRO A C 1
ATOM 3216 O O . PRO A 1 392 ? -28.561 -18.795 9.715 1.00 51.53 392 PRO A O 1
ATOM 3219 N N . PRO A 1 393 ? -30.613 -19.770 9.810 1.00 48.91 393 PRO A N 1
ATOM 3220 C CA . PRO A 1 393 ? -30.516 -20.515 8.549 1.00 48.91 393 PRO A CA 1
ATOM 3221 C C . PRO A 1 393 ? -30.460 -19.617 7.301 1.00 48.91 393 PRO A C 1
ATOM 3223 O O . PRO A 1 393 ? -31.092 -18.536 7.315 1.00 48.91 393 PRO A O 1
#

Sequence (393 aa):
RCAERRFFLRPSLETMHLLLYALGRALQGKRLALLVFSVQATHYHVVIADLSKPGHPSDLPLFFQHFNSMAARGLNQHLGRSESVWTQGSYHSLELWGEYSLLEQLLYAWIQPVKDGQAKSPYHWPGLTFQDPKTKDVVQFLPEGLGTTLTVSRPDFANYGGRRSPHRPPTDPIALKRWIRIRKREEERVKARHRATLRARAQGKRNKRQRGRKVPTLTRARQTQLLKDYMKAWREENRPVYRPRPSRSTLPQEVEIPIAVPPGFEHMDLEAMRQHFRKRLDEKIRQSLGKRDEDDLPPFEGNKAQVEADVAKTDPFAAAGPCWPNPKNKRRLDTRGLPKEERKEIVDGWWWFRGLYKGALSMREDGNREVAFPLGTYDLLRNHQVRIAGAPP

Radius of gyration: 28.27 Å; chains: 1; bounding box: 69×61×92 Å

Secondary structure (DSSP, 8-state):
-BGGGB-TT---HHHHHHHHHHHHHHHTTSSEEEEEEEEETTEEEEEEEE-PPTTSPPSHHHHHHHHHHHHHHHHHHHTT--S-SB-SS-----EE-SHHHHHHHHHHHHHHHHHTTS-SSGGGS--B---SSS---BSB--GGGTT-EEEEE--TT---SSPPPTTSPPSSHHHHHHHHHHHHHHHHHHHHHHHHHHHHHHHHHHHHHHTT-------HHHHHHHHHHHHHHHHHHHS---PPPP----S-SEEEEEBPPPTT-TTS-HHHHHHHHHHHHHHHHHHHHHHHHHTTPPP----HHHHHHHHHHS-TTSB-------GGG---EE-TTS-HHHHHHHHHHHHHHHHHHHHHHHHHHTT-SSPEEPTT-HHHHHHH--EETT---

Foldseek 3Di:
DFAQQFQLCLADAQSQLQLVQLLLVLCPPAQKAWAKWATDSRDIDTDIDGRDDPLDATCVVSSQCSRLLQSQQFSCQQLLHDDHGHYPDDDQAAAAADPVSVLVSLLVRQCVCLLVQLDLHSQLAQHHWPPPVPTDDDNMCALVNAQHKGKRFDDPSTDRDDDHDNQRAHNQPLSNVVSVVVVVVVLVVVLVVLLVVLVVVQVVQVVCVVVVHDDDHCDPVNSVVVSVVVSVVCCVPPNPHDDDDPDPDPRDRMGMDHNYDDPPCPVDDSVVSSVVSVVVSVVVSVVSQVVCVVVVHDHSPDGSVVSVVVSSVRDSRDRPDDDDPDPVPSHRYDHPPDDPVVVVVVVVVVVVLVVQQVVQVVVVVVPPQQGARERNPVVCCVPVVGHHPPRDD